Protein AF-A0A3E0N0T5-F1 (afdb_monomer_lite)

pLDDT: mean 73.59, std 21.12, range [29.14, 98.0]

Sequence (435 aa):
MFQAMKMEKQLVCPSCGNKGRAVGVVTLRTLLNDEHASQFDSEADSCRQHDGAMATGCTPNRHDTGWRFCDSSNCDVVYFAEQSDATFAKSDLRVQVGVKETTGERPLCYCFGHSVTSVKQELRGKGHSDALEDIRAKMKSPGCRCETENPSGSCCLGSVAKGVKIAQEELGMTDMSPQANVSASQSSGSRGELIAKLGAVGSAIVASACCWLPLVLLAVGVSGAGVAATLESYRPIFVTATIGFLGAAFYFTYRPRRTADSKQGCCPTESTASKDCCANSGKRRFNMMTVNKAMLWVVTVLAIAFLFFPSYVGALLGTSGGEQITDNMNTAVFKIDGMTCEGCASTAEKAIRDVPDVVAVEVDYENGRAVVGTEVCCPVPHDAIIKALQQAGYEARVSESDESLQDLSTDAREFKQAFNAAKGRVRLVMLVSPG

Secondary structure (DSSP, 8-state):
------PPP--B-TTT-PBPEE--HHHHHHHB-HHHHGGGSTTSGGG--TTS---TT--------SEEE---TT--EEEEESSSS-EEEGGGBSS--GGG-SSS--EEETTTTEEHHHHHHHHHHHSS--HHHHHHHHTTTT---HHHH-TTSS-THHHHHHHHHHHHHHTT-TT----S----------HHHHHHHHHHHHHHHHHHHHHHHHHHHHHTT--THHHHHHHHHHHHHHHHHHHHHHHHHHHHHHS--------SSS-----S----TT----S----HHHHHHHHHHHHHHHHHHHHTHHHHHHHHHT---PPPP-TTEEEEEEEEES--SHHHHHHHHHHHHTSTTEEEEEEETTTTEEEEEEETTS---HHHHHHHHHHTT-EEEE--SSGGGTTHHHHHHHHHHHHHHTTT--PPPP-----

Structure (mmCIF, N/CA/C/O backbone):
data_AF-A0A3E0N0T5-F1
#
_entry.id   AF-A0A3E0N0T5-F1
#
loop_
_atom_site.group_PDB
_atom_site.id
_atom_site.type_symbol
_atom_site.label_atom_id
_atom_site.label_alt_id
_atom_site.label_comp_id
_atom_site.label_asym_id
_atom_site.label_entity_id
_atom_site.label_seq_id
_atom_site.pdbx_PDB_ins_code
_atom_site.Cartn_x
_atom_site.Cartn_y
_atom_site.Cartn_z
_atom_site.occupancy
_atom_site.B_iso_or_equiv
_atom_site.auth_seq_id
_atom_site.auth_comp_id
_atom_site.auth_asym_id
_atom_site.auth_atom_id
_atom_site.pdbx_PDB_model_num
ATOM 1 N N . MET A 1 1 ? 15.887 17.762 46.798 1.00 36.78 1 MET A N 1
ATOM 2 C CA . MET A 1 1 ? 16.282 17.180 45.499 1.00 36.78 1 MET A CA 1
ATOM 3 C C . MET A 1 1 ? 15.273 16.080 45.174 1.00 36.78 1 MET A C 1
ATOM 5 O O . MET A 1 1 ? 15.488 14.936 45.536 1.00 36.78 1 MET A O 1
ATOM 9 N N . PHE A 1 2 ? 14.106 16.440 44.626 1.00 40.97 2 PHE A N 1
ATOM 10 C CA . PHE A 1 2 ? 13.094 15.458 44.222 1.00 40.97 2 PHE A CA 1
ATOM 11 C C . PHE A 1 2 ? 13.513 14.896 42.862 1.00 40.97 2 PHE A C 1
ATOM 13 O O . PHE A 1 2 ? 13.393 15.571 41.842 1.00 40.97 2 PHE A O 1
ATOM 20 N N . GLN A 1 3 ? 14.073 13.687 42.856 1.00 42.03 3 GLN A N 1
ATOM 21 C CA . GLN A 1 3 ? 14.214 12.906 41.633 1.00 42.03 3 GLN A CA 1
ATOM 22 C C . GLN A 1 3 ? 12.803 12.580 41.143 1.00 42.03 3 GLN A C 1
ATOM 24 O O . GLN A 1 3 ? 12.096 11.787 41.759 1.00 42.03 3 GLN A O 1
ATOM 29 N N . ALA A 1 4 ? 12.385 13.206 40.044 1.00 46.66 4 ALA A N 1
ATOM 30 C CA . ALA A 1 4 ? 11.249 12.726 39.278 1.00 46.66 4 ALA A CA 1
ATOM 31 C C . ALA A 1 4 ? 11.599 11.311 38.793 1.00 46.66 4 ALA A C 1
ATOM 33 O O . ALA A 1 4 ? 12.398 11.147 37.868 1.00 46.66 4 ALA A O 1
ATOM 34 N N . MET A 1 5 ? 11.063 10.288 39.466 1.00 51.72 5 MET A N 1
ATOM 35 C CA . MET A 1 5 ? 11.107 8.915 38.978 1.00 51.72 5 MET A CA 1
ATOM 36 C C . MET A 1 5 ? 10.408 8.924 37.623 1.00 51.72 5 MET A C 1
ATOM 38 O O . MET A 1 5 ? 9.202 9.144 37.527 1.00 51.72 5 MET A O 1
ATOM 42 N N . LYS A 1 6 ? 11.191 8.778 36.557 1.00 51.47 6 LYS A N 1
ATOM 43 C CA . LYS A 1 6 ? 10.687 8.669 35.195 1.00 51.47 6 LYS A CA 1
ATOM 44 C C . LYS A 1 6 ? 9.940 7.339 35.116 1.00 51.47 6 LYS A C 1
ATOM 46 O O . LYS A 1 6 ? 10.570 6.313 34.886 1.00 51.47 6 LYS A O 1
ATOM 51 N N . MET A 1 7 ? 8.635 7.352 35.391 1.00 59.44 7 MET A N 1
ATOM 52 C CA . MET A 1 7 ? 7.800 6.161 35.258 1.00 59.44 7 MET A CA 1
ATOM 53 C C . MET A 1 7 ? 7.888 5.666 33.816 1.00 59.44 7 MET A C 1
ATOM 55 O O . MET A 1 7 ? 7.713 6.429 32.860 1.00 59.44 7 MET A O 1
ATOM 59 N N . GLU A 1 8 ? 8.261 4.402 33.666 1.00 71.75 8 GLU A N 1
ATOM 60 C CA . GLU A 1 8 ? 8.397 3.766 32.367 1.00 71.75 8 GLU A CA 1
ATOM 61 C C . GLU A 1 8 ? 6.998 3.561 31.779 1.00 71.75 8 GLU A C 1
ATOM 63 O O . GLU A 1 8 ? 6.126 2.986 32.424 1.00 71.75 8 GLU A O 1
ATOM 68 N N . LYS A 1 9 ? 6.755 4.085 30.570 1.00 80.56 9 LYS A N 1
ATOM 69 C CA . LYS A 1 9 ? 5.436 3.997 29.934 1.00 80.56 9 LYS A CA 1
ATOM 70 C C . LYS A 1 9 ? 5.104 2.544 29.613 1.00 80.56 9 LYS A C 1
ATOM 72 O O . LYS A 1 9 ? 5.735 1.941 28.741 1.00 80.56 9 LYS A O 1
ATOM 77 N N . GLN A 1 10 ? 4.062 2.014 30.238 1.00 82.81 10 GLN A N 1
ATOM 78 C CA . GLN A 1 10 ? 3.541 0.691 29.942 1.00 82.81 10 GLN A CA 1
ATOM 79 C C . GLN A 1 10 ? 2.793 0.701 28.601 1.00 82.81 10 GLN A C 1
ATOM 81 O O . GLN A 1 10 ? 1.665 1.168 28.479 1.00 82.81 10 GLN A O 1
ATOM 86 N N . LEU A 1 11 ? 3.435 0.175 27.554 1.00 91.62 11 LEU A N 1
ATOM 87 C CA . LEU A 1 11 ? 2.835 0.043 26.214 1.00 91.62 11 LEU A CA 1
ATOM 88 C C . LEU A 1 11 ? 2.246 -1.351 25.948 1.00 91.62 11 LEU A C 1
ATOM 90 O O . LEU A 1 11 ? 1.707 -1.604 24.867 1.00 91.62 11 LEU A O 1
ATOM 94 N N . VAL A 1 12 ? 2.371 -2.258 26.914 1.00 94.88 12 VAL A N 1
ATOM 95 C CA . VAL A 1 12 ? 1.900 -3.642 26.850 1.00 94.88 12 VAL A CA 1
ATOM 96 C C . VAL A 1 12 ? 0.864 -3.882 27.935 1.00 94.88 12 VAL A C 1
ATOM 98 O O . VAL A 1 12 ? 1.018 -3.414 29.056 1.00 94.88 12 VAL A O 1
ATOM 101 N N . CYS A 1 13 ? -0.194 -4.608 27.596 1.00 95.44 13 CYS A N 1
ATOM 102 C CA . CYS A 1 13 ? -1.269 -4.920 28.521 1.00 95.44 13 CYS A CA 1
ATOM 103 C C . CYS A 1 13 ? -0.714 -5.706 29.725 1.00 95.44 13 CYS A C 1
ATOM 105 O O . CYS A 1 13 ? -0.087 -6.746 29.502 1.00 95.44 13 CYS A O 1
ATOM 107 N N . PRO A 1 14 ? -0.976 -5.282 30.975 1.00 94.69 14 PRO A N 1
ATOM 108 C CA . PRO A 1 14 ? -0.470 -5.964 32.172 1.00 94.69 14 PRO A CA 1
ATOM 109 C C . PRO A 1 14 ? -0.984 -7.403 32.310 1.00 94.69 14 PRO A C 1
ATOM 111 O O . PRO A 1 14 ? -0.304 -8.249 32.876 1.00 94.69 14 PRO A O 1
ATOM 114 N N . SER A 1 15 ? -2.169 -7.698 31.767 1.00 95.94 15 SER A N 1
ATOM 115 C CA . SER A 1 15 ? -2.801 -9.016 31.893 1.00 95.94 15 SER A CA 1
ATOM 116 C C . SER A 1 15 ? -2.287 -10.042 30.876 1.00 95.94 15 SER A C 1
ATOM 118 O O . SER A 1 15 ? -2.102 -11.202 31.227 1.00 95.94 15 SER A O 1
ATOM 120 N N . CYS A 1 16 ? -2.057 -9.648 29.617 1.00 96.06 16 CYS A N 1
ATOM 121 C CA . CYS A 1 16 ? -1.718 -10.598 28.543 1.00 96.06 16 CYS A CA 1
ATOM 122 C C . CYS A 1 16 ? -0.412 -10.299 27.795 1.00 96.06 16 CYS A C 1
ATOM 124 O O . CYS A 1 16 ? -0.069 -11.024 26.865 1.00 96.06 16 CYS A O 1
ATOM 126 N N . GLY A 1 17 ? 0.291 -9.214 28.128 1.00 94.38 17 GLY A N 1
ATOM 127 C CA . GLY A 1 17 ? 1.542 -8.815 27.475 1.00 94.38 17 GLY A CA 1
ATOM 128 C C . GLY A 1 17 ? 1.396 -8.273 26.046 1.00 94.38 17 GLY A C 1
ATOM 129 O O . GLY A 1 17 ? 2.385 -7.848 25.450 1.00 94.38 17 GLY A O 1
ATOM 130 N N . ASN A 1 18 ? 0.185 -8.240 25.477 1.00 94.12 18 ASN A N 1
ATOM 131 C CA . ASN A 1 18 ? -0.026 -7.721 24.125 1.00 94.12 18 ASN A CA 1
ATOM 132 C C . ASN A 1 18 ? 0.135 -6.204 24.057 1.00 94.12 18 ASN A C 1
ATOM 134 O O . ASN A 1 18 ? -0.297 -5.465 24.941 1.00 94.12 18 ASN A O 1
ATOM 138 N N . LYS A 1 19 ? 0.732 -5.727 22.962 1.00 94.44 19 LYS A N 1
ATOM 139 C CA . LYS A 1 19 ? 0.947 -4.299 22.729 1.00 94.44 19 LYS A CA 1
ATOM 140 C C . LYS A 1 19 ? -0.385 -3.567 22.565 1.00 94.44 19 LYS A C 1
ATOM 142 O O . LYS A 1 19 ? -1.157 -3.875 21.663 1.00 94.44 19 LYS A O 1
ATOM 147 N N . GLY A 1 20 ? -0.607 -2.548 23.386 1.00 91.44 20 GLY A N 1
ATOM 148 C CA . GLY A 1 20 ? -1.805 -1.724 23.306 1.00 91.44 20 GLY A CA 1
ATOM 149 C C . GLY A 1 20 ? -1.726 -0.651 22.219 1.00 91.44 20 GLY A C 1
ATOM 150 O O . GLY A 1 20 ? -0.648 -0.183 21.837 1.00 91.44 20 GLY A O 1
ATOM 151 N N . ARG A 1 21 ? -2.890 -0.230 21.723 1.00 92.25 21 ARG A N 1
ATOM 152 C CA . ARG A 1 21 ? -3.037 0.892 20.778 1.00 92.25 21 ARG A CA 1
ATOM 153 C C . ARG A 1 21 ? -3.524 2.135 21.511 1.00 92.25 21 ARG A C 1
ATOM 155 O O . ARG A 1 21 ? -4.325 2.005 22.419 1.00 92.25 21 ARG A O 1
ATOM 162 N N . ALA A 1 22 ? -3.073 3.328 21.129 1.00 91.50 22 ALA A N 1
ATOM 163 C CA . ALA A 1 22 ? -3.557 4.573 21.736 1.00 91.50 22 ALA A CA 1
ATOM 164 C C . ALA A 1 22 ? -5.084 4.709 21.605 1.00 91.50 22 ALA A C 1
ATOM 166 O O . ALA A 1 22 ? -5.617 4.437 20.528 1.00 91.50 22 ALA A O 1
ATOM 167 N N . VAL A 1 23 ? -5.755 5.162 22.666 1.00 90.56 23 VAL A N 1
ATOM 168 C CA . VAL A 1 23 ? -7.198 5.450 22.663 1.00 90.56 23 VAL A CA 1
ATOM 169 C C . VAL A 1 23 ? -7.477 6.837 23.247 1.00 90.56 23 VAL A C 1
ATOM 171 O O . VAL A 1 23 ? -6.798 7.274 24.170 1.00 90.56 23 VAL A O 1
ATOM 174 N N . GLY A 1 24 ? -8.444 7.564 22.685 1.00 87.88 24 GLY A N 1
ATOM 175 C CA . GLY A 1 24 ? -8.790 8.915 23.132 1.00 87.88 24 GLY A CA 1
ATOM 176 C C . GLY A 1 24 ? -9.577 8.930 24.448 1.00 87.88 24 GLY A C 1
ATOM 177 O O . GLY A 1 24 ? -10.396 8.043 24.676 1.00 87.88 24 GLY A O 1
ATOM 178 N N . VAL A 1 25 ? -9.416 9.981 25.263 1.00 88.50 25 VAL A N 1
ATOM 179 C CA . VAL A 1 25 ? -10.235 10.210 26.477 1.00 88.50 25 VAL A CA 1
ATOM 180 C C . VAL A 1 25 ? -11.719 10.298 26.125 1.00 88.50 25 VAL A C 1
ATOM 182 O O . VAL A 1 25 ? -12.561 9.768 26.841 1.00 88.50 25 VAL A O 1
ATOM 185 N N . VAL A 1 26 ? -12.043 10.885 24.966 1.00 88.75 26 VAL A N 1
ATOM 186 C CA . VAL A 1 26 ? -13.415 10.936 24.443 1.00 88.75 26 VAL A CA 1
ATOM 187 C C . VAL A 1 26 ? -14.019 9.533 24.334 1.00 88.75 26 VAL A C 1
ATOM 189 O O . VAL A 1 26 ? -15.146 9.347 24.775 1.00 88.75 26 VAL A O 1
ATOM 192 N N . THR A 1 27 ? -13.263 8.555 23.822 1.00 92.25 27 THR A N 1
ATOM 193 C CA . THR A 1 27 ? -13.703 7.157 23.692 1.00 92.25 27 THR A CA 1
ATOM 194 C C . THR A 1 27 ? -13.947 6.506 25.052 1.00 92.25 27 THR A C 1
ATOM 196 O O . THR A 1 27 ? -14.969 5.849 25.237 1.00 92.25 27 THR A O 1
ATOM 199 N N . LEU A 1 28 ? -13.028 6.699 26.007 1.00 92.50 28 LEU A N 1
ATOM 200 C CA . LEU A 1 28 ? -13.161 6.183 27.375 1.00 92.50 28 LEU A CA 1
ATOM 201 C C . LEU A 1 28 ? -14.417 6.748 28.044 1.00 92.50 28 LEU A C 1
ATOM 203 O O . LEU A 1 28 ? -15.259 5.985 28.505 1.00 92.50 28 LEU A O 1
ATOM 207 N N . ARG A 1 29 ? -14.598 8.072 27.999 1.00 91.31 29 ARG A N 1
ATOM 208 C CA . ARG A 1 29 ? -15.756 8.756 28.583 1.00 91.31 29 ARG A CA 1
ATOM 209 C C . ARG A 1 29 ? -17.084 8.268 28.002 1.00 91.31 29 ARG A C 1
ATOM 211 O O . ARG A 1 29 ? -18.053 8.119 28.736 1.00 91.31 29 ARG A O 1
ATOM 218 N N . THR A 1 30 ? -17.159 8.047 26.689 1.00 92.12 30 THR A N 1
ATOM 219 C CA . THR A 1 30 ? -18.424 7.660 26.044 1.00 92.12 30 THR A CA 1
ATOM 220 C C . THR A 1 30 ? -18.767 6.186 26.213 1.00 92.12 30 THR A C 1
ATOM 222 O O . THR A 1 30 ? -19.947 5.846 26.221 1.00 92.12 30 THR A O 1
ATOM 225 N N . LEU A 1 31 ? -17.765 5.307 26.303 1.00 95.94 31 LEU A N 1
ATOM 226 C CA . LEU A 1 31 ? -17.986 3.860 26.244 1.00 95.94 31 LEU A CA 1
ATOM 227 C C . LEU A 1 31 ? -17.864 3.152 27.590 1.00 95.94 31 LEU A C 1
ATOM 229 O O . LEU A 1 31 ? -18.398 2.052 27.709 1.00 95.94 31 LEU A O 1
ATOM 233 N N . LEU A 1 32 ? -17.209 3.747 28.590 1.00 95.94 32 LEU A N 1
ATOM 234 C CA . LEU A 1 32 ? -17.213 3.222 29.957 1.00 95.94 32 LEU A CA 1
ATOM 235 C C . LEU A 1 32 ? -18.569 3.451 30.633 1.00 95.94 32 LEU A C 1
ATOM 237 O O . LEU A 1 32 ? -19.265 4.428 30.347 1.00 95.94 32 LEU A O 1
ATOM 241 N N . ASN A 1 33 ? -18.941 2.557 31.545 1.00 95.19 33 ASN A N 1
ATOM 242 C CA . ASN A 1 33 ? -20.130 2.688 32.387 1.00 95.19 33 ASN A CA 1
ATOM 243 C C . ASN A 1 33 ? -20.069 3.963 33.242 1.00 95.19 33 ASN A C 1
ATOM 245 O O . ASN A 1 33 ? -18.989 4.501 33.484 1.00 95.19 33 ASN A O 1
ATOM 249 N N . ASP A 1 34 ? -21.222 4.445 33.716 1.00 90.88 34 ASP A N 1
ATOM 250 C CA . ASP A 1 34 ? -21.323 5.725 34.442 1.00 90.88 34 ASP A CA 1
ATOM 251 C C . ASP A 1 34 ? -20.404 5.797 35.680 1.00 90.88 34 ASP A C 1
ATOM 253 O O . ASP A 1 34 ? -19.860 6.859 35.980 1.00 90.88 34 ASP A O 1
ATOM 257 N N . GLU A 1 35 ? -20.147 4.660 36.339 1.00 90.50 35 GLU A N 1
ATOM 258 C CA . GLU A 1 35 ? -19.226 4.549 37.481 1.00 90.50 35 GLU A CA 1
ATOM 259 C C . GLU A 1 35 ? -17.787 4.977 37.140 1.00 90.50 35 GLU A C 1
ATOM 261 O O . GLU A 1 35 ? -17.121 5.631 37.942 1.00 90.50 35 GLU A O 1
ATOM 266 N N . HIS A 1 36 ? -17.311 4.655 35.934 1.00 91.06 36 HIS A N 1
ATOM 267 C CA . HIS A 1 36 ? -15.934 4.927 35.510 1.00 91.06 36 HIS A CA 1
ATOM 268 C C . HIS A 1 36 ? -15.825 6.111 34.549 1.00 91.06 36 HIS A C 1
ATOM 270 O O . HIS A 1 36 ? -14.783 6.760 34.499 1.00 91.06 36 HIS A O 1
ATOM 276 N N . ALA A 1 37 ? -16.890 6.427 33.806 1.00 87.00 37 ALA A N 1
ATOM 277 C CA . ALA A 1 37 ? -16.907 7.539 32.858 1.00 87.00 37 ALA A CA 1
ATOM 278 C C . ALA A 1 37 ? -16.632 8.891 33.540 1.00 87.00 37 ALA A C 1
ATOM 280 O O . ALA A 1 37 ? -15.913 9.716 32.978 1.00 87.00 37 ALA A O 1
ATOM 281 N N . SER A 1 38 ? -17.119 9.070 34.775 1.00 82.31 38 SER A N 1
ATOM 282 C CA . SER A 1 38 ? -16.934 10.293 35.571 1.00 82.31 38 SER A CA 1
ATOM 283 C C . SER A 1 38 ? -15.469 10.633 35.875 1.00 82.31 38 SER A C 1
ATOM 285 O O . SER A 1 38 ? -15.122 11.799 36.061 1.00 82.31 38 SER A O 1
ATOM 287 N N . GLN A 1 39 ? -14.575 9.637 35.843 1.00 84.25 39 GLN A N 1
ATOM 288 C CA . GLN A 1 39 ? -13.130 9.829 36.027 1.00 84.25 39 GLN A CA 1
ATOM 289 C C . GLN A 1 39 ? -12.497 10.637 34.882 1.00 84.25 39 GLN A C 1
ATOM 291 O O . GLN A 1 39 ? -11.396 11.161 35.032 1.00 84.25 39 GLN A O 1
ATOM 296 N N . PHE A 1 40 ? -13.197 10.756 33.750 1.00 84.31 40 PHE A N 1
ATOM 297 C CA . PHE A 1 40 ? -12.724 11.397 32.524 1.00 84.31 40 PHE A CA 1
ATOM 298 C C . PHE A 1 40 ? -13.457 12.705 32.196 1.00 84.31 40 PHE A C 1
ATOM 300 O O . PHE A 1 40 ? -13.252 13.271 31.119 1.00 84.31 40 PHE A O 1
ATOM 307 N N . ASP A 1 41 ? -14.304 13.200 33.103 1.00 70.44 41 ASP A N 1
ATOM 308 C CA . ASP A 1 41 ? -15.064 14.435 32.891 1.00 70.44 41 ASP A CA 1
ATOM 309 C C . ASP A 1 41 ? -14.205 15.697 33.096 1.00 70.44 41 ASP A C 1
ATOM 311 O O . ASP A 1 41 ? -14.369 16.676 32.367 1.00 70.44 41 ASP A O 1
ATOM 315 N N . SER A 1 42 ? -13.222 15.658 34.003 1.00 56.06 42 SER A N 1
ATOM 316 C CA . SER A 1 42 ? -12.416 16.825 34.400 1.00 56.06 42 SER A CA 1
ATOM 317 C C . SER A 1 42 ? -11.304 17.215 33.414 1.00 56.06 42 SER A C 1
ATOM 319 O O . SER A 1 42 ? -10.904 18.379 33.374 1.00 56.06 42 SER A O 1
ATOM 321 N N . GLU A 1 43 ? -10.819 16.295 32.573 1.00 51.75 43 GLU A N 1
ATOM 322 C CA . GLU A 1 43 ? -9.778 16.594 31.571 1.00 51.75 43 GLU A CA 1
ATOM 323 C C . GLU A 1 43 ? -10.333 17.226 30.282 1.00 51.75 43 GLU A C 1
ATOM 325 O O . GLU A 1 43 ? -9.577 17.765 29.473 1.00 51.75 43 GLU A O 1
ATOM 330 N N . ALA A 1 44 ? -11.656 17.209 30.087 1.00 46.06 44 ALA A N 1
ATOM 331 C CA . ALA A 1 44 ? -12.314 17.872 28.960 1.00 46.06 44 ALA A CA 1
ATOM 332 C C . ALA A 1 44 ? -12.690 19.339 29.252 1.00 46.06 44 ALA A C 1
ATOM 334 O O . ALA A 1 44 ? -13.007 20.087 28.323 1.00 46.06 44 ALA A O 1
ATOM 335 N N . ASP A 1 45 ? -12.645 19.759 30.520 1.00 43.66 45 ASP A N 1
ATOM 336 C CA . ASP A 1 45 ? -13.130 21.071 30.961 1.00 43.66 45 ASP A CA 1
ATOM 337 C C . ASP A 1 45 ? -12.081 22.187 30.918 1.00 43.66 45 ASP A C 1
ATOM 339 O O . ASP A 1 45 ? -12.423 23.349 31.132 1.00 43.66 45 ASP A O 1
ATOM 343 N N . SER A 1 46 ? -10.839 21.920 30.496 1.00 45.50 46 SER A N 1
ATOM 344 C CA . SER A 1 46 ? -9.860 23.005 30.299 1.00 45.50 46 SER A CA 1
ATOM 345 C C . SER A 1 46 ? -10.225 23.971 29.155 1.00 45.50 46 SER A C 1
ATOM 347 O O . SER A 1 46 ? -9.494 24.933 28.926 1.00 45.50 46 SER A O 1
ATOM 349 N N . CYS A 1 47 ? -11.314 23.723 28.416 1.00 44.97 47 CYS A N 1
ATOM 350 C CA . CYS A 1 47 ? -11.771 24.573 27.312 1.00 44.97 47 CYS A CA 1
ATOM 351 C C . CYS A 1 47 ? -13.259 24.963 27.381 1.00 44.97 47 CYS A C 1
ATOM 353 O O . CYS A 1 47 ? -13.773 25.523 26.412 1.00 44.97 47 CYS A O 1
ATOM 355 N N . ARG A 1 48 ? -13.962 24.718 28.497 1.00 39.31 48 ARG A N 1
ATOM 356 C CA . ARG A 1 48 ? -15.308 25.274 28.708 1.00 39.31 48 ARG A CA 1
ATOM 357 C C . ARG A 1 48 ? -15.240 26.453 29.669 1.00 39.31 48 ARG A C 1
ATOM 359 O O . ARG A 1 48 ? -15.156 26.276 30.876 1.00 39.31 48 ARG A O 1
ATOM 366 N N . GLN A 1 49 ? -15.315 27.667 29.131 1.00 39.09 49 GLN A N 1
ATOM 367 C CA . GLN A 1 49 ? -15.771 28.811 29.917 1.00 39.09 49 GLN A CA 1
ATOM 368 C C . GLN A 1 49 ? -17.301 28.809 29.977 1.00 39.09 49 GLN A C 1
ATOM 370 O O . GLN A 1 49 ? -17.974 28.449 29.011 1.00 39.09 49 GLN A O 1
ATOM 375 N N . HIS A 1 50 ? -17.825 29.223 31.127 1.00 43.91 50 HIS A N 1
ATOM 376 C CA . HIS A 1 50 ? -19.233 29.160 31.519 1.00 43.91 50 HIS A CA 1
ATOM 377 C C . HIS A 1 50 ? -20.196 30.063 30.714 1.00 43.91 50 HIS A C 1
ATOM 379 O O . HIS A 1 50 ? -21.387 30.047 31.001 1.00 43.91 50 HIS A O 1
ATOM 385 N N . ASP A 1 51 ? -19.736 30.773 29.673 1.00 41.78 51 ASP A N 1
ATOM 386 C CA . ASP A 1 51 ? -20.494 31.871 29.044 1.00 41.78 51 ASP A CA 1
ATOM 387 C C . ASP A 1 51 ? -20.604 31.793 27.506 1.00 41.78 51 ASP A C 1
ATOM 389 O O . ASP A 1 51 ? -20.665 32.811 26.820 1.00 41.78 51 ASP A O 1
ATOM 393 N N . GLY A 1 52 ? -20.624 30.592 26.916 1.00 43.94 52 GLY A N 1
ATOM 394 C CA . GLY A 1 52 ? -21.009 30.408 25.502 1.00 43.94 52 GLY A CA 1
ATOM 395 C C . GLY A 1 52 ? -20.078 31.029 24.443 1.00 43.94 52 GLY A C 1
ATOM 396 O O . GLY A 1 52 ? -20.396 30.985 23.255 1.00 43.94 52 GLY A O 1
ATOM 397 N N . ALA A 1 53 ? -18.920 31.564 24.834 1.00 35.56 53 ALA A N 1
ATOM 398 C CA . ALA A 1 53 ? -17.899 32.076 23.928 1.00 35.56 53 ALA A CA 1
ATOM 399 C C . ALA A 1 53 ? -16.750 31.063 23.780 1.00 35.56 53 ALA A C 1
ATOM 401 O O . ALA A 1 53 ? -16.107 30.675 24.754 1.00 35.56 53 ALA A O 1
ATOM 402 N N . MET A 1 54 ? -16.489 30.626 22.544 1.00 36.81 54 MET A N 1
ATOM 403 C CA . MET A 1 54 ? -15.354 29.765 22.201 1.00 36.81 54 MET A CA 1
ATOM 404 C C . MET A 1 54 ? -14.045 30.517 22.487 1.00 36.81 54 MET A C 1
ATOM 406 O O . MET A 1 54 ? -13.728 31.482 21.791 1.00 36.81 54 MET A O 1
ATOM 410 N N . ALA A 1 55 ? -13.269 30.074 23.478 1.00 37.41 55 ALA A N 1
ATOM 411 C CA . ALA A 1 55 ? -11.939 30.617 23.732 1.00 37.41 55 ALA A CA 1
ATOM 412 C C . ALA A 1 55 ? -11.045 30.392 22.498 1.00 37.41 55 ALA A C 1
ATOM 414 O O . ALA A 1 55 ? -10.665 29.266 22.161 1.00 37.41 55 ALA A O 1
ATOM 415 N N . THR A 1 56 ? -10.710 31.474 21.794 1.00 39.72 56 THR A N 1
ATOM 416 C CA . THR A 1 56 ? -9.725 31.468 20.711 1.00 39.72 56 THR A CA 1
ATOM 417 C C . THR A 1 56 ? 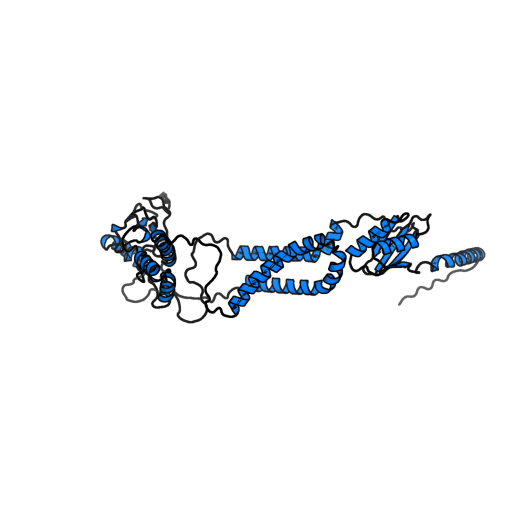-8.360 31.113 21.287 1.00 39.72 56 THR A C 1
ATOM 419 O O . THR A 1 56 ? -7.740 31.937 21.953 1.00 39.72 56 THR A O 1
ATOM 422 N N . GLY A 1 57 ? -7.899 29.886 21.040 1.00 42.84 57 GLY A N 1
ATOM 423 C CA . GLY A 1 57 ? -6.564 29.435 21.451 1.00 42.84 57 GLY A CA 1
ATOM 424 C C . GLY A 1 57 ? -6.499 28.054 22.100 1.00 42.84 57 GLY A C 1
ATOM 425 O O . GLY A 1 57 ? -5.400 27.573 22.352 1.00 42.84 57 GLY A O 1
ATOM 426 N N . CYS A 1 58 ? -7.626 27.375 22.323 1.00 38.31 58 CYS A N 1
ATOM 427 C CA . CYS A 1 58 ? -7.608 25.974 22.740 1.00 38.31 58 CYS A CA 1
ATOM 428 C C . CYS A 1 58 ? -7.303 25.064 21.539 1.00 38.31 58 CYS A C 1
ATOM 430 O O . CYS A 1 58 ? -8.185 24.747 20.741 1.00 38.31 58 CYS A O 1
ATOM 432 N N . THR A 1 59 ? -6.056 24.620 21.393 1.00 36.28 59 THR A N 1
ATOM 433 C CA . THR A 1 59 ? -5.751 23.429 20.591 1.00 36.28 59 THR A CA 1
ATOM 434 C C . THR A 1 59 ? -6.139 22.208 21.422 1.00 36.28 59 THR A C 1
ATOM 436 O O . THR A 1 59 ? -5.503 21.996 22.457 1.00 36.28 59 THR A O 1
ATOM 439 N N . PRO A 1 60 ? -7.141 21.395 21.027 1.00 41.31 60 PRO A N 1
ATOM 440 C CA . PRO A 1 60 ? -7.387 20.139 21.710 1.00 41.31 60 PRO A CA 1
ATOM 441 C C . PRO A 1 60 ? -6.113 19.329 21.570 1.00 41.31 60 PRO A C 1
ATOM 443 O O . PRO A 1 60 ? -5.676 19.003 20.460 1.00 41.31 60 PRO A O 1
ATOM 446 N N . ASN A 1 61 ? -5.475 19.087 22.706 1.00 40.78 61 ASN A N 1
ATOM 447 C CA . ASN A 1 61 ? -4.268 18.310 22.749 1.00 40.78 61 ASN A CA 1
ATOM 448 C C . ASN A 1 61 ? -4.622 16.916 22.257 1.00 40.78 61 ASN A C 1
ATOM 450 O O . ASN A 1 61 ? -5.151 16.086 22.986 1.00 40.78 61 ASN A O 1
ATOM 454 N N . ARG A 1 62 ? -4.285 16.635 20.997 1.00 45.59 62 ARG A N 1
ATOM 455 C CA . ARG A 1 62 ? -4.243 15.288 20.413 1.00 45.59 62 ARG A CA 1
ATOM 456 C C . ARG A 1 62 ? -3.076 14.487 21.020 1.00 45.59 62 ARG A C 1
ATOM 458 O O . ARG A 1 62 ? -2.407 13.723 20.328 1.00 45.59 62 ARG A O 1
ATOM 465 N N . HIS A 1 63 ? -2.753 14.794 22.274 1.00 50.06 63 HIS A N 1
ATOM 466 C CA . HIS A 1 63 ? -1.654 14.274 23.047 1.00 50.06 63 HIS A CA 1
ATOM 467 C C . HIS A 1 63 ? -2.037 12.903 23.579 1.00 50.06 63 HIS A C 1
ATOM 469 O O . HIS A 1 63 ? -3.192 12.630 23.887 1.00 50.06 63 HIS A O 1
ATOM 475 N N . ASP A 1 64 ? -1.023 12.049 23.600 1.00 62.06 64 ASP A N 1
ATOM 476 C CA . ASP A 1 64 ? -0.986 10.739 24.230 1.00 62.06 64 ASP A CA 1
ATOM 477 C C . ASP A 1 64 ? -1.752 10.786 25.560 1.00 62.06 64 ASP A C 1
ATOM 479 O O . ASP A 1 64 ? -1.282 11.372 26.530 1.00 62.06 64 ASP A O 1
ATOM 483 N N . THR A 1 65 ? -2.956 10.222 25.568 1.00 72.25 65 THR A N 1
ATOM 484 C CA . THR A 1 65 ? -3.913 10.275 26.687 1.00 72.25 65 THR A CA 1
ATOM 485 C C . THR A 1 65 ? -3.451 9.463 27.889 1.00 72.25 65 THR A C 1
ATOM 487 O O . THR A 1 65 ? -4.115 9.444 28.915 1.00 72.25 65 THR A O 1
ATOM 490 N N . GLY A 1 66 ? -2.340 8.739 27.751 1.00 88.12 66 GLY A N 1
ATOM 491 C CA . GLY A 1 66 ? -1.881 7.784 28.742 1.00 88.12 66 GLY A CA 1
ATOM 492 C C . GLY A 1 66 ? -2.715 6.508 28.768 1.00 88.12 66 GLY A C 1
ATOM 493 O O . GLY A 1 66 ? -2.510 5.712 29.673 1.00 88.12 66 GLY A O 1
ATOM 494 N N . TRP A 1 67 ? -3.628 6.292 27.812 1.00 93.44 67 TRP A N 1
ATOM 495 C CA . TRP A 1 67 ? -4.485 5.108 27.760 1.00 93.44 67 TRP A CA 1
ATOM 496 C C . TRP A 1 67 ? -4.281 4.289 26.492 1.00 93.44 67 TRP A C 1
ATOM 498 O O . TRP A 1 67 ? -4.104 4.798 25.374 1.00 93.44 67 TRP A O 1
ATOM 508 N N . ARG A 1 68 ? -4.358 2.971 26.667 1.00 95.25 68 ARG A N 1
ATOM 509 C CA . ARG A 1 68 ? -4.144 1.983 25.616 1.00 95.25 68 ARG A CA 1
ATOM 510 C C . ARG A 1 68 ? -5.306 0.990 25.545 1.00 95.25 68 ARG A C 1
ATOM 512 O O . ARG A 1 68 ? -5.779 0.511 26.564 1.00 95.25 68 ARG A O 1
ATOM 519 N N . PHE A 1 69 ? -5.728 0.644 24.331 1.00 96.50 69 PHE A N 1
ATOM 520 C CA . PHE A 1 69 ? -6.684 -0.419 24.015 1.00 96.50 69 PHE A CA 1
ATOM 521 C C . PHE A 1 69 ? -5.959 -1.744 23.750 1.00 96.50 69 PHE A C 1
ATOM 523 O O . PHE A 1 69 ? -5.063 -1.800 22.900 1.00 96.50 69 PHE A O 1
ATOM 530 N N . CYS A 1 70 ? -6.375 -2.812 24.428 1.00 96.94 70 CYS A N 1
ATOM 531 C CA . CYS A 1 70 ? -5.900 -4.180 24.231 1.00 96.94 70 CYS A CA 1
ATOM 532 C C . CYS A 1 70 ? -6.813 -4.932 23.247 1.00 96.94 70 CYS A C 1
ATOM 534 O O . CYS A 1 70 ? -7.974 -5.214 23.545 1.00 96.94 70 CYS A O 1
ATOM 536 N N . ASP A 1 71 ? -6.278 -5.299 22.080 1.00 95.12 71 ASP A N 1
ATOM 537 C CA . ASP A 1 71 ? -7.006 -5.988 21.005 1.00 95.12 71 ASP A CA 1
ATOM 538 C C . ASP A 1 71 ? -6.889 -7.522 21.047 1.00 95.12 71 ASP A C 1
ATOM 540 O O . ASP A 1 71 ? -7.334 -8.210 20.128 1.00 95.12 71 ASP A O 1
ATOM 544 N N . SER A 1 72 ? -6.318 -8.061 22.125 1.00 95.19 72 SER A N 1
ATOM 545 C CA . SER A 1 72 ? -6.259 -9.499 22.374 1.00 95.19 72 SER A CA 1
ATOM 546 C C . SER A 1 72 ? -7.655 -10.068 22.620 1.00 95.19 72 SER A C 1
ATOM 548 O O . SER A 1 72 ? -8.371 -9.572 23.497 1.00 95.19 72 SER A O 1
ATOM 550 N N . SER A 1 73 ? -8.012 -11.128 21.889 1.00 93.56 73 SER A N 1
ATOM 551 C CA . SER A 1 73 ? -9.292 -11.835 22.037 1.00 93.56 73 SER A CA 1
ATOM 552 C C . SER A 1 73 ? -9.378 -12.649 23.327 1.00 93.56 73 SER A C 1
ATOM 554 O O . SER A 1 73 ? -10.456 -12.798 23.885 1.00 93.56 73 SER A O 1
ATOM 556 N N . ASN A 1 74 ? -8.239 -13.137 23.826 1.00 93.44 74 ASN A N 1
ATOM 557 C CA . ASN A 1 74 ? -8.162 -14.017 24.998 1.00 93.44 74 ASN A CA 1
ATOM 558 C C . ASN A 1 74 ? -7.846 -13.240 26.287 1.00 93.44 74 ASN A C 1
ATOM 560 O O . ASN A 1 74 ? -7.250 -13.782 27.211 1.00 93.44 74 ASN A O 1
ATOM 564 N N . CYS A 1 75 ? -8.147 -11.942 26.321 1.00 96.31 75 CYS A N 1
ATOM 565 C CA . CYS A 1 75 ? -7.874 -11.078 27.462 1.00 96.31 75 CYS A CA 1
ATOM 566 C C . CYS A 1 75 ? -9.106 -10.230 27.760 1.00 96.31 75 CYS A C 1
ATOM 568 O O . CYS A 1 75 ? -9.612 -9.546 26.866 1.00 96.31 75 CYS A O 1
ATOM 570 N N . ASP A 1 76 ? -9.550 -10.229 29.015 1.00 96.69 76 ASP A N 1
ATOM 571 C CA . ASP A 1 76 ? -10.727 -9.466 29.431 1.00 96.69 76 ASP A CA 1
ATOM 572 C C . ASP A 1 76 ? -10.450 -7.964 29.566 1.00 96.69 76 ASP A C 1
ATOM 574 O O . ASP A 1 76 ? -11.373 -7.168 29.398 1.00 96.69 76 ASP A O 1
ATOM 578 N N . VAL A 1 77 ? -9.189 -7.561 29.777 1.00 97.88 77 VAL A N 1
ATOM 579 C CA . VAL A 1 77 ? -8.778 -6.148 29.822 1.00 97.88 77 VAL A CA 1
ATOM 580 C C . VAL A 1 77 ? -8.989 -5.495 28.458 1.00 97.88 77 VAL A C 1
ATOM 582 O O . VAL A 1 77 ? -8.420 -5.929 27.453 1.00 97.88 77 VAL A O 1
ATOM 585 N N . VAL A 1 78 ? -9.784 -4.429 28.423 1.00 98.00 78 VAL A N 1
ATOM 586 C CA . VAL A 1 78 ? -10.075 -3.595 27.250 1.00 98.00 78 VAL A CA 1
ATOM 587 C C . VAL A 1 78 ? -9.161 -2.383 27.216 1.00 98.00 78 VAL A C 1
ATOM 589 O O . VAL A 1 78 ? -8.488 -2.172 26.207 1.00 98.00 78 VAL A O 1
ATOM 592 N N . TYR A 1 79 ? -9.094 -1.631 28.313 1.00 97.56 79 TYR A N 1
ATOM 593 C CA . TYR A 1 79 ? -8.248 -0.448 28.430 1.00 97.56 79 TYR A CA 1
ATOM 594 C C . TYR A 1 79 ? -7.263 -0.591 29.584 1.00 97.56 79 TYR A C 1
ATOM 596 O O . TYR A 1 79 ? -7.578 -1.208 30.598 1.00 97.56 79 TYR A O 1
ATOM 604 N N . PHE A 1 80 ? -6.076 -0.015 29.436 1.00 96.44 80 PHE A N 1
ATOM 605 C CA . PHE A 1 80 ? -5.085 0.077 30.503 1.00 96.44 80 PHE A CA 1
ATOM 606 C C . PHE A 1 80 ? -4.322 1.398 30.418 1.00 96.44 80 PHE A C 1
ATOM 608 O O . PHE A 1 80 ? -4.133 1.938 29.320 1.00 96.44 80 PHE A O 1
ATOM 615 N N . ALA A 1 81 ? -3.914 1.916 31.572 1.00 94.38 81 ALA A N 1
ATOM 616 C CA . ALA A 1 81 ? -3.128 3.135 31.670 1.00 94.38 81 ALA A CA 1
ATOM 617 C C . ALA A 1 81 ? -1.632 2.870 31.409 1.00 94.38 81 ALA A C 1
ATOM 619 O O . ALA A 1 81 ? -1.124 1.770 31.592 1.00 94.38 81 ALA A O 1
ATOM 620 N N . GLU A 1 82 ? -0.909 3.892 30.953 1.00 91.62 82 GLU A N 1
ATOM 621 C CA . GLU A 1 82 ? 0.532 3.827 30.672 1.00 91.62 82 GLU A CA 1
ATOM 622 C C . GLU A 1 82 ? 1.398 4.110 31.897 1.00 91.62 82 GLU A C 1
ATOM 624 O O . GLU A 1 82 ? 2.578 3.771 31.894 1.00 91.62 82 GLU A O 1
ATOM 629 N N . GLN A 1 83 ? 0.850 4.821 32.883 1.00 86.56 83 GLN A N 1
ATOM 630 C CA . GLN A 1 83 ? 1.587 5.346 34.040 1.00 86.56 83 GLN A CA 1
ATOM 631 C C . GLN A 1 83 ? 1.017 4.852 35.376 1.00 86.56 83 GLN A C 1
ATOM 633 O O . GLN A 1 83 ? 1.507 5.242 36.431 1.00 86.56 83 GLN A O 1
ATOM 638 N N . SER A 1 84 ? -0.022 4.020 35.345 1.00 87.12 84 SER A N 1
ATOM 639 C CA . SER A 1 84 ? -0.626 3.412 36.527 1.00 87.12 84 SER A CA 1
ATOM 640 C C . SER A 1 84 ? -1.108 2.002 36.200 1.00 87.12 84 SER A C 1
ATOM 642 O O . SER A 1 84 ? -1.312 1.668 35.036 1.00 87.12 84 SER A O 1
ATOM 644 N N . ASP A 1 85 ? -1.359 1.200 37.232 1.00 89.62 85 ASP A N 1
ATOM 645 C CA . ASP A 1 85 ? -1.906 -0.157 37.091 1.00 89.62 85 ASP A CA 1
ATOM 646 C C . ASP A 1 85 ? -3.427 -0.169 36.826 1.00 89.62 85 ASP A C 1
ATOM 648 O O . ASP A 1 85 ? -4.087 -1.202 36.948 1.00 89.62 85 ASP A O 1
ATOM 652 N N . ALA A 1 86 ? -4.018 0.983 36.485 1.00 93.19 86 ALA A N 1
ATOM 653 C CA . ALA A 1 86 ? -5.445 1.093 36.220 1.00 93.19 86 ALA A CA 1
ATOM 654 C C . ALA A 1 86 ? -5.816 0.343 34.933 1.00 93.19 86 ALA A C 1
ATOM 656 O O . ALA A 1 86 ? -5.226 0.549 33.867 1.00 93.19 86 ALA A O 1
ATOM 657 N N . THR A 1 87 ? -6.835 -0.511 35.027 1.00 96.38 87 THR A N 1
ATOM 658 C CA . THR A 1 87 ? -7.364 -1.277 33.896 1.00 96.38 87 THR A CA 1
ATOM 659 C C . THR A 1 87 ? -8.885 -1.264 33.909 1.00 96.38 87 THR A C 1
ATOM 661 O O . THR A 1 87 ? -9.491 -1.173 34.972 1.00 96.38 87 THR A O 1
ATOM 664 N N . PHE A 1 88 ? -9.481 -1.369 32.722 1.00 97.56 88 PHE A N 1
ATOM 665 C CA . PHE A 1 88 ? -10.916 -1.566 32.537 1.00 97.56 88 PHE A CA 1
ATOM 666 C C . PHE A 1 88 ? -11.151 -2.823 31.710 1.00 97.56 88 PHE A C 1
ATOM 668 O O . PHE A 1 88 ? -10.547 -2.993 30.643 1.00 97.56 88 PHE A O 1
ATOM 675 N N . ALA A 1 89 ? -12.013 -3.702 32.199 1.00 97.50 89 ALA A N 1
ATOM 676 C CA . ALA A 1 89 ? -12.402 -4.951 31.568 1.00 97.50 89 ALA A CA 1
ATOM 677 C C . ALA A 1 89 ? -13.671 -4.792 30.718 1.00 97.50 89 ALA A C 1
ATOM 679 O O . ALA A 1 89 ? -14.298 -3.737 30.680 1.00 97.50 89 ALA A O 1
ATOM 680 N N . LYS A 1 90 ? -14.075 -5.863 30.022 1.00 96.25 90 LYS A N 1
ATOM 681 C CA . LYS A 1 90 ? -15.319 -5.892 29.227 1.00 96.25 90 LYS A CA 1
ATOM 682 C C . LYS A 1 90 ? -16.560 -5.472 30.022 1.00 96.25 90 LYS A C 1
ATOM 684 O O . LYS A 1 90 ? -17.426 -4.816 29.459 1.00 96.25 90 LYS A O 1
ATOM 689 N N . SER A 1 91 ? -16.637 -5.858 31.297 1.00 95.94 91 SER A N 1
ATOM 690 C CA . SER A 1 91 ? -17.749 -5.535 32.205 1.00 95.94 91 SER A CA 1
ATOM 691 C C . SER A 1 91 ? -17.935 -4.039 32.426 1.00 95.94 91 SER A C 1
ATOM 693 O O . SER A 1 91 ? -19.033 -3.601 32.754 1.00 95.94 91 SER A O 1
ATOM 695 N N . ASP A 1 92 ? -16.875 -3.263 32.221 1.00 97.12 92 ASP A N 1
ATOM 696 C CA . ASP A 1 92 ? -16.813 -1.853 32.590 1.00 97.12 92 ASP A CA 1
ATOM 697 C C . ASP A 1 92 ? -17.272 -0.951 31.435 1.00 97.12 92 ASP A C 1
ATOM 699 O O . ASP A 1 92 ? -17.271 0.274 31.564 1.00 97.12 92 ASP A O 1
ATOM 703 N N . LEU A 1 93 ? -17.653 -1.543 30.294 1.00 96.94 93 LEU A N 1
ATOM 704 C CA . LEU A 1 93 ? -18.114 -0.851 29.096 1.00 96.94 93 LEU A CA 1
ATOM 705 C C . LEU A 1 93 ? -19.615 -1.050 28.858 1.00 96.94 93 LEU A C 1
ATOM 707 O O . LEU A 1 93 ? -20.161 -2.135 29.044 1.00 96.94 93 LEU A O 1
ATOM 711 N N . ARG A 1 94 ? -20.254 -0.015 28.301 1.00 96.06 94 ARG A N 1
ATOM 712 C CA . ARG A 1 94 ? -21.676 -0.014 27.907 1.00 96.06 94 ARG A CA 1
ATOM 713 C C . ARG A 1 94 ? -21.953 -0.830 26.645 1.00 96.06 94 ARG A C 1
ATOM 715 O O . ARG A 1 94 ? -23.106 -1.086 26.306 1.00 96.06 94 ARG A O 1
ATOM 722 N N . VAL A 1 95 ? -20.902 -1.177 25.904 1.00 95.69 95 VAL A N 1
ATOM 723 C CA . VAL A 1 95 ? -20.979 -1.860 24.611 1.00 95.69 95 VAL A CA 1
ATOM 724 C C . VAL A 1 95 ? -20.135 -3.127 24.623 1.00 95.69 95 VAL A C 1
ATOM 726 O O . VAL A 1 95 ? -19.061 -3.173 25.219 1.00 95.69 95 VAL A O 1
ATOM 729 N N . GLN A 1 96 ? -20.588 -4.146 23.894 1.00 96.25 96 GLN A N 1
ATOM 730 C CA . GLN A 1 96 ? -19.804 -5.362 23.677 1.00 96.25 96 GLN A CA 1
ATOM 731 C C . GLN A 1 96 ? -18.554 -5.051 22.852 1.00 96.25 96 GLN A C 1
ATOM 733 O O . GLN A 1 96 ? -18.624 -4.310 21.869 1.00 96.25 96 GLN A O 1
ATOM 738 N N . VAL A 1 97 ? -17.413 -5.646 23.197 1.00 96.94 97 VAL A N 1
ATOM 739 C CA . VAL A 1 97 ? -16.135 -5.400 22.514 1.00 96.94 97 VAL A CA 1
ATOM 740 C C . VAL A 1 97 ? -15.868 -6.531 21.531 1.00 96.94 97 VAL A C 1
ATOM 742 O O . VAL A 1 97 ? -15.281 -7.542 21.897 1.00 96.94 97 VAL A O 1
ATOM 745 N N . GLY A 1 98 ? -16.261 -6.371 20.265 1.00 95.00 98 GLY A N 1
ATOM 746 C CA . GLY A 1 98 ? -16.372 -7.495 19.329 1.00 95.00 98 GLY A CA 1
ATOM 747 C C . GLY A 1 98 ? -15.098 -8.314 19.105 1.00 95.00 98 GLY A C 1
ATOM 748 O O . GLY A 1 98 ? -15.191 -9.516 18.896 1.00 95.00 98 GLY A O 1
ATOM 749 N N . VAL A 1 99 ? -13.903 -7.720 19.220 1.00 94.69 99 VAL A N 1
ATOM 750 C CA . VAL A 1 99 ? -12.628 -8.468 19.126 1.00 94.69 99 VAL A CA 1
ATOM 751 C C . VAL A 1 99 ? -12.398 -9.434 20.300 1.00 94.69 99 VAL A C 1
ATOM 753 O O . VAL A 1 99 ? -11.580 -10.343 20.192 1.00 94.69 99 VAL A O 1
ATOM 756 N N . LYS A 1 100 ? -13.113 -9.245 21.411 1.00 95.38 100 LYS A N 1
ATOM 757 C CA . LYS A 1 100 ? -13.051 -10.066 22.627 1.00 95.38 100 LYS A CA 1
ATOM 758 C C . LYS A 1 100 ? -14.232 -11.023 22.773 1.00 95.38 100 LYS A C 1
ATOM 760 O O . LYS A 1 100 ? -14.279 -11.782 23.738 1.00 95.38 100 LYS A O 1
ATOM 765 N N . GLU A 1 101 ? -15.171 -10.978 21.834 1.00 94.81 101 GLU A N 1
ATOM 766 C CA . GLU A 1 101 ? -16.341 -11.842 21.822 1.00 94.81 101 GLU A CA 1
ATOM 767 C C . GLU A 1 101 ? -16.102 -13.031 20.884 1.00 94.81 101 GLU A C 1
ATOM 769 O O . GLU A 1 101 ? -15.726 -12.870 19.721 1.00 94.81 101 GLU A O 1
ATOM 774 N N . THR A 1 102 ? -16.337 -14.244 21.379 1.00 90.56 102 THR A N 1
ATOM 775 C CA . THR A 1 102 ? -16.250 -15.487 20.589 1.00 90.56 102 THR A CA 1
ATOM 776 C C . THR A 1 102 ? -17.621 -15.995 20.146 1.00 90.56 102 THR A C 1
ATOM 778 O O . THR A 1 102 ? -17.717 -16.768 19.195 1.00 90.56 102 THR A O 1
ATOM 781 N N . THR A 1 103 ? -18.691 -15.527 20.792 1.00 90.81 103 THR A N 1
ATOM 782 C CA . THR A 1 103 ? -20.085 -15.897 20.518 1.00 90.81 103 THR A CA 1
ATOM 783 C C . THR A 1 103 ? -20.961 -14.645 20.387 1.00 90.81 103 THR A C 1
ATOM 785 O O . THR A 1 103 ? -20.483 -13.525 20.566 1.00 90.81 103 THR A O 1
ATOM 788 N N . GLY A 1 104 ? -22.235 -14.816 20.027 1.00 91.94 104 GLY A N 1
ATOM 789 C CA . GLY A 1 104 ? -23.170 -13.702 19.846 1.00 91.94 104 GLY A CA 1
ATOM 790 C C . GLY A 1 104 ? -22.928 -12.898 18.564 1.00 91.94 104 GLY A C 1
ATOM 791 O O . GLY A 1 104 ? -22.410 -13.419 17.576 1.00 91.94 104 GLY A O 1
ATOM 792 N N . GLU A 1 105 ? -23.329 -11.625 18.580 1.00 93.50 105 GLU A N 1
ATOM 793 C CA . GLU A 1 105 ? -23.265 -10.721 17.420 1.00 93.50 105 GLU A CA 1
ATOM 794 C C . GLU A 1 105 ? -21.830 -10.437 16.957 1.00 93.50 105 GLU A C 1
ATOM 796 O O . GLU A 1 105 ? -21.552 -10.435 15.757 1.00 93.50 105 GLU A O 1
ATOM 801 N N . ARG A 1 106 ? -20.907 -10.234 17.907 1.00 96.06 106 ARG A N 1
ATOM 802 C CA . ARG A 1 106 ? -19.515 -9.803 17.671 1.00 96.06 106 ARG A CA 1
ATOM 803 C C . ARG A 1 106 ? -19.447 -8.544 16.789 1.00 96.06 106 ARG A C 1
ATOM 805 O O . ARG A 1 106 ? -19.170 -8.631 15.588 1.00 96.06 106 ARG A O 1
ATOM 812 N N . PRO A 1 107 ? -19.716 -7.358 17.364 1.00 97.50 107 PRO A N 1
ATOM 813 C CA . PRO A 1 107 ? -19.772 -6.108 16.609 1.00 97.50 107 PRO A CA 1
ATOM 814 C C . PRO A 1 107 ? -18.441 -5.757 15.922 1.00 97.50 107 PRO A C 1
ATOM 816 O O . PRO A 1 107 ? -17.372 -5.848 16.522 1.00 97.50 107 PRO A O 1
ATOM 819 N N . LEU A 1 108 ? -18.505 -5.312 14.666 1.00 96.81 108 LEU A N 1
ATOM 820 C CA . LEU A 1 108 ? -17.344 -4.904 13.862 1.00 96.81 108 LEU A CA 1
ATOM 821 C C . LEU A 1 108 ? -17.373 -3.404 13.535 1.00 96.81 108 LEU A C 1
ATOM 823 O O . LEU A 1 108 ? -16.355 -2.723 13.665 1.00 96.81 108 LEU A O 1
ATOM 827 N N . CYS A 1 109 ? -18.533 -2.881 13.123 1.00 97.25 109 CYS A N 1
ATOM 828 C CA . CYS A 1 109 ? -18.778 -1.459 12.884 1.00 97.25 109 CYS A CA 1
ATOM 829 C C . CYS A 1 109 ? -19.912 -0.965 13.782 1.00 97.25 109 CYS A C 1
ATOM 831 O O . CYS A 1 109 ? -21.088 -1.151 13.479 1.00 97.25 109 CYS A O 1
ATOM 833 N N . TYR A 1 110 ? -19.546 -0.267 14.850 1.00 96.75 110 TYR A N 1
ATOM 834 C CA . TYR A 1 110 ? -20.491 0.274 15.825 1.00 96.75 110 TYR A CA 1
ATOM 835 C C . TYR A 1 110 ? -21.361 1.404 15.260 1.00 96.75 110 TYR A C 1
ATOM 837 O O . TYR A 1 110 ? -22.509 1.547 15.653 1.00 96.75 110 TYR A O 1
ATOM 845 N N . CYS A 1 111 ? -20.862 2.175 14.287 1.00 95.31 111 CYS A N 1
ATOM 846 C CA . CYS A 1 111 ? -21.630 3.283 13.709 1.00 95.31 111 CYS A CA 1
ATOM 847 C C . CYS A 1 111 ? -22.789 2.823 12.815 1.00 95.31 111 CYS A C 1
ATOM 849 O O . CYS A 1 111 ? -23.790 3.526 12.719 1.00 95.31 111 CYS A O 1
ATOM 851 N N . PHE A 1 112 ? -22.633 1.693 12.117 1.00 96.31 112 PHE A N 1
ATOM 852 C CA . PHE A 1 112 ? -23.579 1.246 11.086 1.00 96.31 112 PHE A CA 1
ATOM 853 C C . PHE A 1 112 ? -24.124 -0.168 11.321 1.00 96.31 112 PHE A C 1
ATOM 855 O O . PHE A 1 112 ? -24.831 -0.685 10.463 1.00 96.31 112 PHE A O 1
ATOM 862 N N . GLY A 1 113 ? -23.813 -0.781 12.468 1.00 95.56 113 GLY A N 1
ATOM 863 C CA . GLY A 1 113 ? -24.403 -2.049 12.898 1.00 95.56 113 GLY A CA 1
ATOM 864 C C . GLY A 1 113 ? -23.868 -3.299 12.196 1.00 95.56 113 GLY A C 1
ATOM 865 O O . GLY A 1 113 ? -24.549 -4.317 12.202 1.00 95.56 113 GLY A O 1
ATOM 866 N N . HIS A 1 114 ? -22.670 -3.259 11.598 1.00 97.69 114 HIS A N 1
ATOM 867 C CA . HIS A 1 114 ? -22.071 -4.472 11.019 1.00 97.69 114 HIS A CA 1
ATOM 868 C C . HIS A 1 114 ? -21.431 -5.335 12.101 1.00 97.69 114 HIS A C 1
ATOM 870 O O . HIS A 1 114 ? -20.653 -4.835 12.918 1.00 97.69 114 HIS A O 1
ATOM 876 N N . SER A 1 115 ? -21.712 -6.632 12.069 1.00 97.81 115 SER A N 1
ATOM 877 C CA . SER A 1 115 ? -21.262 -7.631 13.037 1.00 97.81 115 SER A CA 1
ATOM 878 C C . SER A 1 115 ? -20.748 -8.880 12.311 1.00 97.81 115 SER A C 1
ATOM 880 O O . SER A 1 115 ? -20.956 -9.038 11.106 1.00 97.81 115 SER A O 1
ATOM 882 N N . VAL A 1 116 ? -20.051 -9.789 13.001 1.00 97.12 116 VAL A N 1
ATOM 883 C CA . VAL A 1 116 ? -19.658 -11.062 12.363 1.00 97.12 116 VAL A CA 1
ATOM 884 C C . VAL A 1 116 ? -20.908 -11.855 11.963 1.00 97.12 116 VAL A C 1
ATOM 886 O O . VAL A 1 116 ? -20.916 -12.510 10.922 1.00 97.12 116 VAL A O 1
ATOM 889 N N . THR A 1 117 ? -21.985 -11.765 12.746 1.00 97.00 117 THR A N 1
ATOM 890 C CA . THR A 1 117 ? -23.270 -12.403 12.432 1.00 97.00 117 THR A CA 1
ATOM 891 C C . THR A 1 117 ? -23.917 -11.819 11.175 1.00 97.00 117 THR A C 1
ATOM 893 O O . THR A 1 117 ? -24.307 -12.598 10.300 1.00 97.00 117 THR A O 1
ATOM 896 N N . SER A 1 118 ? -23.965 -10.489 11.023 1.00 97.50 118 SER A N 1
ATOM 897 C CA . SER A 1 118 ? -24.518 -9.856 9.813 1.00 97.50 118 SER A CA 1
ATOM 898 C C . SER A 1 118 ? -23.715 -10.239 8.567 1.00 97.50 118 SER A C 1
ATOM 900 O O . SER A 1 118 ? -24.283 -10.615 7.543 1.00 97.50 118 SER A O 1
ATOM 902 N N . VAL A 1 119 ? -22.386 -10.264 8.681 1.00 97.44 119 VAL A N 1
ATOM 903 C CA . VAL A 1 119 ? -21.493 -10.687 7.598 1.00 97.44 119 VAL A CA 1
ATOM 904 C C . VAL A 1 119 ? -21.709 -12.156 7.230 1.00 97.44 119 VAL A C 1
ATOM 906 O O . VAL A 1 119 ? -21.790 -12.491 6.051 1.00 97.44 119 VAL A O 1
ATOM 909 N N . LYS A 1 120 ? -21.861 -13.056 8.210 1.00 96.94 120 LYS A N 1
ATOM 910 C CA . LYS A 1 120 ? -22.198 -14.463 7.934 1.00 96.94 120 LYS A CA 1
ATOM 911 C C . LYS A 1 120 ? -23.534 -14.608 7.212 1.00 96.94 120 LYS A C 1
ATOM 913 O O . LYS A 1 120 ? -23.675 -15.502 6.379 1.00 96.94 120 LYS A O 1
ATOM 918 N N . GLN A 1 121 ? -24.519 -13.778 7.546 1.00 96.62 121 GLN A N 1
ATOM 919 C CA . GLN A 1 121 ? -25.816 -13.786 6.876 1.00 96.62 121 GLN A CA 1
ATOM 920 C C . GLN A 1 121 ? -25.687 -13.353 5.410 1.00 96.62 121 GLN A C 1
ATOM 922 O O . GLN A 1 121 ? -26.235 -14.025 4.536 1.00 96.62 121 GLN A O 1
ATOM 927 N N . GLU A 1 122 ? -24.912 -12.301 5.127 1.00 97.00 122 GLU A N 1
ATOM 928 C CA . GLU A 1 122 ? -24.593 -11.885 3.754 1.00 97.00 122 GLU A CA 1
ATOM 929 C C . GLU A 1 122 ? -23.868 -12.990 2.982 1.00 97.00 122 GLU A C 1
ATOM 931 O O . GLU A 1 122 ? -24.293 -13.348 1.886 1.00 97.00 122 GLU A O 1
ATOM 936 N N . LEU A 1 123 ? -22.842 -13.600 3.581 1.00 96.50 123 LEU A N 1
ATOM 937 C CA . LEU A 1 123 ? -22.077 -14.679 2.956 1.00 96.50 123 LEU A CA 1
ATOM 938 C C . LEU A 1 123 ? -22.953 -15.891 2.622 1.00 96.50 123 LEU A C 1
ATOM 940 O O . LEU A 1 123 ? -22.857 -16.425 1.521 1.00 96.50 123 LEU A O 1
ATOM 944 N N . ARG A 1 124 ? -23.846 -16.306 3.527 1.00 95.62 124 ARG A N 1
ATOM 945 C CA . ARG A 1 124 ? -24.785 -17.411 3.265 1.00 95.62 124 ARG A CA 1
ATOM 946 C C . ARG A 1 124 ? -25.813 -17.076 2.184 1.00 95.62 124 ARG A C 1
ATOM 948 O O . ARG A 1 124 ? -26.199 -17.966 1.437 1.00 95.62 124 ARG A O 1
ATOM 955 N N . GLY A 1 125 ? -26.279 -15.828 2.127 1.00 95.69 125 GLY A N 1
ATOM 956 C CA . GLY A 1 125 ? -27.326 -15.412 1.191 1.00 95.69 125 GLY A CA 1
ATOM 957 C C . GLY A 1 125 ? -26.814 -15.055 -0.207 1.00 95.69 125 GLY A C 1
ATOM 958 O O . GLY A 1 125 ? -27.461 -15.382 -1.196 1.00 95.69 125 GLY A O 1
ATOM 959 N N . LYS A 1 126 ? -25.667 -14.374 -0.294 1.00 94.81 126 LYS A N 1
ATOM 960 C CA . LYS A 1 126 ? -25.122 -13.782 -1.529 1.00 94.81 126 LYS A CA 1
ATOM 961 C C . LYS A 1 126 ? -23.789 -14.390 -1.976 1.00 94.81 126 LYS A C 1
ATOM 963 O O . LYS A 1 126 ? -23.319 -14.078 -3.069 1.00 94.81 126 LYS A O 1
ATOM 968 N N . GLY A 1 127 ? -23.122 -15.175 -1.128 1.00 93.69 127 GLY A N 1
ATOM 969 C CA . GLY A 1 127 ? -21.763 -15.681 -1.373 1.00 93.69 127 GLY A CA 1
ATOM 970 C C . GLY A 1 127 ? -20.642 -14.647 -1.187 1.00 93.69 127 GLY A C 1
ATOM 971 O O . GLY A 1 127 ? -19.470 -14.988 -1.311 1.00 93.69 127 GLY A O 1
ATOM 972 N N . HIS A 1 128 ? -20.971 -13.392 -0.876 1.00 92.88 128 HIS A N 1
ATOM 973 C CA . HIS A 1 128 ? -20.025 -12.308 -0.597 1.00 92.88 128 HIS A CA 1
ATOM 974 C C . HIS A 1 128 ? -20.601 -11.369 0.470 1.00 92.88 128 HIS A C 1
ATOM 976 O O . HIS A 1 128 ? -21.788 -11.447 0.787 1.00 92.88 128 HIS A O 1
ATOM 982 N N . SER A 1 129 ? -19.753 -10.509 1.041 1.00 95.81 129 SER A N 1
ATOM 983 C CA . SER A 1 129 ? -20.170 -9.482 2.000 1.00 95.81 129 SER A CA 1
ATOM 984 C C . SER A 1 129 ? -19.977 -8.092 1.411 1.00 95.81 129 SER A C 1
ATOM 986 O O . SER A 1 129 ? -18.902 -7.799 0.892 1.00 95.81 129 SER A O 1
ATOM 988 N N . ASP A 1 130 ? -21.001 -7.252 1.547 1.00 95.94 130 ASP A N 1
ATOM 989 C CA . ASP A 1 130 ? -21.012 -5.856 1.090 1.00 95.94 130 ASP A CA 1
ATOM 990 C C . ASP A 1 130 ? -20.646 -4.883 2.225 1.00 95.94 130 ASP A C 1
ATOM 992 O O . ASP A 1 130 ? -20.692 -3.663 2.059 1.00 95.94 130 ASP A O 1
ATOM 996 N N . ALA A 1 131 ? -20.306 -5.401 3.412 1.00 95.38 131 ALA A N 1
ATOM 997 C CA . ALA A 1 131 ? -20.129 -4.600 4.617 1.00 95.38 131 ALA A CA 1
ATOM 998 C C . ALA A 1 131 ? -19.071 -3.495 4.452 1.00 95.38 131 ALA A C 1
ATOM 1000 O O . ALA A 1 131 ? -19.260 -2.373 4.919 1.00 95.38 131 ALA A O 1
ATOM 1001 N N . LEU A 1 132 ? -17.951 -3.772 3.776 1.00 93.88 132 LEU A N 1
ATOM 1002 C CA . LEU A 1 132 ? -16.893 -2.776 3.574 1.00 93.88 132 LEU A CA 1
ATOM 1003 C C . LEU A 1 132 ? -17.328 -1.664 2.611 1.00 93.88 132 LEU A C 1
ATOM 1005 O O . LEU A 1 132 ? -17.030 -0.492 2.850 1.00 93.88 132 LEU A O 1
ATOM 1009 N N . GLU A 1 133 ? -18.007 -2.014 1.525 1.00 92.69 133 GLU A N 1
ATOM 1010 C CA . GLU A 1 133 ? -18.558 -1.090 0.535 1.00 92.69 133 GLU A CA 1
ATOM 1011 C C . GLU A 1 133 ? -19.648 -0.212 1.160 1.00 92.69 133 GLU A C 1
ATOM 1013 O O . GLU A 1 133 ? -19.591 1.015 1.034 1.00 92.69 133 GLU A O 1
ATOM 1018 N N . ASP A 1 134 ? -20.573 -0.820 1.903 1.00 94.56 134 ASP A N 1
ATOM 1019 C CA . ASP A 1 134 ? -21.653 -0.134 2.613 1.00 94.56 134 ASP A CA 1
ATOM 1020 C C . ASP A 1 134 ? -21.109 0.866 3.644 1.00 94.56 134 ASP A C 1
ATOM 1022 O O . ASP A 1 134 ? -21.506 2.034 3.654 1.00 94.56 134 ASP A O 1
ATOM 1026 N N . ILE A 1 135 ? -20.123 0.465 4.457 1.00 94.31 135 ILE A N 1
ATOM 1027 C CA . ILE A 1 135 ? -19.480 1.367 5.426 1.00 94.31 135 ILE A CA 1
ATOM 1028 C C . ILE A 1 135 ? -18.823 2.547 4.708 1.00 94.31 135 ILE A C 1
ATOM 1030 O O . ILE A 1 135 ? -19.014 3.694 5.114 1.00 94.31 135 ILE A O 1
ATOM 1034 N N . ARG A 1 136 ? -18.064 2.305 3.630 1.00 92.69 136 ARG A N 1
ATOM 1035 C CA . ARG A 1 136 ? -17.416 3.387 2.865 1.00 92.69 136 ARG A CA 1
ATOM 1036 C C . ARG A 1 136 ? -18.433 4.343 2.244 1.00 92.69 136 ARG A C 1
ATOM 1038 O O . ARG A 1 136 ? -18.151 5.538 2.158 1.00 92.69 136 ARG A O 1
ATOM 1045 N N . ALA A 1 137 ? -19.589 3.842 1.814 1.00 91.25 137 ALA A N 1
ATOM 1046 C CA . ALA A 1 137 ? -20.672 4.671 1.304 1.00 91.25 137 ALA A CA 1
ATOM 1047 C C . ALA A 1 137 ? -21.268 5.548 2.418 1.00 91.25 137 ALA A C 1
ATOM 1049 O O . ALA A 1 137 ? -21.285 6.773 2.284 1.00 91.25 137 ALA A O 1
ATOM 1050 N N . LYS A 1 138 ? -21.649 4.951 3.554 1.00 89.75 138 LYS A N 1
ATOM 1051 C CA . LYS A 1 138 ? -22.250 5.660 4.700 1.00 89.75 138 LYS A CA 1
ATOM 1052 C C . LYS A 1 138 ? -21.288 6.628 5.397 1.00 89.75 138 LYS A C 1
ATOM 1054 O O . LYS A 1 138 ? -21.712 7.645 5.942 1.00 89.75 138 LYS A O 1
ATOM 1059 N N . MET A 1 139 ? -19.978 6.375 5.332 1.00 89.38 139 MET A N 1
ATOM 1060 C CA . MET A 1 139 ? -18.954 7.320 5.796 1.00 89.38 139 MET A CA 1
ATOM 1061 C C . MET A 1 139 ? -18.954 8.645 5.018 1.00 89.38 139 MET A C 1
ATOM 1063 O O . MET A 1 139 ? -18.517 9.648 5.574 1.00 89.38 139 MET A O 1
ATOM 1067 N N . LYS A 1 140 ? -19.415 8.676 3.759 1.00 85.62 140 LYS A N 1
ATOM 1068 C CA . LYS A 1 140 ? -19.508 9.923 2.975 1.00 85.62 140 LYS A CA 1
ATOM 1069 C C . LYS A 1 140 ? -20.720 10.762 3.379 1.00 85.62 140 LYS A C 1
ATOM 1071 O O . LYS A 1 140 ? -20.637 11.983 3.394 1.00 85.62 140 LYS A O 1
ATOM 1076 N N . SER A 1 141 ? -21.834 10.103 3.675 1.00 76.81 141 SER A N 1
ATOM 1077 C CA . SER A 1 141 ? -23.069 10.697 4.187 1.00 76.81 141 SER A CA 1
ATOM 1078 C C . SER A 1 141 ? -23.901 9.566 4.801 1.00 76.81 141 SER A C 1
ATOM 1080 O O . SER A 1 141 ? -24.131 8.573 4.104 1.00 76.81 141 SER A O 1
ATOM 1082 N N . PRO A 1 142 ? -24.308 9.637 6.083 1.00 87.06 142 PRO A N 1
ATOM 1083 C CA . PRO A 1 142 ? -24.280 10.792 6.994 1.00 87.06 142 PRO A CA 1
ATOM 1084 C C . PRO A 1 142 ? -22.937 11.047 7.715 1.00 87.06 142 PRO A C 1
ATOM 1086 O O . PRO A 1 142 ? -22.834 12.009 8.472 1.00 87.06 142 PRO A O 1
ATOM 1089 N N . GLY A 1 143 ? -21.913 10.208 7.511 1.00 85.69 143 GLY A N 1
ATOM 1090 C CA . GLY A 1 143 ? -20.648 10.264 8.258 1.00 85.69 143 GLY A CA 1
ATOM 1091 C C . GLY A 1 143 ? -20.572 9.233 9.392 1.00 85.69 143 GLY A C 1
ATOM 1092 O O . GLY A 1 143 ? -21.553 8.567 9.715 1.00 85.69 143 GLY A O 1
ATOM 1093 N N . CYS A 1 144 ? -19.389 9.060 9.994 1.00 90.75 144 CYS A N 1
ATOM 1094 C CA . CYS A 1 144 ? -19.158 8.094 11.079 1.00 90.75 144 CYS A CA 1
ATOM 1095 C C . CYS A 1 144 ? -18.686 8.765 12.376 1.00 90.75 144 CYS A C 1
ATOM 1097 O O . CYS A 1 144 ? -18.026 9.801 12.339 1.00 90.75 144 CYS A O 1
ATOM 1099 N N . ARG A 1 145 ? -18.939 8.112 13.516 1.00 93.06 145 ARG A N 1
ATOM 1100 C CA . ARG A 1 145 ? -18.543 8.564 14.861 1.00 93.06 145 ARG A CA 1
ATOM 1101 C C . ARG A 1 145 ? -17.656 7.538 15.580 1.00 93.06 145 ARG A C 1
ATOM 1103 O O . ARG A 1 145 ? -17.901 7.167 16.721 1.00 93.06 145 ARG A O 1
ATOM 1110 N N . CYS A 1 146 ? -16.624 7.030 14.902 1.00 92.19 146 CYS A N 1
ATOM 1111 C CA . CYS A 1 146 ? -15.795 5.943 15.446 1.00 92.19 146 CYS A CA 1
ATOM 1112 C C . CYS A 1 146 ? -15.151 6.292 16.801 1.00 92.19 146 CYS A C 1
ATOM 1114 O O . CYS A 1 146 ? -14.998 5.410 17.633 1.00 92.19 146 CYS A O 1
ATOM 1116 N N . GLU A 1 147 ? -14.800 7.557 17.043 1.00 89.31 147 GLU A N 1
ATOM 1117 C CA . GLU A 1 147 ? -14.170 7.980 18.303 1.00 89.31 147 GLU A CA 1
ATOM 1118 C C . GLU A 1 147 ? -15.095 7.850 19.523 1.00 89.31 147 GLU A C 1
ATOM 1120 O O . GLU A 1 147 ? -14.594 7.701 20.632 1.00 89.31 147 GLU A O 1
ATOM 1125 N N . THR A 1 148 ? -16.417 7.878 19.333 1.00 92.56 148 THR A N 1
ATOM 1126 C CA . THR A 1 148 ? -17.402 7.795 20.426 1.00 92.56 148 THR A CA 1
ATOM 1127 C C . THR A 1 148 ? -18.161 6.473 20.455 1.00 92.56 148 THR A C 1
ATOM 1129 O O . THR A 1 148 ? -18.728 6.130 21.482 1.00 92.56 148 THR A O 1
ATOM 1132 N N . GLU A 1 149 ? -18.193 5.740 19.339 1.00 94.75 149 GLU A N 1
ATOM 1133 C CA . GLU A 1 149 ? -18.978 4.504 19.196 1.00 94.75 149 GLU A CA 1
ATOM 1134 C C . GLU A 1 149 ? -18.096 3.243 19.210 1.00 94.75 149 GLU A C 1
ATOM 1136 O O . GLU A 1 149 ? -18.548 2.178 19.615 1.00 94.75 149 GLU A O 1
ATOM 1141 N N . ASN A 1 150 ? -16.844 3.320 18.735 1.00 96.00 150 ASN A N 1
ATOM 1142 C CA . ASN A 1 150 ? -15.966 2.153 18.612 1.00 96.00 150 ASN A CA 1
ATOM 1143 C C . ASN A 1 150 ? -15.004 2.062 19.813 1.00 96.00 150 ASN A C 1
ATOM 1145 O O . ASN A 1 150 ? -14.194 2.975 19.980 1.00 96.00 150 ASN A O 1
ATOM 1149 N N . PRO A 1 151 ? -14.979 0.946 20.574 1.00 96.88 151 PRO A N 1
ATOM 1150 C CA . PRO A 1 151 ? -14.048 0.739 21.686 1.00 96.88 151 PRO A CA 1
ATOM 1151 C C . PRO A 1 151 ? -12.572 0.925 21.331 1.00 96.88 151 PRO A C 1
ATOM 1153 O O . PRO A 1 151 ? -11.769 1.320 22.165 1.00 96.88 151 PRO A O 1
ATOM 1156 N N . SER A 1 152 ? -12.168 0.689 20.081 1.00 94.62 152 SER A N 1
ATOM 1157 C CA . SER A 1 152 ? -10.775 0.936 19.695 1.00 94.62 152 SER A CA 1
ATOM 1158 C C . SER A 1 152 ? -10.442 2.417 19.464 1.00 94.62 152 SER A C 1
ATOM 1160 O O . SER A 1 152 ? -9.300 2.715 19.106 1.00 94.62 152 SER A O 1
ATOM 1162 N N . GLY A 1 153 ? -11.424 3.324 19.546 1.00 90.75 153 GLY A N 1
ATOM 1163 C CA . GLY A 1 153 ? -11.291 4.761 19.270 1.00 90.75 153 GLY A CA 1
ATOM 1164 C C . GLY A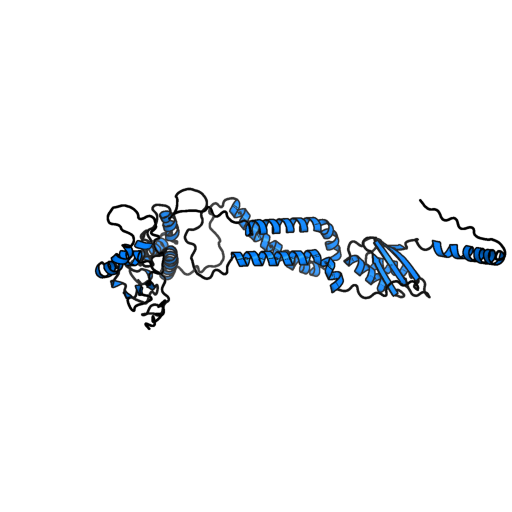 1 153 ? -10.788 5.082 17.857 1.00 90.75 153 GLY A C 1
ATOM 1165 O O . GLY A 1 153 ? -10.264 6.161 17.602 1.00 90.75 153 GLY A O 1
ATOM 1166 N N . SER A 1 154 ? -10.867 4.121 16.935 1.00 90.62 154 SER A N 1
ATOM 1167 C CA . SER A 1 154 ? -10.217 4.161 15.618 1.00 90.62 154 SER A CA 1
ATOM 1168 C C . SER A 1 154 ? -11.148 3.655 14.516 1.00 90.62 154 SER A C 1
ATOM 1170 O O . SER A 1 154 ? -12.223 3.122 14.784 1.00 90.62 154 SER A O 1
ATOM 1172 N N . CYS A 1 155 ? -10.767 3.845 13.249 1.00 93.00 155 CYS A N 1
ATOM 1173 C CA . CYS A 1 155 ? -11.593 3.425 12.117 1.00 93.00 155 CYS A CA 1
ATOM 1174 C C . CYS A 1 155 ? -11.832 1.902 12.106 1.00 93.00 155 CYS A C 1
ATOM 1176 O O . CYS A 1 155 ? -10.892 1.110 12.195 1.00 93.00 155 CYS A O 1
ATOM 1178 N N . CYS A 1 156 ? -13.095 1.500 11.942 1.00 94.38 156 CYS A N 1
ATOM 1179 C CA . CYS A 1 156 ? -13.537 0.105 11.993 1.00 94.38 156 CYS A CA 1
ATOM 1180 C C . CYS A 1 156 ? -13.167 -0.739 10.761 1.00 94.38 156 CYS A C 1
ATOM 1182 O O . CYS A 1 156 ? -13.198 -1.962 10.854 1.00 94.38 156 CYS A O 1
ATOM 1184 N N . LEU A 1 157 ? -12.787 -0.136 9.625 1.00 93.62 157 LEU A N 1
ATOM 1185 C CA . LEU A 1 157 ? -12.570 -0.861 8.359 1.00 93.62 157 LEU A CA 1
ATOM 1186 C C . LEU A 1 157 ? -11.582 -2.031 8.487 1.00 93.62 157 LEU A C 1
ATOM 1188 O O . LEU A 1 157 ? -11.794 -3.085 7.892 1.00 93.62 157 LEU A O 1
ATOM 1192 N N . GLY A 1 158 ? -10.520 -1.873 9.285 1.00 89.50 158 GLY A N 1
ATOM 1193 C CA . GLY A 1 158 ? -9.569 -2.957 9.547 1.00 89.50 158 GLY A CA 1
ATOM 1194 C C . GLY A 1 158 ? -10.186 -4.110 10.346 1.00 89.50 158 GLY A C 1
ATOM 1195 O O . GLY A 1 158 ? -9.984 -5.274 10.002 1.00 89.50 158 GLY A O 1
ATOM 1196 N N . SER A 1 159 ? -10.971 -3.791 11.379 1.00 91.56 159 SER A N 1
ATOM 1197 C CA . SER A 1 159 ? -11.700 -4.778 12.184 1.00 91.56 159 SER A CA 1
ATOM 1198 C C . SER A 1 159 ? -12.749 -5.508 11.351 1.00 91.56 159 SER A C 1
ATOM 1200 O O . SER A 1 159 ? -12.843 -6.726 11.434 1.00 91.56 159 SER A O 1
ATOM 1202 N N . VAL A 1 160 ? -13.476 -4.787 10.494 1.00 95.44 160 VAL A N 1
ATOM 1203 C CA . VAL A 1 160 ? -14.485 -5.358 9.590 1.00 95.44 160 VAL A CA 1
ATOM 1204 C C . VAL A 1 160 ? -13.833 -6.299 8.585 1.00 95.44 160 VAL A C 1
ATOM 1206 O O . VAL A 1 160 ? -14.266 -7.437 8.461 1.00 95.44 160 VAL A O 1
ATOM 1209 N N . ALA A 1 161 ? -12.740 -5.888 7.935 1.00 94.31 161 ALA A N 1
ATOM 1210 C CA . ALA A 1 161 ? -12.016 -6.753 7.005 1.00 94.31 161 ALA A CA 1
ATOM 1211 C C . ALA A 1 161 ? -11.509 -8.043 7.677 1.00 94.31 161 ALA A C 1
ATOM 1213 O O . ALA A 1 161 ? -11.580 -9.118 7.084 1.00 94.31 161 ALA A O 1
ATOM 1214 N N . LYS A 1 162 ? -11.024 -7.955 8.925 1.00 93.00 162 LYS A N 1
ATOM 1215 C CA . LYS A 1 162 ? -10.647 -9.136 9.716 1.00 93.00 162 LYS A CA 1
ATOM 1216 C C . LYS A 1 162 ? -11.871 -9.995 10.058 1.00 93.00 162 LYS A C 1
ATOM 1218 O O . LYS A 1 162 ? -11.807 -11.210 9.926 1.00 93.00 162 LYS A O 1
ATOM 1223 N N . GLY A 1 163 ? -12.980 -9.370 10.448 1.00 94.00 163 GLY A N 1
ATOM 1224 C CA . GLY A 1 163 ? -14.238 -10.046 10.765 1.00 94.00 163 GLY A CA 1
ATOM 1225 C C . GLY A 1 163 ? -14.853 -10.787 9.577 1.00 94.00 163 GLY A C 1
ATOM 1226 O O . GLY A 1 163 ? -15.372 -11.881 9.765 1.00 94.00 163 GLY A O 1
ATOM 1227 N N . VAL A 1 164 ? -14.724 -10.259 8.354 1.00 95.56 164 VAL A N 1
ATOM 1228 C CA . VAL A 1 164 ? -15.147 -10.956 7.126 1.00 95.56 164 VAL A CA 1
ATOM 1229 C C . VAL A 1 164 ? -14.365 -12.248 6.921 1.00 95.56 164 VAL A C 1
ATOM 1231 O O . VAL A 1 164 ? -14.971 -13.281 6.654 1.00 95.56 164 VAL A O 1
ATOM 1234 N N . LYS A 1 165 ? -13.042 -12.226 7.119 1.00 94.69 165 LYS A N 1
ATOM 1235 C CA . LYS A 1 165 ? -12.219 -13.442 7.028 1.00 94.69 165 LYS A CA 1
ATOM 1236 C C . LYS A 1 165 ? -12.614 -14.479 8.076 1.00 94.69 165 LYS A C 1
ATOM 1238 O O . LYS A 1 165 ? -12.824 -15.634 7.732 1.00 94.69 165 LYS A O 1
ATOM 1243 N N . ILE A 1 166 ? -12.804 -14.043 9.322 1.00 92.56 166 ILE A N 1
ATOM 1244 C CA . ILE A 1 166 ? -13.278 -14.909 10.413 1.00 92.56 166 ILE A CA 1
ATOM 1245 C C . ILE A 1 166 ? -14.642 -15.523 10.059 1.00 92.56 166 ILE A C 1
ATOM 1247 O O . ILE A 1 166 ? -14.858 -16.715 10.249 1.00 92.56 166 ILE A O 1
ATOM 1251 N N . ALA A 1 167 ? -15.565 -14.734 9.503 1.00 94.88 167 ALA A N 1
ATOM 1252 C CA . ALA A 1 167 ? -16.868 -15.230 9.075 1.00 94.88 167 ALA A CA 1
ATOM 1253 C C . ALA A 1 167 ? -16.756 -16.286 7.963 1.00 94.88 167 ALA A C 1
ATOM 1255 O O . ALA A 1 167 ? -17.464 -17.287 8.019 1.00 94.88 167 ALA A O 1
ATOM 1256 N N . GLN A 1 168 ? -15.875 -16.080 6.980 1.00 94.75 168 GLN A N 1
ATOM 1257 C CA . GLN A 1 168 ? -15.618 -17.036 5.897 1.00 94.75 168 GLN A CA 1
ATOM 1258 C C . GLN A 1 168 ? -15.021 -18.348 6.422 1.00 94.75 168 GLN A C 1
ATOM 1260 O O . GLN A 1 168 ? -15.505 -19.421 6.063 1.00 94.75 168 GLN A O 1
ATOM 1265 N N . GLU A 1 169 ? -14.014 -18.257 7.294 1.00 94.00 169 GLU A N 1
ATOM 1266 C CA . GLU A 1 169 ? -13.378 -19.399 7.966 1.00 94.00 169 GLU A CA 1
ATOM 1267 C C . GLU A 1 169 ? -14.406 -20.216 8.761 1.00 94.00 169 GLU A C 1
ATOM 1269 O O . GLU A 1 169 ? -14.521 -21.426 8.583 1.00 94.00 169 GLU A O 1
ATOM 1274 N N . GLU A 1 170 ? -15.239 -19.556 9.567 1.00 93.69 170 GLU A N 1
ATOM 1275 C CA . GLU A 1 170 ? -16.272 -20.222 10.370 1.00 93.69 170 GLU A CA 1
ATOM 1276 C C . GLU A 1 170 ? -17.432 -20.809 9.548 1.00 93.69 170 GLU A C 1
ATOM 1278 O O . GLU A 1 170 ? -18.221 -21.593 10.077 1.00 93.69 170 GLU A O 1
ATOM 1283 N N . LEU A 1 171 ? -17.579 -20.417 8.280 1.00 94.00 171 LEU A N 1
ATOM 1284 C CA . LEU A 1 171 ? -18.544 -21.004 7.347 1.00 94.00 171 LEU A CA 1
ATOM 1285 C C . LEU A 1 171 ? -17.938 -22.117 6.484 1.00 94.00 171 LEU A C 1
ATOM 1287 O O . LEU A 1 171 ? -18.655 -22.681 5.660 1.00 94.00 171 LEU A O 1
ATOM 1291 N N . GLY A 1 172 ? -16.647 -22.428 6.643 1.00 90.00 172 GLY A N 1
ATOM 1292 C CA . GLY A 1 172 ? -15.958 -23.397 5.791 1.00 90.00 172 GLY A CA 1
ATOM 1293 C C . GLY A 1 172 ? -15.843 -22.937 4.335 1.00 90.00 172 GLY A C 1
ATOM 1294 O O . GLY A 1 172 ? -15.696 -23.759 3.441 1.00 90.00 172 GLY A O 1
ATOM 1295 N N . MET A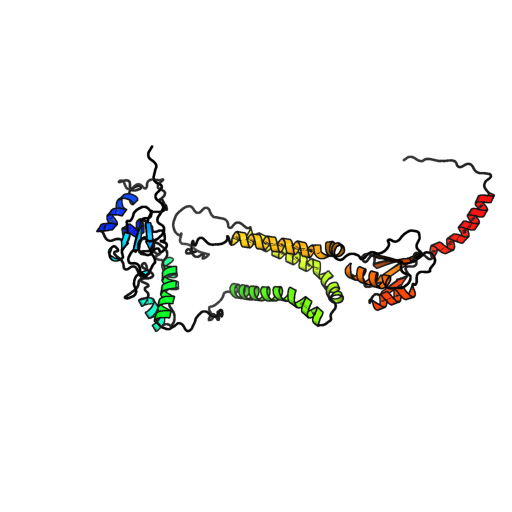 1 173 ? -15.913 -21.627 4.078 1.00 81.81 173 MET A N 1
ATOM 1296 C CA . MET A 1 173 ? -15.765 -21.047 2.735 1.00 81.81 173 MET A CA 1
ATOM 1297 C C . MET A 1 173 ? -14.291 -20.902 2.317 1.00 81.81 173 MET A C 1
ATOM 1299 O O . MET A 1 173 ? -13.981 -20.330 1.272 1.00 81.81 173 MET A O 1
ATOM 1303 N N . THR A 1 174 ? -13.364 -21.419 3.125 1.00 62.53 174 THR A N 1
ATOM 1304 C CA . THR A 1 174 ? -11.924 -21.431 2.862 1.00 62.53 174 THR A CA 1
ATOM 1305 C C . THR A 1 174 ? -11.526 -22.577 1.936 1.00 62.53 174 THR A C 1
ATOM 1307 O O . THR A 1 174 ? -10.738 -23.431 2.316 1.00 62.53 174 THR A O 1
ATOM 1310 N N . ASP A 1 175 ? -12.045 -22.545 0.710 1.00 47.41 175 ASP A N 1
ATOM 1311 C CA . ASP A 1 175 ? -11.443 -23.204 -0.463 1.00 47.41 175 ASP A CA 1
ATOM 1312 C C . ASP A 1 175 ? -11.156 -22.201 -1.597 1.00 47.41 175 ASP A C 1
ATOM 1314 O O . ASP A 1 175 ? -10.923 -22.555 -2.749 1.00 47.41 175 ASP A O 1
ATOM 1318 N N . MET A 1 176 ? -11.080 -20.912 -1.253 1.00 43.66 176 MET A N 1
ATOM 1319 C CA . MET A 1 176 ? -10.506 -19.868 -2.103 1.00 43.66 176 MET A CA 1
ATOM 1320 C C . MET A 1 176 ? -9.532 -19.016 -1.287 1.00 43.66 176 MET A C 1
ATOM 1322 O O . MET A 1 176 ? -9.762 -17.849 -0.980 1.00 43.66 176 MET A O 1
ATOM 1326 N N . SER A 1 177 ? -8.404 -19.629 -0.921 1.00 32.81 177 SER A N 1
ATOM 1327 C CA . SER A 1 177 ? -7.192 -18.872 -0.597 1.00 32.81 177 SER A CA 1
ATOM 1328 C C . SER A 1 177 ? -6.664 -18.203 -1.882 1.00 32.81 177 SER A C 1
ATOM 1330 O O . SER A 1 177 ? -6.910 -18.711 -2.980 1.00 32.81 177 SER A O 1
ATOM 1332 N N . PRO A 1 178 ? -5.980 -17.048 -1.796 1.00 42.41 178 PRO A N 1
ATOM 1333 C CA . PRO A 1 178 ? -5.784 -16.142 -2.914 1.00 42.41 178 PRO A CA 1
ATOM 1334 C C . PRO A 1 178 ? -4.740 -16.709 -3.872 1.00 42.41 178 PRO A C 1
ATOM 1336 O O . PRO A 1 178 ? -3.547 -16.429 -3.757 1.00 42.41 178 PRO A O 1
ATOM 1339 N N . GLN A 1 179 ? -5.189 -17.462 -4.875 1.00 29.14 179 GLN A N 1
ATOM 1340 C CA . GLN A 1 179 ? -4.461 -17.453 -6.127 1.00 29.14 179 GLN A CA 1
ATOM 1341 C C . GLN A 1 179 ? -4.489 -16.017 -6.632 1.00 29.14 179 GLN A C 1
ATOM 1343 O O . GLN A 1 179 ? -5.546 -15.410 -6.812 1.00 29.14 179 GLN A O 1
ATOM 1348 N N . ALA A 1 180 ?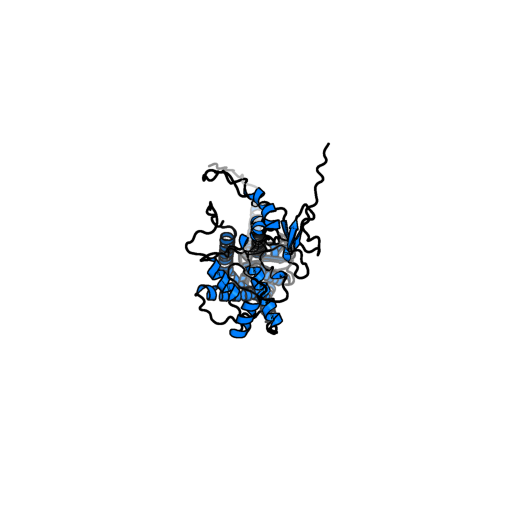 -3.292 -15.479 -6.826 1.00 38.19 180 ALA A N 1
ATOM 1349 C CA . ALA A 1 180 ? -3.021 -14.341 -7.673 1.00 38.19 180 ALA A CA 1
ATOM 1350 C C . ALA A 1 180 ? -3.515 -14.649 -9.097 1.00 38.19 180 ALA A C 1
ATOM 1352 O O . ALA A 1 180 ? -2.742 -14.973 -9.983 1.00 38.19 180 ALA A O 1
ATOM 1353 N N . ASN A 1 181 ? -4.828 -14.593 -9.274 1.00 34.75 181 ASN A N 1
ATOM 1354 C CA . ASN A 1 181 ? -5.555 -14.623 -10.524 1.00 34.75 181 ASN A CA 1
ATOM 1355 C C . ASN A 1 181 ? -6.804 -13.787 -10.284 1.00 34.75 181 ASN A C 1
ATOM 1357 O O . ASN A 1 181 ? -7.902 -14.282 -10.037 1.00 34.75 181 ASN A O 1
ATOM 1361 N N . VAL A 1 182 ? -6.610 -12.471 -10.343 1.00 34.78 182 VAL A N 1
ATOM 1362 C CA . VAL A 1 182 ? -7.707 -11.528 -10.536 1.00 34.78 182 VAL A CA 1
ATOM 1363 C C . VAL A 1 182 ? -8.216 -11.737 -11.962 1.00 34.78 182 VAL A C 1
ATOM 1365 O O . VAL A 1 182 ? -7.905 -10.977 -12.873 1.00 34.78 182 VAL A O 1
ATOM 1368 N N . SER A 1 183 ? -9.012 -12.784 -12.161 1.00 39.81 183 SER A N 1
ATOM 1369 C CA . SER A 1 183 ? -10.076 -12.739 -13.156 1.00 39.81 183 SER A CA 1
ATOM 1370 C C . SER A 1 183 ? -11.206 -11.943 -12.521 1.00 39.81 183 SER A C 1
ATOM 1372 O O . SER A 1 183 ? -12.121 -12.486 -11.906 1.00 39.81 183 SER A O 1
ATOM 1374 N N . ALA A 1 184 ? -11.084 -10.618 -12.595 1.00 36.19 184 ALA A N 1
ATOM 1375 C CA . ALA A 1 184 ? -12.190 -9.734 -12.294 1.00 36.19 184 ALA A CA 1
ATOM 1376 C C . ALA A 1 184 ? -13.227 -9.890 -13.409 1.00 36.19 184 ALA A C 1
ATOM 1378 O O . ALA A 1 184 ? -13.010 -9.482 -14.551 1.00 36.19 184 ALA A O 1
ATOM 1379 N N . SER A 1 185 ? -14.347 -10.503 -13.028 1.00 36.94 185 SER A N 1
ATOM 1380 C CA . SER A 1 185 ? -15.699 -10.071 -13.376 1.00 36.94 185 SER A CA 1
ATOM 1381 C C . SER A 1 185 ? -15.718 -8.675 -14.010 1.00 36.94 185 SER A C 1
ATOM 1383 O O . SER A 1 185 ? -15.251 -7.699 -13.418 1.00 36.94 185 SER A O 1
ATOM 1385 N N . GLN A 1 186 ? -16.275 -8.605 -15.217 1.00 43.28 186 GLN A N 1
ATOM 1386 C CA . GLN A 1 186 ? -16.471 -7.381 -15.977 1.00 43.28 186 GLN A CA 1
ATOM 1387 C C . GLN A 1 186 ? -17.241 -6.344 -15.146 1.00 43.28 186 GLN A C 1
ATOM 1389 O O . GLN A 1 186 ? -18.444 -6.461 -14.942 1.00 43.28 186 GLN A O 1
ATOM 1394 N N . SER A 1 187 ? -16.552 -5.291 -14.713 1.00 40.59 187 SER A N 1
ATOM 1395 C CA . SER A 1 187 ? -17.178 -4.004 -14.412 1.00 40.59 187 SER A CA 1
ATOM 1396 C C . SER A 1 187 ? -16.588 -2.977 -15.366 1.00 40.59 187 SER A C 1
ATOM 1398 O O . SER A 1 187 ? -15.370 -2.927 -15.532 1.00 40.59 187 SER A O 1
ATOM 1400 N N . SER A 1 188 ? -17.453 -2.204 -16.017 1.00 46.66 188 SER A N 1
ATOM 1401 C CA . SER A 1 188 ? -17.169 -1.203 -17.050 1.00 46.66 188 SER A CA 1
ATOM 1402 C C . SER A 1 188 ? -15.963 -0.305 -16.727 1.00 46.66 188 SER A C 1
ATOM 1404 O O . SER A 1 188 ? -16.095 0.744 -16.096 1.00 46.66 188 SER A O 1
ATOM 1406 N N . GLY A 1 189 ? -14.779 -0.719 -17.178 1.00 36.22 189 GLY A N 1
ATOM 1407 C CA . GLY A 1 189 ? -13.540 0.033 -17.039 1.00 36.22 189 GLY A CA 1
ATOM 1408 C C . GLY A 1 189 ? -13.482 1.151 -18.071 1.00 36.22 189 GLY A C 1
ATOM 1409 O O . GLY A 1 189 ? -13.512 0.906 -19.277 1.00 36.22 189 GLY A O 1
ATOM 1410 N N . SER A 1 190 ? -13.388 2.392 -17.594 1.00 63.97 190 SER A N 1
ATOM 1411 C CA . SER A 1 190 ? -13.050 3.549 -18.425 1.00 63.97 190 SER A CA 1
ATOM 1412 C C . SER A 1 190 ? -11.789 3.265 -19.259 1.00 63.97 190 SER A C 1
ATOM 1414 O O . SER A 1 190 ? -10.899 2.533 -18.821 1.00 63.97 190 SER A O 1
ATOM 1416 N N . ARG A 1 191 ? -11.677 3.879 -20.448 1.00 63.31 191 ARG A N 1
ATOM 1417 C CA . ARG A 1 191 ? -10.532 3.730 -21.375 1.00 63.31 191 ARG A CA 1
ATOM 1418 C C . ARG A 1 191 ? -9.155 3.834 -20.690 1.00 63.31 191 ARG A C 1
ATOM 1420 O O . ARG A 1 191 ? -8.204 3.218 -21.159 1.00 63.31 191 ARG A O 1
ATOM 1427 N N . GLY A 1 192 ? -9.054 4.556 -19.571 1.00 57.44 192 GLY A N 1
ATOM 1428 C CA . GLY A 1 192 ? -7.825 4.689 -18.785 1.00 57.44 192 GLY A CA 1
ATOM 1429 C C . GLY A 1 192 ? -7.336 3.396 -18.119 1.00 57.44 192 GLY A C 1
ATOM 1430 O O . GLY A 1 192 ? -6.130 3.187 -18.033 1.00 57.44 192 GLY A O 1
ATOM 1431 N N . GLU A 1 193 ? -8.230 2.495 -17.702 1.00 58.06 193 GLU A N 1
ATOM 1432 C CA . GLU A 1 193 ? -7.834 1.230 -17.062 1.00 58.06 193 GLU A CA 1
ATOM 1433 C C . GLU A 1 193 ? -7.291 0.219 -18.079 1.00 58.06 193 GLU A C 1
ATOM 1435 O O . GLU A 1 193 ? -6.331 -0.499 -17.798 1.00 58.06 193 GLU A O 1
ATOM 1440 N N . LEU A 1 194 ? -7.847 0.219 -19.294 1.00 68.56 194 LEU A N 1
ATOM 1441 C CA . LEU A 1 194 ? -7.347 -0.591 -20.405 1.00 68.56 194 LEU A CA 1
ATOM 1442 C C . LEU A 1 194 ? -5.929 -0.158 -20.809 1.00 68.56 194 LEU A C 1
ATOM 1444 O O . LEU A 1 194 ? -5.053 -1.001 -20.989 1.00 68.56 194 LEU A O 1
ATOM 1448 N N . ILE A 1 195 ? -5.687 1.155 -20.879 1.00 64.00 195 ILE A N 1
ATOM 1449 C CA . ILE A 1 195 ? -4.369 1.725 -21.197 1.00 64.00 195 ILE A CA 1
ATOM 1450 C C . ILE A 1 195 ? -3.348 1.386 -20.099 1.00 64.00 195 ILE A C 1
ATOM 1452 O O . ILE A 1 195 ? -2.220 1.008 -20.409 1.00 64.00 195 ILE A O 1
ATOM 1456 N N . ALA A 1 196 ? -3.739 1.450 -18.822 1.00 60.75 196 ALA A N 1
ATOM 1457 C CA . ALA A 1 196 ? -2.855 1.110 -17.707 1.00 60.75 196 ALA A CA 1
ATOM 1458 C C . ALA A 1 196 ? -2.481 -0.385 -17.676 1.00 60.75 196 ALA A C 1
ATOM 1460 O O . ALA A 1 196 ? -1.317 -0.725 -17.457 1.00 60.75 196 ALA A O 1
ATOM 1461 N N . LYS A 1 197 ? -3.443 -1.281 -17.943 1.00 62.34 197 LYS A N 1
ATOM 1462 C CA . LYS A 1 197 ? -3.207 -2.734 -18.007 1.00 62.34 197 LYS A CA 1
ATOM 1463 C C . LYS A 1 197 ? -2.309 -3.118 -19.187 1.00 62.34 197 LYS A C 1
ATOM 1465 O O . LYS A 1 197 ? -1.371 -3.891 -19.006 1.00 62.34 197 LYS A O 1
ATOM 1470 N N . LEU A 1 198 ? -2.542 -2.528 -20.362 1.00 64.81 198 LEU A N 1
ATOM 1471 C CA . LEU A 1 198 ? -1.691 -2.724 -21.541 1.00 64.81 198 LEU A CA 1
ATOM 1472 C C . LEU A 1 198 ? -0.274 -2.175 -21.324 1.00 64.81 198 LEU A C 1
ATOM 1474 O O . LEU A 1 198 ? 0.696 -2.826 -21.702 1.00 64.81 198 LEU A O 1
ATOM 1478 N N . GLY A 1 199 ? -0.141 -1.020 -20.664 1.00 64.75 199 GLY A N 1
ATOM 1479 C CA . GLY A 1 199 ? 1.156 -0.413 -20.356 1.00 64.75 199 GLY A CA 1
ATOM 1480 C C . GLY A 1 199 ? 2.009 -1.256 -19.404 1.00 64.75 199 GLY A C 1
ATOM 1481 O O . GLY A 1 199 ? 3.202 -1.435 -19.647 1.00 64.75 199 GLY A O 1
ATOM 1482 N N . ALA A 1 200 ? 1.407 -1.831 -18.357 1.00 65.12 200 ALA A N 1
ATOM 1483 C CA . ALA A 1 200 ? 2.122 -2.687 -17.410 1.00 65.12 200 ALA A CA 1
ATOM 1484 C C . ALA A 1 200 ? 2.635 -3.976 -18.074 1.00 65.12 200 ALA A C 1
ATOM 1486 O O . ALA A 1 200 ? 3.812 -4.310 -17.936 1.00 65.12 200 ALA A O 1
ATOM 1487 N N . VAL A 1 201 ? 1.789 -4.652 -18.858 1.00 65.69 201 VAL A N 1
ATOM 1488 C CA . VAL A 1 201 ? 2.166 -5.883 -19.576 1.00 65.69 201 VAL A CA 1
ATOM 1489 C C . VAL A 1 201 ? 3.212 -5.591 -20.658 1.00 65.69 201 VAL A C 1
ATOM 1491 O O . VAL A 1 201 ? 4.214 -6.298 -20.748 1.00 65.69 201 VAL A O 1
ATOM 1494 N N . GLY A 1 202 ? 3.042 -4.509 -21.424 1.00 67.94 202 GLY A N 1
ATOM 1495 C CA . GLY A 1 202 ? 4.003 -4.095 -22.449 1.00 67.94 202 GLY A CA 1
ATOM 1496 C C . GLY A 1 202 ? 5.383 -3.775 -21.871 1.00 67.94 202 GLY A C 1
ATOM 1497 O O . GLY A 1 202 ? 6.394 -4.229 -22.401 1.00 67.94 202 GLY A O 1
ATOM 1498 N N . SER A 1 203 ? 5.433 -3.062 -20.740 1.00 67.00 203 SER A N 1
ATOM 1499 C CA . SER A 1 203 ? 6.698 -2.707 -20.082 1.00 67.00 203 SER A CA 1
ATOM 1500 C C . SER A 1 203 ? 7.480 -3.927 -19.580 1.00 67.00 203 SER A C 1
ATOM 1502 O O . SER A 1 203 ? 8.698 -3.968 -19.732 1.00 67.00 203 SER A O 1
ATOM 1504 N N . ALA A 1 204 ? 6.794 -4.951 -19.063 1.00 66.00 204 ALA A N 1
ATOM 1505 C CA . ALA A 1 204 ? 7.427 -6.181 -18.592 1.00 66.00 204 ALA A CA 1
ATOM 1506 C C . ALA A 1 204 ? 8.034 -7.003 -19.743 1.00 66.00 204 ALA A C 1
ATOM 1508 O O . ALA A 1 204 ? 9.137 -7.536 -19.612 1.00 66.00 204 ALA A O 1
ATOM 1509 N N . ILE A 1 205 ? 7.347 -7.069 -20.888 1.00 67.88 205 ILE A N 1
ATOM 1510 C CA . ILE A 1 205 ? 7.815 -7.805 -22.071 1.00 67.88 205 ILE A CA 1
ATOM 1511 C C . ILE A 1 205 ? 9.020 -7.099 -22.698 1.00 67.88 205 ILE A C 1
ATOM 1513 O O . ILE A 1 205 ? 10.026 -7.747 -22.974 1.00 67.88 205 ILE A O 1
ATOM 1517 N N . VAL A 1 206 ? 8.962 -5.773 -22.859 1.00 70.62 206 VAL A N 1
ATOM 1518 C CA . VAL A 1 206 ? 10.070 -4.985 -23.429 1.00 70.62 206 VAL A CA 1
ATOM 1519 C C . VAL A 1 206 ? 11.305 -5.022 -22.521 1.00 70.62 206 VAL A C 1
ATOM 1521 O O . VAL A 1 206 ? 12.418 -5.202 -23.013 1.00 70.62 206 VAL A O 1
ATOM 1524 N N . ALA A 1 207 ? 11.120 -4.933 -21.200 1.00 70.62 207 ALA A N 1
ATOM 1525 C CA . ALA A 1 207 ? 12.213 -5.068 -20.236 1.00 70.62 207 ALA A CA 1
ATOM 1526 C C . ALA A 1 207 ? 12.819 -6.482 -20.208 1.00 70.62 207 ALA A C 1
ATOM 1528 O O . ALA A 1 207 ? 14.008 -6.633 -19.960 1.00 70.62 207 ALA A O 1
ATOM 1529 N N . SER A 1 208 ? 12.033 -7.525 -20.483 1.00 70.38 208 SER A N 1
ATOM 1530 C CA . SER A 1 208 ? 12.563 -8.895 -20.568 1.00 70.38 208 SER A CA 1
ATOM 1531 C C . SER A 1 208 ? 13.272 -9.143 -21.904 1.00 70.38 208 SER A C 1
ATOM 1533 O O . SER A 1 208 ? 14.277 -9.854 -21.965 1.00 70.38 208 SER A O 1
ATOM 1535 N N . ALA A 1 209 ? 12.789 -8.511 -22.977 1.00 76.25 209 ALA A N 1
ATOM 1536 C CA . ALA A 1 209 ? 13.348 -8.642 -24.314 1.00 76.25 209 ALA A CA 1
ATOM 1537 C C . ALA A 1 209 ? 14.778 -8.091 -24.412 1.00 76.25 209 ALA A C 1
ATOM 1539 O O . ALA A 1 209 ? 15.588 -8.684 -25.114 1.00 76.25 209 ALA A O 1
ATOM 1540 N N . CYS A 1 210 ? 15.144 -7.031 -23.680 1.00 67.31 210 CYS A N 1
ATOM 1541 C CA . CYS A 1 210 ? 16.511 -6.493 -23.742 1.00 67.31 210 CYS A CA 1
ATOM 1542 C C . CYS A 1 210 ? 17.584 -7.438 -23.163 1.00 67.31 210 CYS A C 1
ATOM 1544 O O . CYS A 1 210 ? 18.752 -7.308 -23.520 1.00 67.31 210 CYS A O 1
ATOM 1546 N N . CYS A 1 211 ? 17.202 -8.415 -22.330 1.00 62.47 211 CYS A N 1
ATOM 1547 C CA . CYS A 1 211 ? 18.120 -9.416 -21.776 1.00 62.47 211 CYS A CA 1
ATOM 1548 C C . CYS A 1 211 ? 18.136 -10.726 -22.574 1.00 62.47 211 CYS A C 1
ATOM 1550 O O . CYS A 1 211 ? 19.173 -11.379 -22.665 1.00 62.47 211 CYS A O 1
ATOM 1552 N N . TRP A 1 212 ? 16.998 -11.118 -23.152 1.00 72.31 212 TRP A N 1
ATOM 1553 C CA . TRP A 1 212 ? 16.876 -12.384 -23.883 1.00 72.31 212 TRP A CA 1
ATOM 1554 C C . TRP A 1 212 ? 17.242 -12.244 -25.357 1.00 72.31 212 TRP A C 1
ATOM 1556 O O . TRP A 1 212 ? 17.817 -13.164 -25.931 1.00 72.31 212 TRP A O 1
ATOM 1566 N N . LEU A 1 213 ? 16.965 -11.092 -25.969 1.00 67.44 213 LEU A N 1
ATOM 1567 C CA . LEU A 1 213 ? 17.217 -10.863 -27.388 1.00 67.44 213 LEU A CA 1
ATOM 1568 C C . LEU A 1 213 ? 18.703 -11.004 -27.770 1.00 67.44 213 LEU A C 1
ATOM 1570 O O . LEU A 1 213 ? 18.967 -11.670 -28.768 1.00 67.44 213 LEU A O 1
ATOM 1574 N N . PRO A 1 214 ? 19.686 -10.499 -26.992 1.00 64.06 214 PRO A N 1
ATOM 1575 C CA . PRO A 1 214 ? 21.100 -10.726 -27.302 1.00 64.06 214 PRO A CA 1
ATOM 1576 C C . PRO A 1 214 ? 21.492 -12.209 -27.243 1.00 64.06 214 PRO A C 1
ATOM 1578 O O . PRO A 1 214 ? 22.249 -12.688 -28.081 1.00 64.06 214 PRO A O 1
ATOM 1581 N N . LEU A 1 215 ? 20.937 -12.952 -26.281 1.00 69.81 215 LEU A N 1
ATOM 1582 C CA . LEU A 1 215 ? 21.235 -14.371 -26.069 1.00 69.81 215 LEU A CA 1
ATOM 1583 C C . LEU A 1 215 ? 20.601 -15.247 -27.164 1.00 69.81 215 LEU A C 1
ATOM 1585 O O . LEU A 1 215 ? 21.218 -16.197 -27.639 1.00 69.81 215 LEU A O 1
ATOM 1589 N N . VAL A 1 216 ? 19.403 -14.873 -27.624 1.00 74.56 216 VAL A N 1
ATOM 1590 C CA . VAL A 1 216 ? 18.717 -15.495 -28.765 1.00 74.56 216 VAL A CA 1
ATOM 1591 C C . VAL A 1 216 ? 19.438 -15.193 -30.083 1.00 74.56 216 VAL A C 1
ATOM 1593 O O . VAL A 1 216 ? 19.630 -16.106 -30.877 1.00 74.56 216 VAL A O 1
ATOM 1596 N N . LEU A 1 217 ? 19.889 -13.957 -30.318 1.00 69.38 217 LEU A N 1
ATOM 1597 C CA . LEU A 1 217 ? 20.638 -13.601 -31.533 1.00 69.38 217 LEU A CA 1
ATOM 1598 C C . LEU A 1 217 ? 21.983 -14.337 -31.623 1.00 69.38 217 LEU A C 1
ATOM 1600 O O . LEU A 1 217 ? 22.340 -14.820 -32.698 1.00 69.38 217 LEU A O 1
ATOM 1604 N N . LEU A 1 218 ? 22.672 -14.511 -30.488 1.00 69.44 218 LEU A N 1
ATOM 1605 C CA . LEU A 1 218 ? 23.865 -15.359 -30.398 1.00 69.44 218 LEU A CA 1
ATOM 1606 C C . LEU A 1 218 ? 23.549 -16.832 -30.692 1.00 69.44 218 LEU A C 1
ATOM 1608 O O . LEU A 1 218 ? 24.300 -17.479 -31.417 1.00 69.44 218 LEU A O 1
ATOM 1612 N N . ALA A 1 219 ? 22.429 -17.359 -30.183 1.00 74.62 219 ALA A N 1
ATOM 1613 C CA . ALA A 1 219 ? 22.013 -18.742 -30.429 1.00 74.62 219 ALA A CA 1
ATOM 1614 C C . ALA A 1 219 ? 21.642 -19.014 -31.899 1.00 74.62 219 ALA A C 1
ATOM 1616 O O . ALA A 1 219 ? 21.840 -20.124 -32.386 1.00 74.62 219 ALA A O 1
ATOM 1617 N N . VAL A 1 220 ? 21.138 -18.006 -32.618 1.00 81.94 220 VAL A N 1
ATOM 1618 C CA . VAL A 1 220 ? 20.829 -18.089 -34.059 1.00 81.94 220 VAL A CA 1
ATOM 1619 C C . VAL A 1 220 ? 22.086 -17.866 -34.924 1.00 81.94 220 VAL A C 1
ATOM 1621 O O . VAL A 1 220 ? 22.025 -17.960 -36.146 1.00 81.94 220 VAL A O 1
ATOM 1624 N N . GLY A 1 221 ? 23.251 -17.617 -34.313 1.00 58.06 221 GLY A N 1
ATOM 1625 C CA . GLY A 1 221 ? 24.519 -17.453 -35.029 1.00 58.06 221 GLY A CA 1
ATOM 1626 C C . GLY A 1 221 ? 24.627 -16.136 -35.801 1.00 58.06 221 GLY A C 1
ATOM 1627 O O . GLY A 1 221 ? 25.517 -15.983 -36.634 1.00 58.06 221 GLY A O 1
ATOM 1628 N N . VAL A 1 222 ? 23.742 -15.173 -35.523 1.00 68.56 222 VAL A N 1
ATOM 1629 C CA . VAL A 1 222 ? 23.838 -13.822 -36.075 1.00 68.56 222 VAL A CA 1
ATOM 1630 C C . VAL A 1 222 ? 24.852 -13.071 -35.222 1.00 68.56 222 VAL A C 1
ATOM 1632 O O . VAL A 1 222 ? 24.538 -12.591 -34.132 1.00 68.56 222 VAL A O 1
ATOM 1635 N N . SER A 1 223 ? 26.097 -12.998 -35.692 1.00 55.88 223 SER A N 1
ATOM 1636 C CA . SER A 1 223 ? 27.102 -12.133 -35.083 1.00 55.88 223 SER A CA 1
ATOM 1637 C C . SER A 1 223 ? 26.564 -10.697 -35.098 1.00 55.88 223 SER A C 1
ATOM 1639 O O . SER A 1 223 ? 26.184 -10.156 -36.137 1.00 55.88 223 SER A O 1
ATOM 1641 N N . GLY A 1 224 ? 26.465 -10.080 -33.917 1.00 57.66 224 GLY A N 1
ATOM 1642 C CA . GLY A 1 224 ? 25.783 -8.794 -33.719 1.00 57.66 224 GLY A CA 1
ATOM 1643 C C . GLY A 1 224 ? 26.315 -7.628 -34.562 1.00 57.66 224 GLY A C 1
ATOM 1644 O O . GLY A 1 224 ? 25.659 -6.593 -34.617 1.00 57.66 224 GLY A O 1
ATOM 1645 N N . ALA A 1 225 ? 27.445 -7.798 -35.255 1.00 56.22 225 ALA A N 1
ATOM 1646 C CA . ALA A 1 225 ? 28.043 -6.818 -36.156 1.00 56.22 225 ALA A CA 1
ATOM 1647 C C . ALA A 1 225 ? 27.079 -6.343 -37.263 1.00 56.22 225 ALA A C 1
ATOM 1649 O O . ALA A 1 225 ? 26.973 -5.144 -37.501 1.00 56.22 225 ALA A O 1
ATOM 1650 N N . GLY A 1 226 ? 26.304 -7.246 -37.882 1.00 56.09 226 GLY A N 1
ATOM 1651 C CA . GLY A 1 226 ? 25.386 -6.874 -38.973 1.00 56.09 226 GLY A CA 1
ATOM 1652 C C . GLY A 1 226 ? 24.130 -6.124 -38.510 1.00 56.09 226 GLY A C 1
ATOM 1653 O O . GLY A 1 226 ? 23.628 -5.239 -39.199 1.00 56.09 226 GLY A O 1
ATOM 1654 N N . VAL A 1 227 ? 23.626 -6.441 -37.314 1.00 56.53 227 VAL A N 1
ATOM 1655 C CA . VAL A 1 227 ? 22.428 -5.797 -36.747 1.00 56.53 227 VAL A CA 1
ATOM 1656 C C . VAL A 1 227 ? 22.792 -4.470 -36.065 1.00 56.53 227 VAL A C 1
ATOM 1658 O O . VAL A 1 227 ? 22.023 -3.511 -36.146 1.00 56.53 227 VAL A O 1
ATOM 1661 N N . ALA A 1 228 ? 23.982 -4.375 -35.461 1.00 56.12 228 ALA A N 1
ATOM 1662 C CA . ALA A 1 228 ? 24.481 -3.162 -34.813 1.00 56.12 228 ALA A CA 1
ATOM 1663 C C . ALA A 1 228 ? 24.624 -1.980 -35.787 1.00 56.12 228 ALA A C 1
ATOM 1665 O O . ALA A 1 228 ? 24.177 -0.884 -35.453 1.00 56.12 228 ALA A O 1
ATOM 1666 N N . ALA A 1 229 ? 25.126 -2.209 -37.007 1.00 59.06 229 ALA A N 1
ATOM 1667 C CA . ALA A 1 229 ? 25.288 -1.158 -38.019 1.00 59.06 229 ALA A CA 1
ATOM 1668 C C . ALA A 1 229 ? 23.952 -0.488 -38.408 1.00 59.06 229 ALA A C 1
ATOM 1670 O O . ALA A 1 229 ? 23.874 0.725 -38.594 1.00 59.06 229 ALA A O 1
ATOM 1671 N N . THR A 1 230 ? 22.855 -1.254 -38.468 1.00 61.28 230 THR A N 1
ATOM 1672 C CA . THR A 1 230 ? 21.519 -0.683 -38.742 1.00 61.28 230 THR A CA 1
ATOM 1673 C C . THR A 1 230 ? 20.929 0.054 -37.537 1.00 61.28 230 THR A C 1
ATOM 1675 O O . THR A 1 230 ? 20.203 1.035 -37.699 1.00 61.28 230 THR A O 1
ATOM 1678 N N . LEU A 1 231 ? 21.261 -0.379 -36.317 1.00 65.12 231 LEU A N 1
ATOM 1679 C CA . LEU A 1 231 ? 20.783 0.232 -35.075 1.00 65.12 231 LEU A CA 1
ATOM 1680 C C . LEU A 1 231 ? 21.515 1.535 -34.730 1.00 65.12 231 LEU A C 1
ATOM 1682 O O . LEU A 1 231 ? 20.936 2.378 -34.042 1.00 65.12 231 LEU A O 1
ATOM 1686 N N . GLU A 1 232 ? 22.732 1.748 -35.237 1.00 68.94 232 GLU A N 1
ATOM 1687 C CA . GLU A 1 232 ? 23.465 3.011 -35.082 1.00 68.94 232 GLU A CA 1
ATOM 1688 C C . GLU A 1 232 ? 22.702 4.203 -35.674 1.00 68.94 232 GLU A C 1
ATOM 1690 O O . GLU A 1 232 ? 22.626 5.252 -35.032 1.00 68.94 232 GLU A O 1
ATOM 1695 N N . SER A 1 233 ? 22.013 4.018 -36.807 1.00 78.50 233 SER A N 1
ATOM 1696 C CA . SER A 1 233 ? 21.137 5.053 -37.388 1.00 78.50 233 SER A CA 1
ATOM 1697 C C . SER A 1 233 ? 19.948 5.424 -36.492 1.00 78.50 233 SER A C 1
ATOM 1699 O O . SER A 1 233 ? 19.507 6.572 -36.484 1.00 78.50 233 SER A O 1
ATOM 1701 N N . TYR A 1 234 ? 19.429 4.483 -35.698 1.00 78.94 234 TYR A N 1
ATOM 1702 C CA . TYR A 1 234 ? 18.302 4.728 -34.786 1.00 78.94 234 TYR A CA 1
ATOM 1703 C C . TYR A 1 234 ? 18.740 5.134 -33.375 1.00 78.94 234 TYR A C 1
ATOM 1705 O O . TYR A 1 234 ? 17.912 5.581 -32.574 1.00 78.94 234 TYR A O 1
ATOM 1713 N N . ARG A 1 235 ? 20.036 5.034 -33.062 1.00 79.19 235 ARG A N 1
ATOM 1714 C CA . ARG A 1 235 ? 20.619 5.425 -31.775 1.00 79.19 235 ARG A CA 1
ATOM 1715 C C . ARG A 1 235 ? 20.178 6.815 -31.295 1.00 79.19 235 ARG A C 1
ATOM 1717 O O . ARG A 1 235 ? 19.725 6.889 -30.150 1.00 79.19 235 ARG A O 1
ATOM 1724 N N . PRO A 1 236 ? 20.212 7.898 -32.102 1.00 83.81 236 PRO A N 1
ATOM 1725 C CA . PRO A 1 236 ? 19.751 9.208 -31.638 1.00 83.81 236 PRO A CA 1
ATOM 1726 C C . PRO A 1 236 ? 18.273 9.204 -31.222 1.00 83.81 236 PRO A C 1
ATOM 1728 O O . PRO A 1 236 ? 17.930 9.793 -30.201 1.00 83.81 236 PRO A O 1
ATOM 1731 N N . ILE A 1 237 ? 17.405 8.474 -31.930 1.00 85.38 237 ILE A N 1
ATOM 1732 C CA . ILE A 1 237 ? 15.968 8.391 -31.619 1.00 85.38 237 ILE A CA 1
ATOM 1733 C C . ILE A 1 237 ? 15.747 7.713 -30.262 1.00 85.38 237 ILE A C 1
ATOM 1735 O O . ILE A 1 237 ? 14.990 8.219 -29.430 1.00 85.38 237 ILE A O 1
ATOM 1739 N N . PHE A 1 238 ? 16.436 6.598 -30.003 1.00 81.00 238 PHE A N 1
ATOM 1740 C CA . PHE A 1 238 ? 16.339 5.896 -28.721 1.00 81.00 238 PHE A CA 1
ATOM 1741 C C . PHE A 1 238 ? 16.881 6.731 -27.557 1.00 81.00 238 PHE A C 1
ATOM 1743 O O . PHE A 1 238 ? 16.282 6.747 -26.477 1.00 81.00 238 PHE A O 1
ATOM 1750 N N . VAL A 1 239 ? 17.971 7.471 -27.774 1.00 84.50 239 VAL A N 1
ATOM 1751 C CA . VAL A 1 239 ? 18.541 8.377 -26.767 1.00 84.50 239 VAL A CA 1
ATOM 1752 C C . VAL A 1 239 ? 17.566 9.509 -26.447 1.00 84.50 239 VAL A C 1
ATOM 1754 O O . VAL A 1 239 ? 17.261 9.736 -25.274 1.00 84.50 239 VAL A O 1
ATOM 1757 N N . THR A 1 240 ? 16.998 10.168 -27.461 1.00 86.12 240 THR A N 1
ATOM 1758 C CA . THR A 1 240 ? 16.002 11.231 -27.261 1.00 86.12 240 THR A CA 1
ATOM 1759 C C . THR A 1 240 ? 14.754 10.713 -26.542 1.00 86.12 240 THR A C 1
ATOM 1761 O O . THR A 1 240 ? 14.283 11.350 -25.598 1.00 86.12 240 THR A O 1
ATOM 1764 N N . ALA A 1 241 ? 14.245 9.537 -26.921 1.00 86.19 241 ALA A N 1
ATOM 1765 C CA . ALA A 1 241 ? 13.102 8.917 -26.254 1.00 86.19 241 ALA A CA 1
ATOM 1766 C C . ALA A 1 241 ? 13.395 8.613 -24.773 1.00 86.19 241 ALA A C 1
ATOM 1768 O O . ALA A 1 241 ? 12.578 8.920 -23.903 1.00 86.19 241 ALA A O 1
ATOM 1769 N N . THR A 1 242 ? 14.579 8.075 -24.468 1.00 83.00 242 THR A N 1
ATOM 1770 C CA . THR A 1 242 ? 15.000 7.746 -23.095 1.00 83.00 242 THR A CA 1
ATOM 1771 C C . THR A 1 242 ? 15.117 8.995 -22.222 1.00 83.00 242 THR A C 1
ATOM 1773 O O . THR A 1 242 ? 14.601 9.012 -21.103 1.00 83.00 242 THR A O 1
ATOM 1776 N N . ILE A 1 243 ? 15.720 10.071 -22.743 1.00 88.88 243 ILE A N 1
ATOM 1777 C CA . ILE A 1 243 ? 15.790 11.371 -22.055 1.00 88.88 243 ILE A CA 1
ATOM 1778 C C . ILE A 1 243 ? 14.378 11.912 -21.790 1.00 88.88 243 ILE A C 1
ATOM 1780 O O . ILE A 1 243 ? 14.102 12.382 -20.686 1.00 88.88 243 ILE A O 1
ATOM 1784 N N . GLY A 1 244 ? 13.462 11.792 -22.756 1.00 89.44 244 GLY A N 1
ATOM 1785 C CA . GLY A 1 244 ? 12.061 12.191 -22.599 1.00 89.44 244 GLY A CA 1
ATOM 1786 C C . GLY A 1 244 ? 11.337 11.429 -21.483 1.00 89.44 244 GLY A C 1
ATOM 1787 O O . GLY A 1 244 ? 10.699 12.046 -20.626 1.00 89.44 244 GLY A O 1
ATOM 1788 N N . PHE A 1 245 ? 11.471 10.099 -21.439 1.00 87.12 245 PHE A N 1
ATOM 1789 C CA . PHE A 1 245 ? 10.861 9.274 -20.391 1.00 87.12 245 PHE A CA 1
ATOM 1790 C C . PHE A 1 245 ? 11.453 9.543 -19.004 1.00 87.12 245 PHE A C 1
ATOM 1792 O O . PHE A 1 245 ? 10.696 9.679 -18.040 1.00 87.12 245 PHE A O 1
ATOM 1799 N N . LEU A 1 246 ? 12.779 9.676 -18.889 1.00 89.00 246 LEU A N 1
ATOM 1800 C CA . LEU A 1 246 ? 13.430 10.037 -17.626 1.00 89.00 246 LEU A CA 1
ATOM 1801 C C . LEU A 1 246 ? 13.027 11.443 -17.172 1.00 89.00 246 LEU A C 1
ATOM 1803 O O . LEU A 1 246 ? 12.713 11.634 -15.999 1.00 89.00 246 LEU A O 1
ATOM 1807 N N . GLY A 1 247 ? 12.954 12.407 -18.092 1.00 88.31 247 GLY A N 1
ATOM 1808 C CA . GLY A 1 247 ? 12.477 13.761 -17.819 1.00 88.31 247 GLY A CA 1
ATOM 1809 C C . GLY A 1 247 ? 11.037 13.777 -17.303 1.00 88.31 247 GLY A C 1
ATOM 1810 O O . GLY A 1 247 ? 10.754 14.413 -16.288 1.00 88.31 247 GLY A O 1
ATOM 1811 N N . ALA A 1 248 ? 10.136 13.013 -17.928 1.00 85.00 248 ALA A N 1
ATOM 1812 C CA . ALA A 1 248 ? 8.769 12.839 -17.445 1.00 85.00 248 ALA A CA 1
ATOM 1813 C C . ALA A 1 248 ? 8.737 12.176 -16.057 1.00 85.00 248 ALA A C 1
ATOM 1815 O O . ALA A 1 248 ? 8.039 12.652 -15.162 1.00 85.00 248 ALA A O 1
ATOM 1816 N N . ALA A 1 249 ? 9.526 11.122 -15.833 1.00 82.19 249 ALA A N 1
ATOM 1817 C CA . ALA A 1 249 ? 9.605 10.438 -14.544 1.00 82.19 249 ALA A CA 1
ATOM 1818 C C . ALA A 1 249 ? 10.133 11.356 -13.424 1.00 82.19 249 ALA A C 1
ATOM 1820 O O . ALA A 1 249 ? 9.544 11.395 -12.339 1.00 82.19 249 ALA A O 1
ATOM 1821 N N . PHE A 1 250 ? 11.177 12.149 -13.688 1.00 87.81 250 PHE A N 1
ATOM 1822 C CA . PHE A 1 250 ? 11.668 13.185 -12.774 1.00 87.81 250 PHE A CA 1
ATOM 1823 C C . PHE A 1 250 ? 10.609 14.250 -12.525 1.00 87.81 250 PHE A C 1
ATOM 1825 O O . PHE A 1 250 ? 10.342 14.572 -11.367 1.00 87.81 250 PHE A O 1
ATOM 1832 N N . TYR A 1 251 ? 9.950 14.739 -13.576 1.00 86.44 251 TYR A N 1
ATOM 1833 C CA . TYR A 1 251 ? 8.872 15.713 -13.461 1.00 86.44 251 TYR A CA 1
ATOM 1834 C C . TYR A 1 251 ? 7.752 15.198 -12.553 1.00 86.44 251 TYR A C 1
ATOM 1836 O O . TYR A 1 251 ? 7.391 15.866 -11.591 1.00 86.44 251 TYR A O 1
ATOM 1844 N N . PHE A 1 252 ? 7.241 13.986 -12.769 1.00 81.81 252 PHE A N 1
ATOM 1845 C CA . PHE A 1 252 ? 6.172 13.430 -11.936 1.00 81.81 252 PHE A CA 1
ATOM 1846 C C . PHE A 1 252 ? 6.620 13.086 -10.509 1.00 81.81 252 PHE A C 1
ATOM 1848 O O . PHE A 1 252 ? 5.818 13.199 -9.580 1.00 81.81 252 PHE A O 1
ATOM 1855 N N . THR A 1 253 ? 7.883 12.699 -10.313 1.00 83.75 253 THR A N 1
ATOM 1856 C CA . THR A 1 253 ? 8.422 12.330 -8.992 1.00 83.75 253 THR A CA 1
ATOM 1857 C C . THR A 1 253 ? 8.762 13.552 -8.134 1.00 83.75 253 THR A C 1
ATOM 1859 O O . THR A 1 253 ? 8.579 13.519 -6.914 1.00 83.75 253 THR A O 1
ATOM 1862 N N . TYR A 1 254 ? 9.249 14.633 -8.752 1.00 83.25 254 TYR A N 1
ATOM 1863 C CA . TYR A 1 254 ? 9.711 15.841 -8.063 1.00 83.25 254 TYR A CA 1
ATOM 1864 C C . TYR A 1 254 ? 8.732 17.007 -8.112 1.00 83.25 254 TYR A C 1
ATOM 1866 O O . TYR A 1 254 ? 8.900 17.940 -7.328 1.00 83.25 254 TYR A O 1
ATOM 1874 N N . ARG A 1 255 ? 7.693 16.975 -8.959 1.00 76.06 255 ARG A N 1
ATOM 1875 C CA . ARG A 1 255 ? 6.654 18.007 -8.937 1.00 76.06 255 ARG A CA 1
ATOM 1876 C C . ARG A 1 255 ? 5.977 17.991 -7.563 1.00 76.06 255 ARG A C 1
ATOM 1878 O O . ARG A 1 255 ? 5.310 17.006 -7.225 1.00 76.06 255 ARG A O 1
ATOM 1885 N N . PRO A 1 256 ? 6.122 19.061 -6.758 1.00 54.38 256 PRO A N 1
ATOM 1886 C CA . PRO A 1 256 ? 5.433 19.143 -5.487 1.00 54.38 256 PRO A CA 1
ATOM 1887 C C . PRO A 1 256 ? 3.940 19.124 -5.792 1.00 54.38 256 PRO A C 1
ATOM 1889 O O . PRO A 1 256 ? 3.432 19.928 -6.580 1.00 54.38 256 PRO A O 1
ATOM 1892 N N . ARG A 1 257 ? 3.211 18.186 -5.185 1.00 48.97 257 ARG A N 1
ATOM 1893 C CA . ARG A 1 257 ? 1.764 18.356 -5.094 1.00 48.97 257 ARG A CA 1
ATOM 1894 C C . ARG A 1 257 ? 1.566 19.656 -4.331 1.00 48.97 257 ARG A C 1
ATOM 1896 O O . ARG A 1 257 ? 2.056 19.749 -3.210 1.00 48.97 257 ARG A O 1
ATOM 1903 N N . ARG A 1 258 ? 0.919 20.651 -4.951 1.00 37.91 258 ARG A N 1
ATOM 1904 C CA . ARG A 1 258 ? 0.513 21.878 -4.262 1.00 37.91 258 ARG A CA 1
ATOM 1905 C C . ARG A 1 258 ? -0.251 21.446 -3.015 1.00 37.91 258 ARG A C 1
ATOM 1907 O O . ARG A 1 258 ? -1.372 20.954 -3.115 1.00 37.91 258 ARG A O 1
ATOM 1914 N N . THR A 1 259 ? 0.390 21.560 -1.862 1.00 35.41 259 THR A N 1
ATOM 1915 C CA . THR A 1 259 ? -0.290 21.577 -0.580 1.00 35.41 259 THR A CA 1
ATOM 1916 C C . THR A 1 259 ? -1.036 22.894 -0.570 1.00 35.41 259 THR A C 1
ATOM 1918 O O . THR A 1 259 ? -0.449 23.944 -0.322 1.00 35.41 259 THR A O 1
ATOM 1921 N N . ALA A 1 260 ? -2.308 22.846 -0.966 1.00 32.44 260 ALA A N 1
ATOM 1922 C CA . ALA A 1 260 ? -3.240 23.870 -0.546 1.00 32.44 260 ALA A CA 1
ATOM 1923 C C . ALA A 1 260 ? -3.169 23.891 0.981 1.00 32.44 260 ALA A C 1
ATOM 1925 O O . ALA A 1 260 ? -3.338 22.855 1.627 1.00 32.44 260 ALA A O 1
ATOM 1926 N N . ASP A 1 261 ? -2.802 25.045 1.518 1.00 35.34 261 ASP A N 1
ATOM 1927 C CA . ASP A 1 261 ? -2.754 25.315 2.942 1.00 35.34 261 ASP A CA 1
ATOM 1928 C C . ASP A 1 261 ? -4.195 25.235 3.470 1.00 35.34 261 ASP A C 1
ATOM 1930 O O . ASP A 1 261 ? -4.964 26.193 3.397 1.00 35.34 261 ASP A O 1
ATOM 1934 N N . SER A 1 262 ? -4.627 24.035 3.867 1.00 32.62 262 SER A N 1
ATOM 1935 C CA . SER A 1 262 ? -5.971 23.798 4.384 1.00 32.62 262 SER A CA 1
ATOM 1936 C C . SER A 1 262 ? -5.954 23.968 5.895 1.00 32.62 262 SER A C 1
ATOM 1938 O O . SER A 1 262 ? -5.744 23.026 6.666 1.00 32.62 262 SER A O 1
ATOM 1940 N N . LYS A 1 263 ? -6.198 25.209 6.298 1.00 34.81 263 LYS A N 1
ATOM 1941 C CA . LYS A 1 263 ? -6.852 25.535 7.559 1.00 34.81 263 LYS A CA 1
ATOM 1942 C C . LYS A 1 263 ? -8.141 24.702 7.726 1.00 34.81 263 LYS A C 1
ATOM 1944 O O . LYS A 1 263 ? -8.894 24.531 6.775 1.00 34.81 263 LYS A O 1
ATOM 1949 N N . GLN A 1 264 ? -8.360 24.254 8.965 1.00 36.88 264 GLN A N 1
ATOM 1950 C CA . GLN A 1 264 ? -9.572 23.656 9.548 1.00 36.88 264 GLN A CA 1
ATOM 1951 C C . GLN A 1 264 ? -10.020 22.234 9.119 1.00 36.88 264 GLN A C 1
ATOM 1953 O O . GLN A 1 264 ? -10.391 21.967 7.986 1.00 36.88 264 GLN A O 1
ATOM 1958 N N . GLY A 1 265 ? -10.033 21.348 10.130 1.00 35.03 265 GLY A N 1
ATOM 1959 C CA . GLY A 1 265 ? -11.152 20.488 10.558 1.00 35.03 265 GLY A CA 1
ATOM 1960 C C . GLY A 1 265 ? -11.981 19.729 9.516 1.00 35.03 265 GLY A C 1
ATOM 1961 O O . GLY A 1 265 ? -12.731 20.329 8.767 1.00 35.03 265 GLY A O 1
ATOM 1962 N N . CYS A 1 266 ? -11.912 18.394 9.589 1.00 41.00 266 CYS A N 1
ATOM 1963 C CA . CYS A 1 266 ? -12.916 17.415 9.147 1.00 41.00 266 CYS A CA 1
ATOM 1964 C C . CYS A 1 266 ? -13.756 17.765 7.900 1.00 41.00 266 CYS A C 1
ATOM 1966 O O . CYS A 1 266 ? -14.826 18.343 8.012 1.00 41.00 266 CYS A O 1
ATOM 1968 N N . CYS A 1 267 ? -13.293 17.262 6.748 1.00 36.88 267 CYS A N 1
ATOM 1969 C CA . CYS A 1 267 ? -14.031 17.020 5.498 1.00 36.88 267 CYS A CA 1
ATOM 1970 C C . CYS A 1 267 ? -14.973 18.141 5.011 1.00 36.88 267 CYS A C 1
ATOM 1972 O O . CYS A 1 267 ? -16.143 18.147 5.391 1.00 36.88 267 CYS A O 1
ATOM 1974 N N . PRO A 1 268 ? -14.563 18.983 4.042 1.00 36.84 268 PRO A N 1
ATOM 1975 C CA . PRO A 1 268 ? -15.544 19.681 3.234 1.00 36.84 268 PRO A CA 1
ATOM 1976 C C . PRO A 1 268 ? -16.152 18.716 2.208 1.00 36.84 268 PRO A C 1
ATOM 1978 O O . PRO A 1 268 ? -15.464 17.984 1.490 1.00 36.84 268 PRO A O 1
ATOM 1981 N N . THR A 1 269 ? -17.476 18.732 2.149 1.00 43.56 269 THR A N 1
ATOM 1982 C CA . THR A 1 269 ? -18.278 18.266 1.025 1.00 43.56 269 THR A CA 1
ATOM 1983 C C . THR A 1 269 ? -18.027 19.179 -0.175 1.00 43.56 269 THR A C 1
ATOM 1985 O O . THR A 1 269 ? -18.493 20.308 -0.161 1.00 43.56 269 THR A O 1
ATOM 1988 N N . GLU A 1 270 ? -17.271 18.722 -1.175 1.00 35.66 270 GLU A N 1
ATOM 1989 C CA . GLU A 1 270 ? -17.601 18.840 -2.608 1.00 35.66 270 GLU A CA 1
ATOM 1990 C C . GLU A 1 270 ? -16.438 18.388 -3.510 1.00 35.66 270 GLU A C 1
ATOM 1992 O O . GLU A 1 270 ? -15.329 18.903 -3.472 1.00 35.66 270 GLU A O 1
ATOM 1997 N N . SER A 1 271 ? -16.776 17.414 -4.354 1.00 37.53 271 SER A N 1
ATOM 1998 C CA . SER A 1 271 ? -16.269 17.104 -5.695 1.00 37.53 271 SER A CA 1
ATOM 1999 C C . SER A 1 271 ? -14.755 16.926 -5.979 1.00 37.53 271 SER A C 1
ATOM 2001 O O . SER A 1 271 ? -13.921 17.821 -5.917 1.00 37.53 271 SER A O 1
ATOM 2003 N N . THR A 1 272 ? -14.477 15.730 -6.514 1.00 34.91 272 THR A N 1
ATOM 2004 C CA . THR A 1 272 ? -13.376 15.356 -7.426 1.00 34.91 272 THR A CA 1
ATOM 2005 C C . THR A 1 272 ? -11.964 15.175 -6.857 1.00 34.91 272 THR A C 1
ATOM 2007 O O . THR A 1 272 ? -11.057 15.969 -7.063 1.00 34.91 272 THR A O 1
ATOM 2010 N N . ALA A 1 273 ? -11.763 14.016 -6.227 1.00 33.19 273 ALA A N 1
ATOM 2011 C CA . ALA A 1 273 ? -10.730 13.015 -6.549 1.00 33.19 273 ALA A CA 1
ATOM 2012 C C . ALA A 1 273 ? -10.409 12.229 -5.274 1.00 33.19 273 ALA A C 1
ATOM 2014 O O . ALA A 1 273 ? -9.673 12.681 -4.399 1.00 33.19 273 ALA A O 1
ATOM 2015 N N . SER A 1 274 ? -11.007 11.041 -5.180 1.00 37.44 274 SER A N 1
ATOM 2016 C CA . SER A 1 274 ? -10.866 10.098 -4.073 1.00 37.44 274 SER A CA 1
ATOM 2017 C C . SER A 1 274 ? -9.399 9.859 -3.710 1.00 37.44 274 SER A C 1
ATOM 2019 O O . SER A 1 274 ? -8.658 9.210 -4.449 1.00 37.44 274 SER A O 1
ATOM 2021 N N . LYS A 1 275 ? -8.993 10.343 -2.538 1.00 35.50 275 LYS A N 1
ATOM 2022 C CA . LYS A 1 275 ? -7.913 9.735 -1.770 1.00 35.50 275 LYS A CA 1
ATOM 2023 C C . LYS A 1 275 ? -8.498 9.244 -0.466 1.00 35.50 275 LYS A C 1
ATOM 2025 O O . LYS A 1 275 ? -8.984 10.036 0.334 1.00 35.50 275 LYS A O 1
ATOM 2030 N N . ASP A 1 276 ? -8.432 7.932 -0.300 1.00 37.75 276 ASP A N 1
ATOM 2031 C CA . ASP A 1 276 ? -8.923 7.195 0.851 1.00 37.75 276 ASP A CA 1
ATOM 2032 C C . ASP A 1 276 ? -8.461 7.831 2.168 1.00 37.75 276 ASP A C 1
ATOM 2034 O O . ASP A 1 276 ? -7.274 7.840 2.504 1.00 37.75 276 ASP A O 1
ATOM 2038 N N . CYS A 1 277 ? -9.418 8.324 2.954 1.00 46.72 277 CYS A N 1
ATOM 2039 C CA . CYS A 1 277 ? -9.201 8.913 4.279 1.00 46.72 277 CYS A CA 1
ATOM 2040 C C . CYS A 1 277 ? -8.796 7.883 5.353 1.00 46.72 277 CYS A C 1
ATOM 2042 O O . CYS A 1 277 ? -8.813 8.181 6.543 1.00 46.72 277 CYS A O 1
ATOM 2044 N N . CYS A 1 278 ? -8.431 6.659 4.964 1.00 47.44 278 CYS A N 1
ATOM 2045 C CA . CYS A 1 278 ? -8.049 5.568 5.861 1.00 47.44 278 CYS A CA 1
ATOM 2046 C C . CYS A 1 278 ? -6.742 4.904 5.416 1.00 47.44 278 CYS A C 1
ATOM 2048 O O . CYS A 1 278 ? -6.614 3.681 5.383 1.00 47.44 278 CYS A O 1
ATOM 2050 N N . ALA A 1 279 ? -5.734 5.714 5.091 1.00 35.22 279 ALA A N 1
ATOM 2051 C CA . ALA A 1 279 ? -4.374 5.214 4.989 1.00 35.22 279 ALA A CA 1
ATOM 2052 C C . ALA A 1 279 ? -3.844 4.920 6.401 1.00 35.22 279 ALA A C 1
ATOM 2054 O O . ALA A 1 279 ? -3.559 5.828 7.176 1.00 35.22 279 ALA A O 1
ATOM 2055 N N . ASN A 1 280 ? -3.695 3.632 6.703 1.00 37.91 280 ASN A N 1
ATOM 2056 C CA . ASN A 1 280 ? -3.093 3.102 7.920 1.00 37.91 280 ASN A CA 1
ATOM 2057 C C . ASN A 1 280 ? -1.798 3.873 8.260 1.00 37.91 280 ASN A C 1
ATOM 2059 O O . ASN A 1 280 ? -0.826 3.842 7.489 1.00 37.91 280 ASN A O 1
ATOM 2063 N N . SER A 1 281 ? -1.760 4.561 9.404 1.00 46.66 281 SER A N 1
ATOM 2064 C CA . SER A 1 281 ? -0.531 5.107 9.994 1.00 46.66 281 SER A CA 1
ATOM 2065 C C . SER A 1 281 ? 0.218 3.995 10.730 1.00 46.66 281 SER A C 1
ATOM 2067 O O . SER A 1 281 ? 0.548 4.096 11.909 1.00 46.66 281 SER A O 1
ATOM 2069 N N . GLY A 1 282 ? 0.485 2.901 10.016 1.00 39.97 282 GLY A N 1
ATOM 2070 C CA . GLY A 1 282 ? 1.468 1.915 10.422 1.00 39.97 282 GLY A CA 1
ATOM 2071 C C . GLY A 1 282 ? 2.853 2.509 10.203 1.00 39.97 282 GLY A C 1
ATOM 2072 O O . GLY A 1 282 ? 3.285 2.690 9.062 1.00 39.97 282 GLY A O 1
ATOM 2073 N N . LYS A 1 283 ? 3.561 2.820 11.293 1.00 46.59 283 LYS A N 1
ATOM 2074 C CA . LYS A 1 283 ? 5.011 3.055 11.283 1.00 46.59 283 LYS A CA 1
ATOM 2075 C C . LYS A 1 283 ? 5.724 1.763 10.866 1.00 46.59 283 LYS A C 1
ATOM 2077 O O . LYS A 1 283 ? 6.160 0.985 11.702 1.00 46.59 283 LYS A O 1
ATOM 2082 N N . ARG A 1 284 ? 5.785 1.551 9.553 1.00 43.94 284 ARG A N 1
ATOM 2083 C CA . ARG A 1 284 ? 6.846 0.900 8.769 1.00 43.94 284 ARG A CA 1
ATOM 2084 C C . ARG A 1 284 ? 6.485 1.056 7.290 1.00 43.94 284 ARG A C 1
ATOM 2086 O O . ARG A 1 284 ? 6.270 0.098 6.563 1.00 43.94 284 ARG A O 1
ATOM 2093 N N . ARG A 1 285 ? 6.403 2.303 6.831 1.00 42.81 285 ARG A N 1
ATOM 2094 C CA . ARG A 1 285 ? 6.699 2.582 5.428 1.00 42.81 285 ARG A CA 1
ATOM 2095 C C . ARG A 1 285 ? 8.173 2.940 5.417 1.00 42.81 285 ARG A C 1
ATOM 2097 O O . ARG A 1 285 ? 8.525 4.032 5.855 1.00 42.81 285 ARG A O 1
ATOM 2104 N N . PHE A 1 286 ? 9.032 2.034 4.940 1.00 44.38 286 PHE A N 1
ATOM 2105 C CA . PHE A 1 286 ? 10.218 2.501 4.218 1.00 44.38 286 PHE A CA 1
ATOM 2106 C C . PHE A 1 286 ? 9.732 3.648 3.341 1.00 44.38 286 PHE A C 1
ATOM 2108 O O . PHE A 1 286 ? 8.687 3.506 2.703 1.00 44.38 286 PHE A O 1
ATOM 2115 N N . ASN A 1 287 ? 10.362 4.812 3.450 1.00 56.56 287 ASN A N 1
ATOM 2116 C CA . ASN A 1 287 ? 9.865 6.025 2.829 1.00 56.56 287 ASN A CA 1
ATOM 2117 C C . ASN A 1 287 ? 9.795 5.779 1.312 1.00 56.56 287 ASN A C 1
ATOM 2119 O O . ASN A 1 287 ? 10.799 5.880 0.619 1.00 56.56 287 ASN A O 1
ATOM 2123 N N . MET A 1 288 ? 8.622 5.360 0.817 1.00 59.09 288 MET A N 1
ATOM 2124 C CA . MET A 1 288 ? 8.408 4.895 -0.559 1.00 59.09 288 MET A CA 1
ATOM 2125 C C . MET A 1 288 ? 8.786 6.006 -1.540 1.00 59.09 288 MET A C 1
ATOM 2127 O O . MET A 1 288 ? 9.263 5.755 -2.636 1.00 59.09 288 MET A O 1
ATOM 2131 N N . MET A 1 289 ? 8.660 7.262 -1.101 1.00 62.66 289 MET A N 1
ATOM 2132 C CA . MET A 1 289 ? 9.114 8.422 -1.853 1.00 62.66 289 MET A CA 1
ATOM 2133 C C . MET A 1 289 ? 10.646 8.508 -1.940 1.00 62.66 289 MET A C 1
ATOM 2135 O O . MET A 1 289 ? 11.165 8.915 -2.973 1.00 62.66 289 MET A O 1
ATOM 2139 N N . THR A 1 290 ? 11.378 8.107 -0.900 1.00 69.81 290 THR A N 1
ATOM 2140 C CA . THR A 1 290 ? 12.848 8.022 -0.916 1.00 69.81 290 THR A CA 1
ATOM 2141 C C . THR A 1 290 ? 13.336 6.840 -1.743 1.00 69.81 290 THR A C 1
ATOM 2143 O O . THR A 1 290 ? 14.304 6.995 -2.475 1.00 69.81 290 THR A O 1
ATOM 2146 N N . VAL A 1 291 ? 12.645 5.695 -1.691 1.00 74.75 291 VAL A N 1
ATOM 2147 C CA . VAL A 1 291 ? 12.967 4.522 -2.523 1.00 74.75 291 VAL A CA 1
ATOM 2148 C C . VAL A 1 291 ? 12.726 4.824 -4.003 1.00 74.75 291 VAL A C 1
ATOM 2150 O O . VAL A 1 291 ? 13.611 4.581 -4.812 1.00 74.75 291 VAL A O 1
ATOM 2153 N N . ASN A 1 292 ? 11.597 5.448 -4.359 1.00 76.25 292 ASN A N 1
ATOM 2154 C CA . ASN A 1 292 ? 11.310 5.825 -5.747 1.00 76.25 292 ASN A CA 1
ATOM 2155 C C . ASN A 1 292 ? 12.308 6.863 -6.283 1.00 76.25 292 ASN A C 1
ATOM 2157 O O . ASN A 1 292 ? 12.718 6.784 -7.437 1.00 76.25 292 ASN A O 1
ATOM 2161 N N . LYS A 1 293 ? 12.744 7.814 -5.444 1.00 84.69 293 LYS A N 1
ATOM 2162 C CA . LYS A 1 293 ? 13.812 8.759 -5.801 1.00 84.69 293 LYS A CA 1
ATOM 2163 C C . LYS A 1 293 ? 15.150 8.045 -5.990 1.00 84.69 293 LYS A C 1
ATOM 2165 O O . LYS A 1 293 ? 15.806 8.277 -6.996 1.00 84.69 293 LYS A O 1
ATOM 2170 N N . ALA A 1 294 ? 15.537 7.171 -5.061 1.00 84.81 294 ALA A N 1
ATOM 2171 C CA . ALA A 1 294 ? 16.776 6.403 -5.158 1.00 84.81 294 ALA A CA 1
ATOM 2172 C C . ALA A 1 294 ? 16.794 5.526 -6.418 1.00 84.81 294 ALA A C 1
ATOM 2174 O O . ALA A 1 294 ? 17.765 5.554 -7.164 1.00 84.81 294 ALA A O 1
ATOM 2175 N N . MET A 1 295 ? 15.691 4.829 -6.705 1.00 82.69 295 MET A N 1
ATOM 2176 C CA . MET A 1 295 ? 15.527 4.029 -7.918 1.00 82.69 295 MET A CA 1
ATOM 2177 C C . MET A 1 295 ? 15.686 4.881 -9.183 1.00 82.69 295 MET A C 1
ATOM 2179 O O . MET A 1 295 ? 16.406 4.483 -10.093 1.00 82.69 295 MET A O 1
ATOM 2183 N N . LEU A 1 296 ? 15.074 6.069 -9.230 1.00 87.94 296 LEU A N 1
ATOM 2184 C CA . LEU A 1 296 ? 15.180 6.968 -10.379 1.00 87.94 296 LEU A CA 1
ATOM 2185 C C . LEU A 1 296 ? 16.626 7.434 -10.615 1.00 87.94 296 LEU A C 1
ATOM 2187 O O . LEU A 1 296 ? 17.092 7.426 -11.754 1.00 87.94 296 LEU A O 1
ATOM 2191 N N . TRP A 1 297 ? 17.361 7.777 -9.553 1.00 88.81 297 TRP A N 1
ATOM 2192 C CA . TRP A 1 297 ? 18.781 8.133 -9.653 1.00 88.81 297 TRP A CA 1
ATOM 2193 C C . TRP A 1 297 ? 19.651 6.954 -10.092 1.00 88.81 297 TRP A C 1
ATOM 2195 O O . TRP A 1 297 ? 20.502 7.134 -10.957 1.00 88.81 297 TRP A O 1
ATOM 2205 N N . VAL A 1 298 ? 19.405 5.747 -9.573 1.00 86.44 298 VAL A N 1
ATOM 2206 C CA . VAL A 1 298 ? 20.120 4.529 -9.992 1.00 86.44 298 VAL A CA 1
ATOM 2207 C C . VAL A 1 298 ? 19.921 4.260 -11.485 1.00 86.44 298 VAL A C 1
ATOM 2209 O O . VAL A 1 298 ? 20.898 4.064 -12.203 1.00 86.44 298 VAL A O 1
ATOM 2212 N N . VAL A 1 299 ? 18.677 4.315 -11.974 1.00 88.12 299 VAL A N 1
ATOM 2213 C CA . VAL A 1 299 ? 18.373 4.126 -13.404 1.00 88.12 299 VAL A CA 1
ATOM 2214 C C . VAL A 1 299 ? 19.039 5.207 -14.255 1.00 88.12 299 VAL A C 1
ATOM 2216 O O . VAL A 1 299 ? 19.556 4.910 -15.326 1.00 88.12 299 VAL A O 1
ATOM 2219 N N . THR A 1 300 ? 19.077 6.447 -13.771 1.00 89.75 300 THR A N 1
ATOM 2220 C CA . THR A 1 300 ? 19.707 7.565 -14.489 1.00 89.75 300 THR A CA 1
ATOM 2221 C C . THR A 1 300 ? 21.219 7.388 -14.601 1.00 89.75 300 THR A C 1
ATOM 2223 O O . THR A 1 300 ? 21.770 7.550 -15.685 1.00 89.75 300 THR A O 1
ATOM 2226 N N . VAL A 1 301 ? 21.891 7.002 -13.512 1.00 89.06 301 VAL A N 1
ATOM 2227 C CA . VAL A 1 301 ? 23.337 6.719 -13.513 1.00 89.06 301 VAL A CA 1
ATOM 2228 C C . VAL A 1 301 ? 23.660 5.564 -14.456 1.00 89.06 301 VAL A C 1
ATOM 2230 O O . VAL A 1 301 ? 24.592 5.665 -15.250 1.00 89.06 301 VAL A O 1
ATOM 2233 N N . LEU A 1 302 ? 22.865 4.493 -14.415 1.00 84.44 302 LEU A N 1
ATOM 2234 C CA . LEU A 1 302 ? 23.039 3.348 -15.302 1.00 84.44 302 LEU A CA 1
ATOM 2235 C C . LEU A 1 302 ? 22.820 3.740 -16.771 1.00 84.44 302 LEU A C 1
ATOM 2237 O O . LEU A 1 302 ? 23.639 3.395 -17.615 1.00 84.44 302 LEU A O 1
ATOM 2241 N N . ALA A 1 303 ? 21.780 4.518 -17.083 1.00 85.06 303 ALA A N 1
ATOM 2242 C CA . ALA A 1 303 ? 21.529 5.005 -18.440 1.00 85.06 303 ALA A CA 1
ATOM 2243 C C . ALA A 1 303 ? 22.680 5.877 -18.973 1.00 85.06 303 ALA A C 1
ATOM 2245 O O . ALA A 1 303 ? 23.069 5.723 -20.127 1.00 85.06 303 ALA A O 1
ATOM 2246 N N . ILE A 1 304 ? 23.252 6.748 -18.132 1.00 85.88 304 ILE A N 1
ATOM 2247 C CA . ILE A 1 304 ? 24.439 7.546 -18.471 1.00 85.88 304 ILE A CA 1
ATOM 2248 C C . ILE A 1 304 ? 25.631 6.625 -18.741 1.00 85.88 304 ILE A C 1
ATOM 2250 O O . ILE A 1 304 ? 26.257 6.748 -19.788 1.00 85.88 304 ILE A O 1
ATOM 2254 N N . ALA A 1 305 ? 25.910 5.662 -17.858 1.00 81.75 305 ALA A N 1
ATOM 2255 C CA . ALA A 1 305 ? 26.997 4.707 -18.061 1.00 81.75 305 ALA A CA 1
ATOM 2256 C C . ALA A 1 305 ? 26.859 3.968 -19.406 1.00 81.75 305 ALA A C 1
ATOM 2258 O O . ALA A 1 305 ? 27.778 3.992 -20.213 1.00 81.75 305 ALA A O 1
ATOM 2259 N N . PHE A 1 306 ? 25.685 3.415 -19.724 1.00 82.25 306 PHE A N 1
ATOM 2260 C CA . PHE A 1 306 ? 25.457 2.748 -21.013 1.00 82.25 306 PHE A CA 1
ATOM 2261 C C . PHE A 1 306 ? 25.544 3.688 -22.226 1.00 82.25 306 PHE A C 1
ATOM 2263 O O . PHE A 1 306 ? 25.962 3.264 -23.301 1.00 82.25 306 PHE A O 1
ATOM 2270 N N . LEU A 1 307 ? 25.177 4.963 -22.080 1.00 82.19 307 LEU A N 1
ATOM 2271 C CA . LEU A 1 307 ? 25.325 5.960 -23.144 1.00 82.19 307 LEU A CA 1
ATOM 2272 C C . LEU A 1 307 ? 26.795 6.187 -23.510 1.00 82.19 307 LEU A C 1
ATOM 2274 O O . LEU A 1 307 ? 27.137 6.224 -24.693 1.00 82.19 307 LEU A O 1
ATOM 2278 N N . PHE A 1 308 ? 27.652 6.280 -22.492 1.00 80.00 308 PHE A N 1
ATOM 2279 C CA . PHE A 1 308 ? 29.095 6.456 -22.642 1.00 80.00 308 PHE A CA 1
ATOM 2280 C C . PHE A 1 308 ? 29.849 5.139 -22.865 1.00 80.00 308 PHE A C 1
ATOM 2282 O O . PHE A 1 308 ? 31.066 5.170 -23.028 1.00 80.00 308 PHE A O 1
ATOM 2289 N N . PHE A 1 309 ? 29.149 4.002 -22.947 1.00 79.38 309 PHE A N 1
ATOM 2290 C CA . PHE A 1 309 ? 29.746 2.680 -23.154 1.00 79.38 309 PHE A CA 1
ATOM 2291 C C . PHE A 1 309 ? 30.821 2.630 -24.247 1.00 79.38 309 PHE A C 1
ATOM 2293 O O . PHE A 1 309 ? 31.924 2.187 -23.934 1.00 79.38 309 PHE A O 1
ATOM 2300 N N . PRO A 1 310 ? 30.604 3.156 -25.469 1.00 71.06 310 PRO A N 1
ATOM 2301 C CA . PRO A 1 310 ? 31.637 3.102 -26.507 1.00 71.06 310 PRO A CA 1
ATOM 2302 C C . PRO A 1 310 ? 32.939 3.799 -26.097 1.00 71.06 310 PRO A C 1
ATOM 2304 O O . PRO A 1 310 ? 34.016 3.256 -26.294 1.00 71.06 310 PRO A O 1
ATOM 2307 N N . SER A 1 311 ? 32.834 4.948 -25.421 1.00 74.38 311 SER A N 1
ATOM 2308 C CA . SER A 1 311 ? 33.990 5.786 -25.085 1.00 74.38 311 SER A CA 1
ATOM 2309 C C . SER A 1 311 ? 34.933 5.194 -24.032 1.00 74.38 311 SER A C 1
ATOM 2311 O O . SER A 1 311 ? 36.099 5.569 -23.992 1.00 74.38 311 SER A O 1
ATOM 2313 N N . TYR A 1 312 ? 34.460 4.281 -23.175 1.00 72.31 312 TYR A N 1
ATOM 2314 C CA . TYR A 1 312 ? 35.308 3.655 -22.149 1.00 72.31 312 TYR A CA 1
ATOM 2315 C C . TYR A 1 312 ? 35.599 2.179 -22.411 1.00 72.31 312 TYR A C 1
ATOM 2317 O O . TYR A 1 312 ? 36.540 1.633 -21.840 1.00 72.31 312 TYR A O 1
ATOM 2325 N N . VAL A 1 313 ? 34.816 1.510 -23.258 1.00 67.44 313 VAL A N 1
ATOM 2326 C CA . VAL A 1 313 ? 35.046 0.099 -23.596 1.00 67.44 313 VAL A CA 1
ATOM 2327 C C . VAL A 1 313 ? 36.276 -0.062 -24.474 1.00 67.44 313 VAL A C 1
ATOM 2329 O O . VAL A 1 313 ? 37.012 -1.017 -24.255 1.00 67.44 313 VAL A O 1
ATOM 2332 N N . GLY A 1 314 ? 36.565 0.890 -25.370 1.00 62.16 314 GLY A N 1
ATOM 2333 C CA . GLY A 1 314 ? 37.836 0.920 -26.104 1.00 62.16 314 GLY A CA 1
ATOM 2334 C C . GLY A 1 314 ? 39.052 0.996 -25.170 1.00 62.16 314 GLY A C 1
ATOM 2335 O O . GLY A 1 314 ? 40.040 0.293 -25.365 1.00 62.16 314 GLY A O 1
ATOM 2336 N N . ALA A 1 315 ? 38.941 1.753 -24.073 1.00 64.75 315 ALA A N 1
ATOM 2337 C CA . ALA A 1 315 ? 39.982 1.832 -23.048 1.00 64.75 315 ALA A CA 1
ATOM 2338 C C . ALA A 1 315 ? 40.067 0.574 -22.156 1.00 64.75 315 ALA A C 1
ATOM 2340 O O . ALA A 1 315 ? 41.148 0.233 -21.682 1.00 64.75 315 ALA A O 1
ATOM 2341 N N . LEU A 1 316 ? 38.945 -0.116 -21.908 1.00 55.19 316 LEU A N 1
ATOM 2342 C CA . LEU A 1 316 ? 38.867 -1.267 -20.996 1.00 55.19 316 LEU A CA 1
ATOM 2343 C C . LEU A 1 316 ? 39.174 -2.613 -21.677 1.00 55.19 316 LEU A C 1
ATOM 2345 O O . LEU A 1 316 ? 39.757 -3.492 -21.048 1.00 55.19 316 LEU A O 1
ATOM 2349 N N . LEU A 1 317 ? 38.767 -2.791 -22.938 1.00 58.81 317 LEU A N 1
ATOM 2350 C CA . LEU A 1 317 ? 39.045 -3.996 -23.732 1.00 58.81 317 LEU A CA 1
ATOM 2351 C C . LEU A 1 317 ? 40.371 -3.923 -24.491 1.00 58.81 317 LEU A C 1
ATOM 2353 O O . LEU A 1 317 ? 40.768 -4.928 -25.069 1.00 58.81 317 LEU A O 1
ATOM 2357 N N . GLY A 1 318 ? 41.065 -2.784 -24.424 1.00 47.44 318 GLY A N 1
ATOM 2358 C CA . GLY A 1 318 ? 42.404 -2.614 -24.961 1.00 47.44 318 GLY A CA 1
ATOM 2359 C C . GLY A 1 318 ? 42.423 -2.675 -26.484 1.00 47.44 318 GLY A C 1
ATOM 2360 O O . GLY A 1 318 ? 42.356 -3.748 -27.086 1.00 47.44 318 GLY A O 1
ATOM 2361 N N . THR A 1 319 ? 42.642 -1.523 -27.114 1.00 46.16 319 THR A N 1
ATOM 2362 C CA . THR A 1 319 ? 43.381 -1.493 -28.377 1.00 46.16 319 THR A CA 1
ATOM 2363 C C . THR A 1 319 ? 44.683 -2.256 -28.137 1.00 46.16 319 THR A C 1
ATOM 2365 O O . THR A 1 319 ? 45.567 -1.850 -27.381 1.00 46.16 319 THR A O 1
ATOM 2368 N N . SER A 1 320 ? 44.721 -3.485 -28.634 1.00 43.94 320 SER A N 1
ATOM 2369 C CA . SER A 1 320 ? 45.771 -4.434 -28.307 1.00 43.94 320 SER A CA 1
ATOM 2370 C C . SER A 1 320 ? 47.033 -4.014 -29.051 1.00 43.94 320 SER A C 1
ATOM 2372 O O . SER A 1 320 ? 47.158 -4.279 -30.238 1.00 43.94 320 SER A O 1
ATOM 2374 N N . GLY A 1 321 ? 47.920 -3.324 -28.328 1.00 46.66 321 GLY A N 1
ATOM 2375 C CA . GLY A 1 321 ? 49.360 -3.182 -28.556 1.00 46.66 321 GLY A CA 1
ATOM 2376 C C . GLY A 1 321 ? 49.858 -3.400 -29.981 1.00 46.66 321 GLY A C 1
ATOM 2377 O O . GLY A 1 321 ? 50.433 -4.444 -30.277 1.00 46.66 321 GLY A O 1
ATOM 2378 N N . GLY A 1 322 ? 49.698 -2.391 -30.829 1.00 50.84 322 GLY A N 1
ATOM 2379 C CA . GLY A 1 322 ? 50.519 -2.250 -32.021 1.00 50.84 322 GLY A CA 1
ATOM 2380 C C . GLY A 1 322 ? 51.733 -1.387 -31.761 1.00 50.84 322 GLY A C 1
ATOM 2381 O O . GLY A 1 322 ? 51.618 -0.360 -31.091 1.00 50.84 322 GLY A O 1
ATOM 2382 N N . GLU A 1 323 ? 52.873 -1.778 -32.324 1.00 57.56 323 GLU A N 1
ATOM 2383 C CA . GLU A 1 323 ? 53.995 -0.865 -32.509 1.00 57.56 323 GLU A CA 1
ATOM 2384 C C . GLU A 1 323 ? 53.480 0.404 -33.217 1.00 57.56 323 GLU A C 1
ATOM 2386 O O . GLU A 1 323 ? 52.713 0.315 -34.180 1.00 57.56 323 GLU A O 1
ATOM 2391 N N . GLN A 1 324 ? 53.824 1.583 -32.692 1.00 66.31 324 GLN A N 1
ATOM 2392 C CA . GLN A 1 324 ? 53.453 2.861 -33.304 1.00 66.31 324 GLN A CA 1
ATOM 2393 C C . GLN A 1 324 ? 54.173 2.989 -34.649 1.00 66.31 324 GLN A C 1
ATOM 2395 O O . GLN A 1 324 ? 55.318 2.555 -34.778 1.00 66.31 324 GLN A O 1
ATOM 2400 N N . ILE A 1 325 ? 53.528 3.599 -35.642 1.00 72.25 325 ILE A N 1
ATOM 2401 C CA . ILE A 1 325 ? 54.171 3.857 -36.934 1.00 72.25 325 ILE A CA 1
ATOM 2402 C C . ILE A 1 325 ? 55.334 4.825 -36.687 1.00 72.25 325 ILE A C 1
ATOM 2404 O O . ILE A 1 325 ? 55.135 5.939 -36.205 1.00 72.25 325 ILE A O 1
ATOM 2408 N N . THR A 1 326 ? 56.561 4.382 -36.964 1.00 72.69 326 THR A N 1
ATOM 2409 C CA . THR A 1 326 ? 57.775 5.198 -36.811 1.00 72.69 326 THR A CA 1
ATOM 2410 C C . THR A 1 326 ? 58.376 5.523 -38.173 1.00 72.69 326 THR A C 1
ATOM 2412 O O . THR A 1 326 ? 58.190 4.775 -39.130 1.00 72.69 326 THR A O 1
ATOM 2415 N N . ASP A 1 327 ? 59.161 6.601 -38.254 1.00 70.38 327 ASP A N 1
ATOM 2416 C CA . ASP A 1 327 ? 59.798 7.076 -39.497 1.00 70.38 327 ASP A CA 1
ATOM 2417 C C . ASP A 1 327 ? 60.772 6.062 -40.145 1.00 70.38 327 ASP A C 1
ATOM 2419 O O . ASP A 1 327 ? 61.253 6.278 -41.255 1.00 70.38 327 ASP A O 1
ATOM 2423 N N . ASN A 1 328 ? 61.073 4.948 -39.467 1.00 75.31 328 ASN A N 1
ATOM 2424 C CA . ASN A 1 328 ? 61.944 3.872 -39.942 1.00 75.31 328 ASN A CA 1
ATOM 2425 C C . ASN A 1 328 ? 61.142 2.624 -40.350 1.00 75.31 328 ASN A C 1
ATOM 2427 O O . ASN A 1 328 ? 61.532 1.509 -40.011 1.00 75.31 328 ASN A O 1
ATOM 2431 N N . MET A 1 329 ? 60.015 2.786 -41.040 1.00 81.12 329 MET A N 1
ATOM 2432 C CA . MET A 1 329 ? 59.194 1.682 -41.551 1.00 81.12 329 MET A CA 1
ATOM 2433 C C . MET A 1 329 ? 58.749 1.970 -42.981 1.00 81.12 329 MET A C 1
ATOM 2435 O O . MET A 1 329 ? 58.530 3.123 -43.354 1.00 81.12 329 MET A O 1
ATOM 2439 N N . ASN A 1 330 ? 58.597 0.920 -43.785 1.00 84.06 330 ASN A N 1
ATOM 2440 C CA . ASN A 1 330 ? 57.936 1.064 -45.074 1.00 84.06 330 ASN A CA 1
ATOM 2441 C C . ASN A 1 330 ? 56.426 1.123 -44.824 1.00 84.06 330 ASN A C 1
ATOM 2443 O O . ASN A 1 330 ? 55.882 0.250 -44.150 1.00 84.06 330 ASN A O 1
ATOM 2447 N N . THR A 1 331 ? 55.765 2.170 -45.310 1.00 85.88 331 THR A N 1
ATOM 2448 C CA . THR A 1 331 ? 54.371 2.455 -44.964 1.00 85.88 331 THR A CA 1
ATOM 2449 C C . THR A 1 331 ? 53.507 2.441 -46.212 1.00 85.88 331 THR A C 1
ATOM 2451 O O . THR A 1 331 ? 53.873 3.021 -47.229 1.00 85.88 331 THR A O 1
ATOM 2454 N N . ALA A 1 332 ? 52.340 1.807 -46.132 1.00 87.88 332 ALA A N 1
ATOM 2455 C CA . ALA A 1 332 ? 51.325 1.884 -47.172 1.00 87.88 332 ALA A CA 1
ATOM 2456 C C . ALA A 1 332 ? 49.969 2.269 -46.593 1.00 87.88 332 ALA A C 1
ATOM 2458 O O . ALA A 1 332 ? 49.612 1.925 -45.465 1.00 87.88 332 ALA A O 1
ATOM 2459 N N . VAL A 1 333 ? 49.192 2.966 -47.415 1.00 89.88 333 VAL A N 1
ATOM 2460 C CA . VAL A 1 333 ? 47.867 3.455 -47.062 1.00 89.88 333 VAL A CA 1
ATOM 2461 C C . VAL A 1 333 ? 46.822 2.692 -47.860 1.00 89.88 333 VAL A C 1
ATOM 2463 O O . VAL A 1 333 ? 46.877 2.638 -49.089 1.00 89.88 333 VAL A O 1
ATOM 2466 N N . PHE A 1 334 ? 45.828 2.156 -47.165 1.00 91.25 334 PHE A N 1
ATOM 2467 C CA . PHE A 1 334 ? 44.696 1.456 -47.753 1.00 91.25 334 PHE A CA 1
ATOM 2468 C C . PHE A 1 334 ? 43.414 2.230 -47.475 1.00 91.25 334 PHE A C 1
ATOM 2470 O O . PHE A 1 334 ? 43.168 2.669 -46.353 1.00 91.25 334 PHE A O 1
ATOM 2477 N N . LYS A 1 335 ? 42.580 2.379 -48.500 1.00 92.62 335 LYS A N 1
ATOM 2478 C CA . LYS A 1 335 ? 41.197 2.817 -48.354 1.00 92.62 335 LYS A CA 1
ATOM 2479 C C . LYS A 1 335 ? 40.320 1.584 -48.184 1.00 92.62 335 LYS A C 1
ATOM 2481 O O . LYS A 1 335 ? 40.388 0.684 -49.021 1.00 92.62 335 LYS A O 1
ATOM 2486 N N . ILE A 1 336 ? 39.524 1.551 -47.122 1.00 91.88 336 ILE A N 1
ATOM 2487 C CA . ILE A 1 336 ? 38.687 0.410 -46.753 1.00 91.88 336 ILE A CA 1
ATOM 2488 C C . ILE A 1 336 ? 37.226 0.859 -46.734 1.00 91.88 336 ILE A C 1
ATOM 2490 O O . ILE A 1 336 ? 36.838 1.739 -45.968 1.00 91.88 336 ILE A O 1
ATOM 2494 N N . ASP A 1 337 ? 36.420 0.225 -47.573 1.00 85.94 337 ASP A N 1
ATOM 2495 C CA . ASP A 1 337 ? 34.984 0.424 -47.675 1.00 85.94 337 ASP A CA 1
ATOM 2496 C C . ASP A 1 337 ? 34.259 -0.625 -46.796 1.00 85.94 337 ASP A C 1
ATOM 2498 O O . ASP A 1 337 ? 34.637 -1.799 -46.743 1.00 85.94 337 ASP A O 1
ATOM 2502 N N . GLY A 1 338 ? 33.210 -0.201 -46.078 1.00 81.44 338 GLY A N 1
ATOM 2503 C CA . GLY A 1 338 ? 32.395 -1.076 -45.216 1.00 81.44 338 GLY A CA 1
ATOM 2504 C C . GLY A 1 338 ? 32.699 -1.020 -43.711 1.00 81.44 338 GLY A C 1
ATOM 2505 O O . GLY A 1 338 ? 32.042 -1.716 -42.939 1.00 81.44 338 GLY A O 1
ATOM 2506 N N . MET A 1 339 ? 33.638 -0.180 -43.262 1.00 83.19 339 MET A N 1
ATOM 2507 C CA . MET A 1 339 ? 33.825 0.106 -41.832 1.00 83.19 339 MET A CA 1
ATOM 2508 C C . MET A 1 339 ? 32.808 1.154 -41.368 1.00 83.19 339 MET A C 1
ATOM 2510 O O . MET A 1 339 ? 32.810 2.274 -41.868 1.00 83.19 339 MET A O 1
ATOM 2514 N N . THR A 1 340 ? 31.933 0.799 -40.424 1.00 74.06 340 THR A N 1
ATOM 2515 C CA . THR A 1 340 ? 30.850 1.695 -39.968 1.00 74.06 340 THR A CA 1
ATOM 2516 C C . THR A 1 340 ? 30.975 2.138 -38.514 1.00 74.06 340 THR A C 1
ATOM 2518 O O . THR A 1 340 ? 30.286 3.068 -38.112 1.00 74.06 340 THR A O 1
ATOM 2521 N N . CYS A 1 341 ? 31.846 1.510 -37.722 1.00 75.31 341 CYS A N 1
ATOM 2522 C CA . CYS A 1 341 ? 32.059 1.867 -36.323 1.00 75.31 341 CYS A CA 1
ATOM 2523 C C . CYS A 1 341 ? 33.466 1.496 -35.835 1.00 75.31 341 CYS A C 1
ATOM 2525 O O . CYS A 1 341 ? 34.191 0.739 -36.484 1.00 75.31 341 CYS A O 1
ATOM 2527 N N . GLU A 1 342 ? 33.825 1.974 -34.644 1.00 74.06 342 GLU A N 1
ATOM 2528 C CA . GLU A 1 342 ? 35.103 1.687 -33.977 1.00 74.06 342 GLU A CA 1
ATOM 2529 C C . GLU A 1 342 ? 35.354 0.173 -33.803 1.00 74.06 342 GLU A C 1
ATOM 2531 O O . GLU A 1 342 ? 36.470 -0.307 -33.977 1.00 74.06 342 GLU A O 1
ATOM 2536 N N . GLY A 1 343 ? 34.300 -0.622 -33.571 1.00 72.38 343 GLY A N 1
ATOM 2537 C CA . GLY A 1 343 ? 34.411 -2.085 -33.490 1.00 72.38 343 GLY A CA 1
ATOM 2538 C C . GLY A 1 343 ? 34.717 -2.767 -34.833 1.00 72.38 343 GLY A C 1
ATOM 2539 O O . GLY A 1 343 ? 35.436 -3.773 -34.871 1.00 72.38 343 GLY A O 1
ATOM 2540 N N . CYS A 1 344 ? 34.220 -2.218 -35.947 1.00 78.88 344 CYS A N 1
ATOM 2541 C CA . CYS A 1 344 ? 34.618 -2.655 -37.289 1.00 78.88 344 CYS A CA 1
ATOM 2542 C C . CYS A 1 344 ? 36.095 -2.331 -37.541 1.00 78.88 344 CYS A C 1
ATOM 2544 O O . CYS A 1 344 ? 36.817 -3.179 -38.064 1.00 78.88 344 CYS A O 1
ATOM 2546 N N . ALA A 1 345 ? 36.553 -1.159 -37.086 1.00 83.50 345 ALA A N 1
ATOM 2547 C CA . ALA A 1 345 ? 37.948 -0.731 -37.172 1.00 83.50 345 ALA A CA 1
ATOM 2548 C C . ALA A 1 345 ? 38.887 -1.728 -36.482 1.00 83.50 345 ALA A C 1
ATOM 2550 O O . ALA A 1 345 ? 39.816 -2.221 -37.111 1.00 83.50 345 ALA A O 1
ATOM 2551 N N . SER A 1 346 ? 38.586 -2.126 -35.240 1.00 81.19 346 SER A N 1
ATOM 2552 C CA . SER A 1 346 ? 39.396 -3.114 -34.509 1.00 81.19 346 SER A CA 1
ATOM 2553 C C . SER A 1 346 ? 39.413 -4.492 -35.181 1.00 81.19 346 SER A C 1
ATOM 2555 O O . SER A 1 346 ? 40.401 -5.221 -35.100 1.00 81.19 346 SER A O 1
ATOM 2557 N N . THR A 1 347 ? 38.324 -4.869 -35.858 1.00 82.00 347 THR A N 1
ATOM 2558 C CA . THR A 1 347 ? 38.248 -6.136 -36.602 1.00 82.00 347 THR A CA 1
ATOM 2559 C C . THR A 1 347 ? 39.120 -6.089 -37.857 1.00 82.00 347 THR A C 1
ATOM 2561 O O . THR A 1 347 ? 39.854 -7.040 -38.126 1.00 82.00 347 THR A O 1
ATOM 2564 N N . ALA A 1 348 ? 39.069 -4.981 -38.601 1.00 86.88 348 ALA A N 1
ATOM 2565 C CA . ALA A 1 348 ? 39.922 -4.751 -39.762 1.00 86.88 348 ALA A CA 1
ATOM 2566 C C . ALA A 1 348 ? 41.402 -4.664 -39.358 1.00 86.88 348 ALA A C 1
ATOM 2568 O O . ALA A 1 348 ? 42.242 -5.323 -39.960 1.00 86.88 348 ALA A O 1
ATOM 2569 N N . GLU A 1 349 ? 41.715 -3.933 -38.288 1.00 87.69 349 GLU A N 1
ATOM 2570 C CA . GLU A 1 349 ? 43.061 -3.811 -37.727 1.00 87.69 349 GLU A CA 1
ATOM 2571 C C . GLU A 1 349 ? 43.645 -5.181 -37.374 1.00 87.69 349 GLU A C 1
ATOM 2573 O O . GLU A 1 349 ? 44.761 -5.505 -37.776 1.00 87.69 349 GLU A O 1
ATOM 2578 N N . LYS A 1 350 ? 42.866 -6.025 -36.689 1.00 85.94 350 LYS A N 1
ATOM 2579 C CA . LYS A 1 350 ? 43.276 -7.390 -36.357 1.00 85.94 350 LYS A CA 1
ATOM 2580 C C . LYS A 1 350 ? 43.531 -8.240 -37.605 1.00 85.94 350 LYS A C 1
ATOM 2582 O O . LYS A 1 350 ? 44.549 -8.919 -37.668 1.00 85.94 350 LYS A O 1
ATOM 2587 N N . ALA A 1 351 ? 42.648 -8.173 -38.601 1.00 88.56 351 ALA A N 1
ATOM 2588 C CA . ALA A 1 351 ? 42.816 -8.916 -39.849 1.00 88.56 351 ALA A CA 1
ATOM 2589 C C . ALA A 1 351 ? 44.093 -8.510 -40.607 1.00 88.56 351 ALA A C 1
ATOM 2591 O O . ALA A 1 351 ? 44.742 -9.364 -41.202 1.00 88.56 351 ALA A O 1
ATOM 2592 N N . ILE A 1 352 ? 44.468 -7.226 -40.564 1.00 89.88 352 ILE A N 1
ATOM 2593 C CA . ILE A 1 352 ? 45.709 -6.725 -41.169 1.00 89.88 352 ILE A CA 1
ATOM 2594 C C . ILE A 1 352 ? 46.932 -7.159 -40.346 1.00 89.88 352 ILE A C 1
ATOM 2596 O O . ILE A 1 352 ? 47.929 -7.571 -40.930 1.00 89.88 352 ILE A O 1
ATOM 2600 N N . ARG A 1 353 ? 46.864 -7.112 -39.007 1.00 88.44 353 ARG A N 1
ATOM 2601 C CA . ARG A 1 353 ? 47.955 -7.564 -38.117 1.00 88.44 353 ARG A CA 1
ATOM 2602 C C . ARG A 1 353 ? 48.281 -9.052 -38.269 1.00 88.44 353 ARG A C 1
ATOM 2604 O O . ARG A 1 353 ? 49.428 -9.433 -38.082 1.00 88.44 353 ARG A O 1
ATOM 2611 N N . ASP A 1 354 ? 47.291 -9.881 -38.596 1.00 88.88 354 ASP A N 1
ATOM 2612 C CA . ASP A 1 354 ? 47.476 -11.326 -38.792 1.00 88.88 354 ASP A CA 1
ATOM 2613 C C . ASP A 1 354 ? 48.207 -11.666 -40.116 1.00 88.88 354 ASP A C 1
ATOM 2615 O O . ASP A 1 354 ? 48.576 -12.823 -40.344 1.00 88.88 354 ASP A O 1
ATOM 2619 N N . VAL A 1 355 ? 48.432 -10.682 -41.000 1.00 90.38 355 VAL A N 1
ATOM 2620 C CA . VAL A 1 355 ? 49.194 -10.863 -42.243 1.00 90.38 355 VAL A CA 1
ATOM 2621 C C . VAL A 1 355 ? 50.699 -10.903 -41.935 1.00 90.38 355 VAL A C 1
ATOM 2623 O O . VAL A 1 355 ? 51.199 -10.019 -41.240 1.00 90.38 355 VAL A O 1
ATOM 2626 N N . PRO A 1 356 ? 51.454 -11.886 -42.468 1.00 84.56 356 PRO A N 1
ATOM 2627 C CA . PRO A 1 356 ? 52.909 -11.920 -42.330 1.00 84.56 356 PRO A CA 1
ATOM 2628 C C . PRO A 1 356 ? 53.572 -10.615 -42.795 1.00 84.56 356 PRO A C 1
ATOM 2630 O O . PRO A 1 356 ? 53.107 -9.991 -43.745 1.00 84.56 356 PRO A O 1
ATOM 2633 N N . ASP A 1 357 ? 54.669 -10.236 -42.138 1.00 83.75 357 ASP A N 1
ATOM 2634 C CA . ASP A 1 357 ? 55.489 -9.041 -42.412 1.00 83.75 357 ASP A CA 1
ATOM 2635 C C . ASP A 1 357 ? 54.882 -7.688 -41.989 1.00 83.75 357 ASP A C 1
ATOM 2637 O O . ASP A 1 357 ? 55.545 -6.653 -42.093 1.00 83.75 357 ASP A O 1
ATOM 2641 N N . VAL A 1 358 ? 53.661 -7.678 -41.444 1.00 87.88 358 VAL A N 1
ATOM 2642 C CA . VAL A 1 358 ? 53.040 -6.481 -40.860 1.00 87.88 358 VAL A CA 1
ATOM 2643 C C . VAL A 1 358 ? 53.513 -6.272 -39.418 1.00 87.88 358 VAL A C 1
ATOM 2645 O O . VAL A 1 358 ? 53.335 -7.136 -38.563 1.00 87.88 358 VAL A O 1
ATOM 2648 N N . VAL A 1 359 ? 54.085 -5.097 -39.134 1.00 85.44 359 VAL A N 1
ATOM 2649 C CA . VAL A 1 359 ? 54.652 -4.743 -37.816 1.00 85.44 359 VAL A CA 1
ATOM 2650 C C . VAL A 1 359 ? 53.779 -3.724 -37.082 1.00 85.44 359 VAL A C 1
ATOM 2652 O O . VAL A 1 359 ? 53.551 -3.835 -35.876 1.00 85.44 359 VAL A O 1
ATOM 2655 N N . ALA A 1 360 ? 53.243 -2.750 -37.814 1.00 83.50 360 ALA A N 1
ATOM 2656 C CA . ALA A 1 360 ? 52.406 -1.685 -37.277 1.00 83.50 360 ALA A CA 1
ATOM 2657 C C . ALA A 1 360 ? 51.131 -1.537 -38.111 1.00 83.50 360 ALA A C 1
ATOM 2659 O O . ALA A 1 360 ? 51.159 -1.636 -39.337 1.00 83.50 360 ALA A O 1
ATOM 2660 N N . VAL A 1 361 ? 50.005 -1.288 -37.445 1.00 88.62 361 VAL A N 1
ATOM 2661 C CA . VAL A 1 361 ? 48.718 -1.018 -38.097 1.00 88.62 361 VAL A CA 1
ATOM 2662 C C . VAL A 1 361 ? 47.997 0.054 -37.302 1.00 88.62 361 VAL A C 1
ATOM 2664 O O . VAL A 1 361 ? 47.860 -0.077 -36.083 1.00 88.62 361 VAL A O 1
ATOM 2667 N N . GLU A 1 362 ? 47.518 1.071 -38.005 1.00 84.81 362 GLU A N 1
ATOM 2668 C CA . GLU A 1 362 ? 46.632 2.106 -37.485 1.00 84.81 362 GLU A CA 1
ATOM 2669 C C . GLU A 1 362 ? 45.426 2.231 -38.420 1.00 84.81 362 GLU A C 1
ATOM 2671 O O . GLU A 1 362 ? 45.584 2.406 -39.630 1.00 84.81 362 GLU A O 1
ATOM 2676 N N . VAL A 1 363 ? 44.214 2.090 -37.882 1.00 86.81 363 VAL A N 1
ATOM 2677 C CA . VAL A 1 363 ? 42.973 2.142 -38.666 1.00 86.81 363 VAL A CA 1
ATOM 2678 C C . VAL A 1 363 ? 42.123 3.313 -38.201 1.00 86.81 363 VAL A C 1
ATOM 2680 O O . VAL A 1 363 ? 41.709 3.384 -37.048 1.00 86.81 363 VAL A O 1
ATOM 2683 N N . ASP A 1 364 ? 41.819 4.201 -39.137 1.00 82.06 364 ASP A N 1
ATOM 2684 C CA . ASP A 1 364 ? 40.922 5.333 -38.983 1.00 82.06 364 ASP A CA 1
ATOM 2685 C C . ASP A 1 364 ? 39.589 5.013 -39.672 1.00 82.06 364 ASP A C 1
ATOM 2687 O O . ASP A 1 364 ? 39.463 5.025 -40.903 1.00 82.06 364 ASP A O 1
ATOM 2691 N N . TYR A 1 365 ? 38.578 4.700 -38.863 1.00 82.31 365 TYR A N 1
ATOM 2692 C CA . TYR A 1 365 ? 37.244 4.382 -39.366 1.00 82.31 365 TYR A CA 1
ATOM 2693 C C . TYR A 1 365 ? 36.469 5.616 -39.833 1.00 82.31 365 TYR A C 1
ATOM 2695 O O . TYR A 1 365 ? 35.617 5.480 -40.708 1.00 82.31 365 TYR A O 1
ATOM 2703 N N . GLU A 1 366 ? 36.755 6.804 -39.288 1.00 78.31 366 GLU A N 1
ATOM 2704 C CA . GLU A 1 366 ? 36.065 8.041 -39.670 1.00 78.31 366 GLU A CA 1
ATOM 2705 C C . GLU A 1 366 ? 36.424 8.425 -41.106 1.00 78.31 366 GLU A C 1
ATOM 2707 O O . GLU A 1 366 ? 35.563 8.843 -41.881 1.00 78.31 366 GLU A O 1
ATOM 2712 N N . ASN A 1 367 ? 37.689 8.216 -41.479 1.00 81.88 367 ASN A N 1
ATOM 2713 C CA . ASN A 1 367 ? 38.198 8.496 -42.819 1.00 81.88 367 ASN A CA 1
ATOM 2714 C C . ASN A 1 367 ? 38.238 7.263 -43.741 1.00 81.88 367 ASN A C 1
ATOM 2716 O O . ASN A 1 367 ? 38.628 7.385 -44.906 1.00 81.88 367 ASN A O 1
ATOM 2720 N N . GLY A 1 368 ? 37.844 6.081 -43.251 1.00 86.94 368 GLY A N 1
ATOM 2721 C CA . GLY A 1 368 ? 37.880 4.828 -44.013 1.00 86.94 368 GLY A CA 1
ATOM 2722 C C . GLY A 1 368 ? 39.291 4.462 -44.488 1.00 86.94 368 GLY A C 1
ATOM 2723 O O . GLY A 1 368 ? 39.469 3.994 -45.615 1.00 86.94 368 GLY A O 1
ATOM 2724 N N . ARG A 1 369 ? 40.308 4.738 -43.664 1.00 88.00 369 ARG A N 1
ATOM 2725 C CA . ARG A 1 369 ? 41.729 4.650 -44.022 1.00 88.00 369 ARG A CA 1
ATOM 2726 C C . ARG A 1 369 ? 42.473 3.752 -43.040 1.00 88.00 369 ARG A C 1
ATOM 2728 O O . ARG A 1 369 ? 42.322 3.895 -41.838 1.00 88.00 369 ARG A O 1
ATOM 2735 N N . ALA A 1 370 ? 43.323 2.870 -43.546 1.00 89.69 370 ALA A N 1
ATOM 2736 C CA . ALA A 1 370 ? 44.279 2.118 -42.744 1.00 89.69 370 ALA A CA 1
ATOM 2737 C C . ALA A 1 370 ? 45.702 2.443 -43.187 1.00 89.69 370 ALA A C 1
ATOM 2739 O O . ALA A 1 370 ? 45.986 2.519 -44.383 1.00 89.69 370 ALA A O 1
ATOM 2740 N N . VAL A 1 371 ? 46.591 2.633 -42.222 1.00 89.50 371 VAL A N 1
ATOM 2741 C CA . VAL A 1 371 ? 48.020 2.827 -42.434 1.00 89.50 371 VAL A CA 1
ATOM 2742 C C . VAL A 1 371 ? 48.737 1.596 -41.892 1.00 89.50 371 VAL A C 1
ATOM 2744 O O . VAL A 1 371 ? 48.533 1.198 -40.746 1.00 89.50 371 VAL A O 1
ATOM 2747 N N . VAL A 1 372 ? 49.535 0.960 -42.746 1.00 91.00 372 VAL A N 1
ATOM 2748 C CA . VAL A 1 372 ? 50.211 -0.307 -42.456 1.00 91.00 372 VAL A CA 1
ATOM 2749 C C . VAL A 1 372 ? 51.709 -0.101 -42.581 1.00 91.00 372 VAL A C 1
ATOM 2751 O O . VAL A 1 372 ? 52.175 0.337 -43.631 1.00 91.00 372 VAL A O 1
ATOM 2754 N N . GLY A 1 373 ? 52.443 -0.417 -41.517 1.00 87.69 373 GLY A N 1
ATOM 2755 C CA . GLY A 1 373 ? 53.899 -0.364 -41.457 1.00 87.69 373 GLY A CA 1
ATOM 2756 C C . GLY A 1 373 ? 54.519 -1.760 -41.488 1.00 87.69 373 GLY A C 1
ATOM 2757 O O . GLY A 1 373 ? 54.116 -2.647 -40.729 1.00 87.69 373 GLY A O 1
ATOM 2758 N N . THR A 1 374 ? 55.525 -1.940 -42.340 1.00 86.12 374 THR A N 1
ATOM 2759 C CA . THR A 1 374 ? 56.390 -3.126 -42.404 1.00 86.12 374 THR A CA 1
ATOM 2760 C C . THR A 1 374 ? 57.845 -2.735 -42.141 1.00 86.12 374 THR A C 1
ATOM 2762 O O . THR A 1 374 ? 58.212 -1.556 -42.173 1.00 86.12 374 THR A O 1
ATOM 2765 N N . GLU A 1 375 ? 58.709 -3.719 -41.889 1.00 84.44 375 GLU A N 1
ATOM 2766 C CA . GLU A 1 375 ? 60.148 -3.468 -41.753 1.00 84.44 375 GLU A CA 1
ATOM 2767 C C . GLU A 1 375 ? 60.732 -2.797 -43.016 1.00 84.44 375 GLU A C 1
ATOM 2769 O O . GLU A 1 375 ? 60.325 -3.100 -44.137 1.00 84.44 375 GLU A O 1
ATOM 2774 N N . VAL A 1 376 ? 61.729 -1.914 -42.848 1.00 82.12 376 VAL A N 1
ATOM 2775 C CA . VAL A 1 376 ? 62.384 -1.154 -43.946 1.00 82.12 376 VAL A CA 1
ATOM 2776 C C . VAL A 1 376 ? 62.963 -2.058 -45.039 1.00 82.12 376 VAL A C 1
ATOM 2778 O O . VAL A 1 376 ? 63.093 -1.650 -46.190 1.00 82.12 376 VAL A O 1
ATOM 2781 N N . CYS A 1 377 ? 63.352 -3.281 -44.680 1.00 78.25 377 CYS A N 1
ATOM 2782 C CA . CYS A 1 377 ? 63.963 -4.239 -45.595 1.00 78.25 377 CYS A CA 1
ATOM 2783 C C . CYS A 1 377 ? 62.962 -4.878 -46.571 1.00 78.25 377 CYS A C 1
ATOM 2785 O O . CYS A 1 377 ? 63.401 -5.426 -47.585 1.00 78.25 377 CYS A O 1
ATOM 2787 N N . CYS A 1 378 ? 61.654 -4.798 -46.298 1.00 78.19 378 CYS A N 1
ATOM 2788 C CA . CYS A 1 378 ? 60.631 -5.563 -47.003 1.00 78.19 378 CYS A CA 1
ATOM 2789 C C . CYS A 1 378 ? 59.553 -4.664 -47.645 1.00 78.19 378 CYS A C 1
ATOM 2791 O O . CYS A 1 378 ? 59.139 -3.653 -47.067 1.00 78.19 378 CYS A O 1
ATOM 2793 N N . PRO A 1 379 ? 59.066 -5.013 -48.852 1.00 82.19 379 PRO A N 1
ATOM 2794 C CA . PRO A 1 379 ? 57.924 -4.341 -49.462 1.00 82.19 379 PRO A CA 1
ATOM 2795 C C . PRO A 1 379 ? 56.623 -4.692 -48.728 1.00 82.19 379 PRO A C 1
ATOM 2797 O O . PRO A 1 379 ? 56.461 -5.813 -48.245 1.00 82.19 379 PRO A O 1
ATOM 2800 N N . VAL A 1 380 ? 55.670 -3.757 -48.694 1.00 86.25 380 VAL A N 1
ATOM 2801 C CA . VAL A 1 380 ? 54.358 -4.001 -48.080 1.00 86.25 380 VAL A CA 1
ATOM 2802 C C . VAL A 1 380 ? 53.569 -5.030 -48.912 1.00 86.25 380 VAL A C 1
ATOM 2804 O O . VAL A 1 380 ? 53.408 -4.837 -50.122 1.00 86.25 380 VAL A O 1
ATOM 2807 N N . PRO A 1 381 ? 53.037 -6.118 -48.315 1.00 88.38 381 PRO A N 1
ATOM 2808 C CA . PRO A 1 381 ? 52.344 -7.171 -49.057 1.00 88.38 381 PRO A CA 1
ATOM 2809 C C . PRO A 1 381 ? 50.892 -6.776 -49.393 1.00 88.38 381 PRO A C 1
ATOM 2811 O O . PRO A 1 381 ? 49.933 -7.281 -48.805 1.00 88.38 381 PRO A O 1
ATOM 2814 N N . HIS A 1 382 ? 50.721 -5.878 -50.370 1.00 90.00 382 HIS A N 1
ATOM 2815 C CA . HIS A 1 382 ? 49.422 -5.305 -50.757 1.00 90.00 382 HIS A CA 1
ATOM 2816 C C . HIS A 1 382 ? 48.336 -6.361 -51.032 1.00 90.00 382 HIS A C 1
ATOM 2818 O O . HIS A 1 382 ? 47.239 -6.276 -50.480 1.00 90.00 382 HIS A O 1
ATOM 2824 N N . ASP A 1 383 ? 48.643 -7.388 -51.829 1.00 89.81 383 ASP A N 1
ATOM 2825 C CA . ASP A 1 383 ? 47.671 -8.425 -52.202 1.00 89.81 383 ASP A CA 1
ATOM 2826 C C . ASP A 1 383 ? 47.233 -9.292 -51.014 1.00 89.81 383 ASP A C 1
ATOM 2828 O O . ASP A 1 383 ? 46.086 -9.743 -50.955 1.00 89.81 383 ASP A O 1
ATOM 2832 N N . ALA A 1 384 ? 48.140 -9.549 -50.067 1.00 90.06 384 ALA A N 1
ATOM 2833 C CA . ALA A 1 384 ? 47.840 -10.346 -48.882 1.00 90.06 384 ALA A CA 1
ATOM 2834 C C . ALA A 1 384 ? 46.924 -9.574 -47.924 1.00 90.06 384 ALA A C 1
ATOM 2836 O O . ALA A 1 384 ? 45.953 -10.135 -47.421 1.00 90.06 384 ALA A O 1
ATOM 2837 N N . ILE A 1 385 ? 47.181 -8.273 -47.758 1.00 91.62 385 ILE A N 1
ATOM 2838 C CA . ILE A 1 385 ? 46.365 -7.367 -46.943 1.00 91.62 385 ILE A CA 1
ATOM 2839 C C . ILE A 1 385 ? 44.957 -7.223 -47.533 1.00 91.62 385 ILE A C 1
ATOM 2841 O O . ILE A 1 385 ? 43.970 -7.367 -46.812 1.00 91.62 385 ILE A O 1
ATOM 2845 N N . ILE A 1 386 ? 44.838 -7.016 -48.850 1.00 92.81 386 ILE A N 1
ATOM 2846 C CA . ILE A 1 386 ? 43.531 -6.923 -49.520 1.00 92.81 386 ILE A CA 1
ATOM 2847 C C . ILE A 1 386 ? 42.745 -8.232 -49.358 1.00 92.81 386 ILE A C 1
ATOM 2849 O O . ILE A 1 386 ? 41.558 -8.195 -49.036 1.00 92.81 386 ILE A O 1
ATOM 2853 N N . LYS A 1 387 ? 43.392 -9.395 -49.514 1.00 91.88 387 LYS A N 1
ATOM 2854 C CA . LYS A 1 387 ? 42.741 -10.700 -49.300 1.00 91.88 387 LYS A CA 1
ATOM 2855 C C . LYS A 1 387 ? 42.299 -10.909 -47.854 1.00 91.88 387 LYS A C 1
ATOM 2857 O O . LYS A 1 387 ? 41.206 -11.429 -47.639 1.00 91.88 387 LYS A O 1
ATOM 2862 N N . ALA A 1 388 ? 43.114 -10.517 -46.877 1.00 90.44 388 ALA A N 1
ATOM 2863 C CA . ALA A 1 388 ? 42.765 -10.623 -45.462 1.00 90.44 388 ALA A CA 1
ATOM 2864 C C . ALA A 1 388 ? 41.545 -9.752 -45.123 1.00 90.44 388 ALA A C 1
ATOM 2866 O O . ALA A 1 388 ? 40.607 -10.216 -44.475 1.00 90.44 388 ALA A O 1
ATOM 2867 N N . LEU A 1 389 ? 41.502 -8.524 -45.646 1.00 90.62 389 LEU A N 1
ATOM 2868 C CA . LEU A 1 389 ? 40.356 -7.628 -45.492 1.00 90.62 389 LEU A CA 1
ATOM 2869 C C . LEU A 1 389 ? 39.097 -8.166 -46.187 1.00 90.62 389 LEU A C 1
ATOM 2871 O O . LEU A 1 389 ? 38.026 -8.140 -45.585 1.00 90.62 389 LEU A O 1
ATOM 2875 N N . GLN A 1 390 ? 39.221 -8.752 -47.382 1.00 88.75 390 GLN A N 1
ATOM 2876 C CA . GLN A 1 390 ? 38.108 -9.420 -48.071 1.00 88.75 390 GLN A CA 1
ATOM 2877 C C . GLN A 1 390 ? 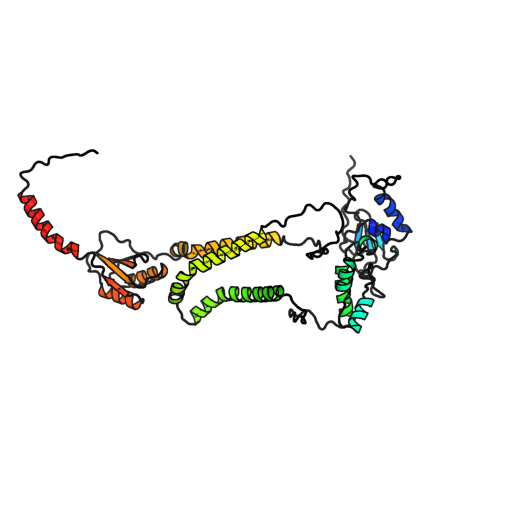37.567 -10.621 -47.289 1.00 88.75 390 GLN A C 1
ATOM 2879 O O . GLN A 1 390 ? 36.353 -10.794 -47.187 1.00 88.75 390 GLN A O 1
ATOM 2884 N N . GLN A 1 391 ? 38.443 -11.438 -46.699 1.00 85.00 391 GLN A N 1
ATOM 2885 C CA . GLN A 1 391 ? 38.040 -12.550 -45.828 1.00 85.00 391 GLN A CA 1
ATOM 2886 C C . GLN A 1 391 ? 37.351 -12.062 -44.549 1.00 85.00 391 GLN A C 1
ATOM 2888 O O . GLN A 1 391 ? 36.455 -12.736 -44.042 1.00 85.00 391 GLN A O 1
ATOM 2893 N N . ALA A 1 392 ? 37.727 -10.879 -44.062 1.00 84.75 392 ALA A N 1
ATOM 2894 C CA . ALA A 1 392 ? 37.065 -10.194 -42.958 1.00 84.75 392 ALA A CA 1
ATOM 2895 C C . ALA A 1 392 ? 35.771 -9.457 -43.373 1.00 84.75 392 ALA A C 1
ATOM 2897 O O . ALA A 1 392 ? 35.086 -8.910 -42.509 1.00 84.75 392 ALA A O 1
ATOM 2898 N N . GLY A 1 393 ? 35.404 -9.480 -44.661 1.00 85.38 393 GLY A N 1
ATOM 2899 C CA . GLY A 1 393 ? 34.161 -8.907 -45.185 1.00 85.38 393 GLY A CA 1
ATOM 2900 C C . GLY A 1 393 ? 34.246 -7.439 -45.611 1.00 85.38 393 GLY A C 1
ATOM 2901 O O . GLY A 1 393 ? 33.204 -6.808 -45.771 1.00 85.38 393 GLY A O 1
ATOM 2902 N N . TYR A 1 394 ? 35.452 -6.900 -45.800 1.00 88.00 394 TYR A N 1
ATOM 2903 C CA . TYR A 1 394 ? 35.692 -5.520 -46.224 1.00 88.00 394 TYR A CA 1
ATOM 2904 C C . TYR A 1 394 ? 36.237 -5.449 -47.653 1.00 88.00 394 TYR A C 1
ATOM 2906 O O . TYR A 1 394 ? 36.998 -6.312 -48.093 1.00 88.00 394 TYR A O 1
ATOM 2914 N N . GLU A 1 395 ? 35.902 -4.381 -48.374 1.00 87.38 395 GLU A N 1
ATOM 2915 C CA . GLU A 1 395 ? 36.520 -4.074 -49.665 1.00 87.38 395 GLU A CA 1
ATOM 2916 C C . GLU A 1 395 ? 37.649 -3.064 -49.456 1.00 87.38 395 GLU A C 1
ATOM 2918 O O . GLU A 1 395 ? 37.450 -2.037 -48.815 1.00 87.38 395 GLU A O 1
ATOM 2923 N N . ALA A 1 396 ? 38.846 -3.337 -49.978 1.00 91.00 396 ALA A N 1
ATOM 2924 C CA . ALA A 1 396 ? 40.008 -2.476 -49.769 1.00 91.00 396 ALA A CA 1
ATOM 2925 C C . ALA A 1 396 ? 40.771 -2.205 -51.067 1.00 91.00 396 ALA A C 1
ATOM 2927 O O . ALA A 1 396 ? 40.886 -3.076 -51.931 1.00 91.00 396 ALA A O 1
ATOM 2928 N N . ARG A 1 397 ? 41.313 -0.990 -51.191 1.00 90.88 397 ARG A N 1
ATOM 2929 C CA . ARG A 1 397 ? 42.157 -0.541 -52.308 1.00 90.88 397 ARG A CA 1
ATOM 2930 C C . ARG A 1 397 ? 43.374 0.207 -51.783 1.00 90.88 397 ARG A C 1
ATOM 2932 O O . ARG A 1 397 ? 43.281 0.910 -50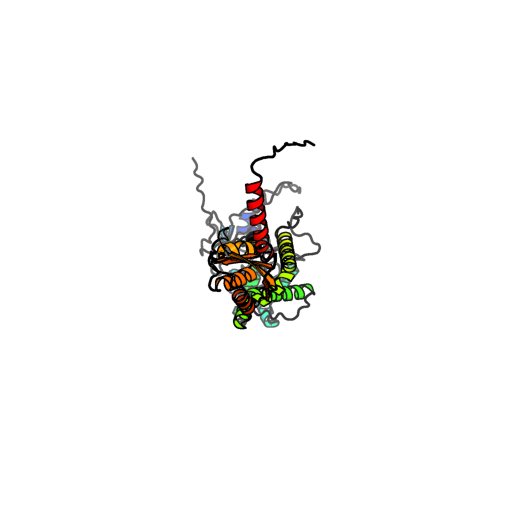.779 1.00 90.88 397 ARG A O 1
ATOM 2939 N N . VAL A 1 398 ? 44.505 0.083 -52.470 1.00 89.75 398 VAL A N 1
ATOM 2940 C CA . VAL A 1 398 ? 45.695 0.890 -52.169 1.00 89.75 398 VAL A CA 1
ATOM 2941 C C . VAL A 1 398 ? 45.402 2.347 -52.536 1.00 89.75 398 VAL A C 1
ATOM 2943 O O . VAL A 1 398 ? 44.829 2.619 -53.589 1.00 89.75 398 VAL A O 1
ATOM 2946 N N . SER A 1 399 ? 45.737 3.279 -51.646 1.00 81.06 399 SER A N 1
ATOM 2947 C CA . SER A 1 399 ? 45.625 4.715 -51.899 1.00 81.06 399 SER A CA 1
ATOM 2948 C C . SER A 1 399 ? 46.935 5.207 -52.516 1.00 81.06 399 SER A C 1
ATOM 2950 O O . SER A 1 399 ? 47.963 5.189 -51.846 1.00 81.06 399 SER A O 1
ATOM 2952 N N . GLU A 1 400 ? 46.896 5.663 -53.771 1.00 61.16 400 GLU A N 1
ATOM 2953 C CA . GLU A 1 400 ? 48.036 6.129 -54.591 1.00 61.16 400 GLU A CA 1
ATOM 2954 C C . GLU A 1 400 ? 48.676 7.453 -54.102 1.00 61.16 400 GLU A C 1
ATOM 2956 O O . GLU A 1 400 ? 49.124 8.278 -54.892 1.00 61.16 400 GLU A O 1
ATOM 2961 N N . SER A 1 401 ? 48.724 7.712 -52.794 1.00 50.69 401 SER A N 1
ATOM 2962 C CA . SER A 1 401 ? 49.333 8.930 -52.242 1.00 50.69 401 SER A CA 1
ATOM 2963 C C . SER A 1 401 ? 50.831 8.800 -51.928 1.00 50.69 401 SER A C 1
ATOM 2965 O O . SER A 1 401 ? 51.360 9.684 -51.266 1.00 50.69 401 SER A O 1
ATOM 2967 N N . ASP A 1 402 ? 51.510 7.745 -52.401 1.00 46.84 402 ASP A N 1
ATOM 2968 C CA . ASP A 1 402 ? 52.961 7.537 -52.207 1.00 46.84 402 ASP A CA 1
ATOM 2969 C C . ASP A 1 402 ? 53.718 6.962 -53.426 1.00 46.84 402 ASP A C 1
ATOM 2971 O O . ASP A 1 402 ? 54.912 6.680 -53.338 1.00 46.84 402 ASP A O 1
ATOM 2975 N N . GLU A 1 403 ? 53.096 6.856 -54.609 1.00 43.03 403 GLU A N 1
ATOM 2976 C CA . GLU A 1 403 ? 53.859 6.576 -55.844 1.00 43.03 403 GLU A CA 1
ATOM 2977 C C . GLU A 1 403 ? 54.675 7.798 -56.318 1.00 43.03 403 GLU A C 1
ATOM 2979 O O . GLU A 1 403 ? 55.650 7.660 -57.053 1.00 43.03 403 GLU A O 1
ATOM 2984 N N . SER A 1 404 ? 54.363 9.011 -55.845 1.00 38.75 404 SER A N 1
ATOM 2985 C CA . SER A 1 404 ? 55.010 10.247 -56.309 1.00 38.75 404 SER A CA 1
ATOM 2986 C C . SER A 1 404 ? 56.350 10.592 -55.643 1.00 38.75 404 SER A C 1
ATOM 2988 O O . SER A 1 404 ? 56.926 11.627 -55.974 1.00 38.75 404 SER A O 1
ATOM 2990 N N . LEU A 1 405 ? 56.872 9.784 -54.711 1.00 46.09 405 LEU A N 1
ATOM 2991 C CA . LEU A 1 405 ? 58.146 10.078 -54.025 1.00 46.09 405 LEU A CA 1
ATOM 2992 C C . LEU A 1 405 ? 59.346 9.238 -54.491 1.00 46.09 405 LEU A C 1
ATOM 2994 O O . LEU A 1 405 ? 60.475 9.554 -54.113 1.00 46.09 405 LEU A O 1
ATOM 2998 N N . GLN A 1 406 ? 59.159 8.240 -55.363 1.00 46.47 406 GLN A N 1
ATOM 2999 C CA . GLN A 1 406 ? 60.290 7.501 -55.947 1.00 46.47 406 GLN A CA 1
ATOM 3000 C C . GLN A 1 406 ? 60.878 8.191 -57.195 1.00 46.47 406 GLN A C 1
ATOM 3002 O O . GLN A 1 406 ? 62.102 8.195 -57.357 1.00 46.47 406 GLN A O 1
ATOM 3007 N N . ASP A 1 407 ? 60.066 8.904 -57.987 1.00 37.16 407 ASP A N 1
ATOM 3008 C CA . ASP A 1 407 ? 60.521 9.593 -59.211 1.00 37.16 407 ASP A CA 1
ATOM 3009 C C . ASP A 1 407 ? 61.255 10.930 -58.966 1.00 37.16 407 ASP A C 1
ATOM 3011 O O . ASP A 1 407 ? 62.087 11.343 -59.776 1.00 37.16 407 ASP A O 1
ATOM 3015 N N . LEU A 1 408 ? 61.063 11.576 -57.808 1.00 43.19 408 LEU A N 1
ATOM 3016 C CA . LEU A 1 408 ? 61.787 12.805 -57.420 1.00 43.19 408 LEU A CA 1
ATOM 3017 C C . LEU A 1 408 ? 63.244 12.556 -56.973 1.00 43.19 408 LEU A C 1
ATOM 3019 O O . LEU A 1 408 ? 64.024 13.500 -56.808 1.00 43.19 408 LEU A O 1
ATOM 3023 N N . SER A 1 409 ? 63.645 11.294 -56.779 1.00 52.25 409 SER A N 1
ATOM 3024 C CA . SER A 1 409 ? 65.006 10.939 -56.346 1.00 52.25 409 SER A CA 1
ATOM 3025 C C . SER A 1 409 ? 66.058 11.070 -57.460 1.00 52.25 409 SER A C 1
ATOM 3027 O O . SER A 1 409 ? 67.256 11.207 -57.174 1.00 52.25 409 SER A O 1
ATOM 3029 N N . THR A 1 410 ? 65.622 11.099 -58.722 1.00 49.44 410 THR A N 1
ATOM 3030 C CA . THR A 1 410 ? 66.491 11.247 -59.898 1.00 49.44 410 THR A CA 1
ATOM 3031 C C . THR A 1 410 ? 66.932 12.706 -60.088 1.00 49.44 410 THR A C 1
ATOM 3033 O O . THR A 1 410 ? 68.128 12.964 -60.242 1.00 49.44 410 THR A O 1
ATOM 3036 N N . ASP A 1 411 ? 66.019 13.667 -59.902 1.00 47.22 411 ASP A N 1
ATOM 3037 C CA . ASP A 1 411 ? 66.299 15.112 -59.999 1.00 47.22 411 ASP A CA 1
ATOM 3038 C C . ASP A 1 411 ? 67.171 15.627 -58.845 1.00 47.22 411 ASP A C 1
ATOM 3040 O O . ASP A 1 411 ? 68.048 16.475 -59.029 1.00 47.22 411 ASP A O 1
ATOM 3044 N N . ALA A 1 412 ? 67.015 15.067 -57.642 1.00 45.78 412 ALA A N 1
ATOM 3045 C CA . ALA A 1 412 ? 67.829 15.444 -56.487 1.00 45.78 412 ALA A CA 1
ATOM 3046 C C . ALA A 1 412 ? 69.318 15.072 -56.654 1.00 45.78 412 ALA A C 1
ATOM 3048 O O . ALA A 1 412 ? 70.188 15.729 -56.072 1.00 45.78 412 ALA A O 1
ATOM 3049 N N . ARG A 1 413 ? 69.645 14.045 -57.458 1.00 53.53 413 ARG A N 1
ATOM 3050 C CA . ARG A 1 413 ? 71.039 13.687 -57.781 1.00 53.53 413 ARG A CA 1
ATOM 3051 C C . ARG A 1 413 ? 71.654 14.638 -58.807 1.00 53.53 413 ARG A C 1
ATOM 3053 O O . ARG A 1 413 ? 72.798 15.049 -58.597 1.00 53.53 413 ARG A O 1
ATOM 3060 N N . GLU A 1 414 ? 70.905 15.055 -59.829 1.00 52.06 414 GLU A N 1
ATOM 3061 C CA . GLU A 1 414 ? 71.355 16.077 -60.788 1.00 52.06 414 GLU A CA 1
ATOM 3062 C C . GLU A 1 414 ? 71.530 17.444 -60.118 1.00 52.06 414 GLU A C 1
ATOM 3064 O O . GLU A 1 414 ? 72.572 18.084 -60.279 1.00 52.06 414 GLU A O 1
ATOM 3069 N N . PHE A 1 415 ? 70.588 17.857 -59.265 1.00 51.81 415 PHE A N 1
ATOM 3070 C CA . PHE A 1 415 ? 70.669 19.143 -58.569 1.00 51.81 415 PHE A CA 1
ATOM 3071 C C . PHE A 1 415 ? 71.837 19.192 -57.576 1.00 51.81 415 PHE A C 1
ATOM 3073 O O . PHE A 1 415 ? 72.500 20.218 -57.437 1.00 51.81 415 PHE A O 1
ATOM 3080 N N . LYS A 1 416 ? 72.157 18.073 -56.911 1.00 52.47 416 LYS A N 1
ATOM 3081 C CA . LYS A 1 416 ? 73.290 17.984 -55.972 1.00 52.47 416 LYS A CA 1
ATOM 3082 C C . LYS A 1 416 ? 74.643 17.929 -56.692 1.00 52.47 416 LYS A C 1
ATOM 3084 O O . LYS A 1 416 ? 75.625 18.456 -56.164 1.00 52.47 416 LYS A O 1
ATOM 3089 N N . GLN A 1 417 ? 74.703 17.357 -57.899 1.00 58.88 417 GLN A N 1
ATOM 3090 C CA . GLN A 1 417 ? 75.885 17.432 -58.768 1.00 58.88 417 GLN A CA 1
ATOM 3091 C C . GLN A 1 417 ? 76.075 18.846 -59.348 1.00 58.88 417 GLN A C 1
ATOM 3093 O O . GLN A 1 417 ? 77.184 19.379 -59.279 1.00 58.88 417 GLN A O 1
ATOM 3098 N N . ALA A 1 418 ? 75.001 19.502 -59.802 1.00 53.03 418 ALA A N 1
ATOM 3099 C CA . ALA A 1 418 ? 75.028 20.879 -60.304 1.00 53.03 418 ALA A CA 1
ATOM 3100 C C . ALA A 1 418 ? 75.355 21.913 -59.205 1.00 53.03 418 ALA A C 1
ATOM 3102 O O . ALA A 1 418 ? 76.151 22.829 -59.415 1.00 53.03 418 ALA A O 1
ATOM 3103 N N . PHE A 1 419 ? 74.813 21.740 -57.995 1.00 52.34 419 PHE A N 1
ATOM 3104 C CA . PHE A 1 419 ? 75.061 22.626 -56.852 1.00 52.34 419 PHE A CA 1
ATOM 3105 C C . PHE A 1 419 ? 76.502 22.529 -56.327 1.00 52.34 419 PHE A C 1
ATOM 3107 O O . PHE A 1 419 ? 77.114 23.546 -55.996 1.00 52.34 419 PHE A O 1
ATOM 3114 N N . ASN A 1 420 ? 77.091 21.327 -56.300 1.00 56.94 420 ASN A N 1
ATOM 3115 C CA . ASN A 1 420 ? 78.501 21.168 -55.935 1.00 56.94 420 ASN A CA 1
ATOM 3116 C C . ASN A 1 420 ? 79.456 21.769 -56.984 1.00 56.94 420 ASN A C 1
ATOM 3118 O O . ASN A 1 420 ? 80.528 22.240 -56.606 1.00 56.94 420 ASN A O 1
ATOM 3122 N N . ALA A 1 421 ? 79.058 21.833 -58.261 1.00 55.03 421 ALA A N 1
ATOM 3123 C CA . ALA A 1 421 ? 79.820 22.508 -59.316 1.00 55.03 421 ALA A CA 1
ATOM 3124 C C . ALA A 1 421 ? 79.758 24.052 -59.227 1.00 55.03 421 ALA A C 1
ATOM 3126 O O . ALA A 1 421 ? 80.684 24.732 -59.665 1.00 55.03 421 ALA A O 1
ATOM 3127 N N . ALA A 1 422 ? 78.708 24.620 -58.619 1.00 58.66 422 ALA A N 1
ATOM 3128 C CA . ALA A 1 422 ? 78.468 26.068 -58.557 1.00 58.66 422 ALA A CA 1
ATOM 3129 C C . ALA A 1 422 ? 78.970 26.765 -57.270 1.00 58.66 422 ALA A C 1
ATOM 3131 O O . ALA A 1 422 ? 78.821 27.979 -57.119 1.00 58.66 422 ALA A O 1
ATOM 3132 N N . LYS A 1 423 ? 79.612 26.035 -56.347 1.00 49.56 423 LYS A N 1
ATOM 3133 C CA . LYS A 1 423 ? 79.955 26.470 -54.973 1.00 49.56 423 LYS A CA 1
ATOM 3134 C C . LYS A 1 423 ? 80.993 27.610 -54.842 1.00 49.56 423 LYS A C 1
ATOM 3136 O O . LYS A 1 423 ? 81.513 27.839 -53.754 1.00 49.56 423 LYS A O 1
ATOM 3141 N N . GLY A 1 424 ? 81.307 28.334 -55.920 1.00 50.59 424 GLY A N 1
ATOM 3142 C CA . GLY A 1 424 ? 82.289 29.427 -55.942 1.00 50.59 424 GLY A CA 1
ATOM 3143 C C . GLY A 1 424 ? 81.722 30.844 -56.081 1.00 50.59 424 GLY A C 1
ATOM 3144 O O . GLY A 1 424 ? 82.462 31.806 -55.883 1.00 50.59 424 GLY A O 1
ATOM 3145 N N . ARG A 1 425 ? 80.444 31.027 -56.432 1.00 55.88 425 ARG A N 1
ATOM 3146 C CA . ARG A 1 425 ? 79.848 32.364 -56.591 1.00 55.88 425 ARG A CA 1
ATOM 3147 C C . ARG A 1 425 ? 78.368 32.305 -56.256 1.00 55.88 425 ARG A C 1
ATOM 3149 O O . ARG A 1 425 ? 77.644 31.606 -56.943 1.00 55.88 425 ARG A O 1
ATOM 3156 N N . VAL A 1 426 ? 77.947 33.061 -55.242 1.00 41.75 426 VAL A N 1
ATOM 3157 C CA . VAL A 1 426 ? 76.732 33.905 -55.200 1.00 41.75 426 VAL A CA 1
ATOM 3158 C C . VAL A 1 426 ? 76.435 34.249 -53.734 1.00 41.75 426 VAL A C 1
ATOM 3160 O O . VAL A 1 426 ? 76.420 33.394 -52.854 1.00 41.75 426 VAL A O 1
ATOM 3163 N N . ARG A 1 427 ? 76.260 35.549 -53.477 1.00 40.78 427 ARG A N 1
ATOM 3164 C CA . ARG A 1 427 ? 76.015 36.174 -52.171 1.00 40.78 427 ARG A CA 1
ATOM 3165 C C . ARG A 1 427 ? 74.503 36.396 -52.047 1.00 40.78 427 ARG A C 1
ATOM 3167 O O . ARG A 1 427 ? 73.936 37.082 -52.893 1.00 40.78 427 ARG A O 1
ATOM 3174 N N . LEU A 1 428 ? 73.857 35.810 -51.039 1.00 35.97 428 LEU A N 1
ATOM 3175 C CA . LEU A 1 428 ? 72.412 35.937 -50.814 1.00 35.97 428 LEU A CA 1
ATOM 3176 C C . LEU A 1 428 ? 72.100 37.281 -50.129 1.00 35.97 428 LEU A C 1
ATOM 3178 O O . LEU A 1 428 ? 72.626 37.564 -49.053 1.00 35.97 428 LEU A O 1
ATOM 3182 N N . VAL A 1 429 ? 71.259 38.106 -50.754 1.00 34.97 429 VAL A N 1
ATOM 3183 C CA . VAL A 1 429 ? 70.676 39.317 -50.155 1.00 34.97 429 VAL A CA 1
ATOM 3184 C C . VAL A 1 429 ? 69.402 38.902 -49.416 1.00 34.97 429 VAL A C 1
ATOM 3186 O O . VAL A 1 429 ? 68.484 38.375 -50.037 1.00 34.97 429 VAL A O 1
ATOM 3189 N N . MET A 1 430 ? 69.344 39.121 -48.099 1.00 37.31 430 MET A N 1
ATOM 3190 C CA . MET A 1 430 ? 68.110 38.985 -47.316 1.00 37.31 430 MET A CA 1
ATOM 3191 C C . MET A 1 430 ? 67.274 40.263 -47.442 1.00 37.31 430 MET A C 1
ATOM 3193 O O . MET A 1 430 ? 67.754 41.341 -47.097 1.00 37.31 430 MET A O 1
ATOM 3197 N N . LEU A 1 431 ? 66.016 40.130 -47.864 1.00 31.98 431 LEU A N 1
ATOM 3198 C CA . LEU A 1 431 ? 64.982 41.137 -47.635 1.00 31.98 431 LEU A CA 1
ATOM 3199 C C . LEU A 1 431 ? 63.967 40.582 -46.633 1.00 31.98 431 LEU A C 1
ATOM 3201 O O . LEU A 1 431 ? 63.278 39.601 -46.898 1.00 31.98 431 LEU A O 1
ATOM 3205 N N . VAL A 1 432 ? 63.930 41.230 -45.471 1.00 41.25 432 VAL A N 1
ATOM 3206 C CA . VAL A 1 432 ? 62.904 41.117 -44.431 1.00 41.25 432 VAL A CA 1
ATOM 3207 C C . VAL A 1 432 ? 61.761 42.058 -44.814 1.00 41.25 432 VAL A C 1
ATOM 3209 O O . VAL A 1 432 ? 62.021 43.213 -45.146 1.00 41.25 432 VAL A O 1
ATOM 3212 N N . SER A 1 433 ? 60.513 41.594 -44.746 1.00 29.34 433 SER A N 1
ATOM 3213 C CA . SER A 1 433 ? 59.319 42.429 -44.936 1.00 29.34 433 SER A CA 1
ATOM 3214 C C . SER A 1 433 ? 58.552 42.547 -43.614 1.00 29.34 433 SER A C 1
ATOM 3216 O O . SER A 1 433 ? 58.276 41.509 -43.013 1.00 29.34 433 SER A O 1
ATOM 3218 N N . PRO A 1 434 ? 58.184 43.756 -43.150 1.00 41.62 434 PRO A N 1
ATOM 3219 C CA . PRO A 1 434 ? 57.152 43.944 -42.138 1.00 41.62 434 PRO A CA 1
ATOM 3220 C C . PRO A 1 434 ? 55.852 44.482 -42.764 1.00 41.62 434 PRO A C 1
ATOM 3222 O O . PRO A 1 434 ? 55.903 45.263 -43.716 1.00 41.62 434 PRO A O 1
ATOM 3225 N N . GLY A 1 435 ? 54.707 44.107 -42.186 1.00 39.59 435 GLY A N 1
ATOM 3226 C CA . GLY A 1 435 ? 53.385 44.665 -42.497 1.00 39.59 435 GLY A CA 1
ATOM 3227 C C . GLY A 1 435 ? 52.315 43.604 -42.621 1.00 39.59 435 GLY A C 1
ATOM 3228 O O . GLY A 1 435 ? 52.042 43.228 -43.779 1.00 39.59 435 GLY A O 1
#

Radius of gyration: 42.9 Å; chains: 1; bounding box: 110×68×106 Å

Foldseek 3Di:
DDPPPPQFFPQAQPFPRHGFDFADLLQCLQWFDPVRNVVSPVVVCPQDDPPPDGPPPDDPPPDRPQKTADLALCDQWGMAGGRDRDTDGQVRTPDGQLSNDPDDFSDQAQFPGHGLVNLLVCCVPPVGGCVLVVVVVCCVPPRGDCLNGHSSSDDRNVSVVVSNVVSCVVVVVPPCDDDPDPPDDDDDDDPVVVVVVCVVVVVVVVVVCVVVVVVVCVVVVPPCVVVVLVCVVCVVVVVVVVCVVLVVLCCVLVVDPPPPPDDDDDDDDDDDDDDDPDDDPPPDDPPVSVVSVVVSVVVVVVSVCVVCVVVCVCVVVDPPDADDDDPQWDKFKKQKPPQRDPVSQSLLQVLQVPFPQWRGWDGDSVRSMIMTTGGNVDDDPQVSSQVSCVVSVIHMDTDPPPPPPVVVVVVVVVVVVVCVVVVPDDDDDDDDDDD